Protein AF-0000000076582652 (afdb_homodimer)

InterPro domains:
  IPR006368 GDP-mannose 4,6-dehydratase [MF_00955] (8-356)
  IPR006368 GDP-mannose 4,6-dehydratase [PTHR43715] (5-362)
  IPR006368 GDP-mannose 4,6-dehydratase [TIGR01472] (8-353)
  IPR016040 NAD(P)-binding domain [PF16363] (11-346)
  IPR036291 NAD(P)-binding domain superfamily [SSF51735] (8-352)

Structure (mmCIF, N/CA/C/O backbone):
data_AF-0000000076582652-model_v1
#
loop_
_entity.id
_entity.type
_entity.pdbx_description
1 polymer 'GDP-mannose 4,6-dehydratase'
#
loop_
_atom_site.group_PDB
_atom_site.id
_atom_site.type_symbol
_atom_site.label_atom_id
_atom_site.label_alt_id
_atom_site.label_comp_id
_atom_site.label_asym_id
_atom_site.label_entity_id
_atom_site.label_seq_id
_atom_site.pdbx_PDB_ins_code
_atom_site.Cartn_x
_atom_site.Cartn_y
_atom_site.Cartn_z
_atom_site.occupancy
_atom_site.B_iso_or_equiv
_atom_site.auth_seq_id
_atom_site.auth_comp_id
_atom_site.auth_asym_id
_atom_site.auth_atom_id
_atom_site.pdbx_PDB_model_num
ATOM 1 N N . MET A 1 1 ? -30.469 -8.461 -7.555 1 34.72 1 MET A N 1
ATOM 2 C CA . MET A 1 1 ? -31.578 -9.406 -7.742 1 34.72 1 MET A CA 1
ATOM 3 C C . MET A 1 1 ? -31.203 -10.477 -8.758 1 34.72 1 MET A C 1
ATOM 5 O O . MET A 1 1 ? -30.5 -10.195 -9.734 1 34.72 1 MET A O 1
ATOM 9 N N . PRO A 1 2 ? -31.203 -11.719 -8.258 1 41.59 2 PRO A N 1
ATOM 10 C CA . PRO A 1 2 ? -30.953 -12.742 -9.273 1 41.59 2 PRO A CA 1
ATOM 11 C C . PRO A 1 2 ? -31.719 -12.492 -10.57 1 41.59 2 PRO A C 1
ATOM 13 O O . PRO A 1 2 ? -32.75 -11.812 -10.562 1 41.59 2 PRO A O 1
ATOM 16 N N . ASN A 1 3 ? -31.094 -12.586 -11.695 1 48.94 3 ASN A N 1
ATOM 17 C CA . ASN A 1 3 ? -31.875 -12.523 -12.93 1 48.94 3 ASN A CA 1
ATOM 18 C C . ASN A 1 3 ? -33.188 -13.297 -12.805 1 48.94 3 ASN A C 1
ATOM 20 O O . ASN A 1 3 ? -33.375 -14.023 -11.828 1 48.94 3 ASN A O 1
ATOM 24 N N . ALA A 1 4 ? -34.094 -13.086 -13.773 1 46.53 4 ALA A N 1
ATOM 25 C CA . ALA A 1 4 ? -35.438 -13.664 -13.82 1 46.53 4 ALA A CA 1
ATOM 26 C C . ALA A 1 4 ? -35.406 -15.141 -13.438 1 46.53 4 ALA A C 1
ATOM 28 O O . ALA A 1 4 ? -36.406 -15.688 -12.984 1 46.53 4 ALA A O 1
ATOM 29 N N . GLU A 1 5 ? -34.375 -15.844 -13.859 1 55.66 5 GLU A N 1
ATOM 30 C CA . GLU A 1 5 ? -34.406 -17.281 -13.617 1 55.66 5 GLU A CA 1
ATOM 31 C C . GLU A 1 5 ? -33.812 -17.641 -12.258 1 55.66 5 GLU A C 1
ATOM 33 O O . GLU A 1 5 ? -33.688 -18.812 -11.914 1 55.66 5 GLU A O 1
ATOM 38 N N . GLY A 1 6 ? -33.438 -16.641 -11.336 1 75.75 6 GLY A N 1
ATOM 39 C CA . GLY A 1 6 ? -32.969 -16.844 -9.969 1 75.75 6 GLY A CA 1
ATOM 40 C C . GLY A 1 6 ? -31.5 -17.203 -9.875 1 75.75 6 GLY A C 1
ATOM 41 O O . GLY A 1 6 ? -31.047 -17.734 -8.859 1 75.75 6 GLY A O 1
ATOM 42 N N . ARG A 1 7 ? -30.703 -17.062 -11.008 1 90 7 ARG A N 1
ATOM 43 C CA . ARG A 1 7 ? -29.297 -17.438 -11.023 1 90 7 ARG A CA 1
ATOM 44 C C . ARG A 1 7 ? -28.422 -16.281 -10.555 1 90 7 ARG A C 1
ATOM 46 O O . ARG A 1 7 ? -28.688 -15.117 -10.883 1 90 7 ARG A O 1
ATOM 53 N N . LYS A 1 8 ? -27.344 -16.734 -9.836 1 96.44 8 LYS A N 1
ATOM 54 C CA . LYS A 1 8 ? -26.375 -15.719 -9.422 1 96.44 8 LYS A CA 1
ATOM 55 C C . LYS A 1 8 ? -25.469 -15.32 -10.586 1 96.44 8 LYS A C 1
ATOM 57 O O . LYS A 1 8 ? -25.141 -16.156 -11.43 1 96.44 8 LYS A O 1
ATOM 62 N N . VAL A 1 9 ? -25.156 -14.07 -10.688 1 98.5 9 VAL A N 1
ATOM 63 C CA . VAL A 1 9 ? -24.234 -13.547 -11.688 1 98.5 9 VAL A CA 1
ATOM 64 C C . VAL A 1 9 ? -22.875 -13.281 -11.047 1 98.5 9 VAL A C 1
ATOM 66 O O . VAL A 1 9 ? -22.781 -12.594 -10.023 1 98.5 9 VAL A O 1
ATOM 69 N N . ALA A 1 10 ? -21.828 -13.859 -11.648 1 98.81 10 ALA A N 1
ATOM 70 C CA . ALA A 1 10 ? -20.453 -13.633 -11.18 1 98.81 10 ALA A CA 1
ATOM 71 C C . ALA A 1 10 ? -19.625 -12.93 -12.25 1 98.81 10 ALA A C 1
ATOM 73 O O . ALA A 1 10 ? -19.797 -13.18 -13.445 1 98.81 10 ALA A O 1
ATOM 74 N N . LEU A 1 11 ? -18.812 -12.016 -11.812 1 98.81 11 LEU A N 1
ATOM 75 C CA . LEU A 1 11 ? -17.812 -11.383 -12.656 1 98.81 11 LEU A CA 1
ATOM 76 C C . LEU A 1 11 ? -16.406 -11.758 -12.195 1 98.81 11 LEU A C 1
ATOM 78 O O . LEU A 1 11 ? -16.078 -11.625 -11.008 1 98.81 11 LEU A O 1
ATOM 82 N N . ILE A 1 12 ? -15.578 -12.258 -13.102 1 98.81 12 ILE A N 1
ATOM 83 C CA . ILE A 1 12 ? -14.203 -12.648 -12.781 1 98.81 12 ILE A CA 1
ATOM 84 C C . ILE A 1 12 ? -13.227 -11.781 -13.562 1 98.81 12 ILE A C 1
ATOM 86 O O . ILE A 1 12 ? -13.219 -11.789 -14.797 1 98.81 12 ILE A O 1
ATOM 90 N N . THR A 1 13 ? -12.422 -10.961 -12.836 1 98.56 13 THR A N 1
ATOM 91 C CA . THR A 1 13 ? -11.25 -10.383 -13.484 1 98.56 13 THR A CA 1
ATOM 92 C C . THR A 1 13 ? -10.086 -11.367 -13.492 1 98.56 13 THR A C 1
ATOM 94 O O . THR A 1 13 ? -10 -12.234 -12.617 1 98.56 13 THR A O 1
ATOM 97 N N . GLY A 1 14 ? -9.172 -11.266 -14.477 1 97.06 14 GLY A N 1
ATOM 98 C CA . GLY A 1 14 ? -8.109 -12.25 -14.578 1 97.06 14 GLY A CA 1
ATOM 99 C C . GLY A 1 14 ? -8.602 -13.633 -14.961 1 97.06 14 GLY A C 1
ATOM 100 O O . GLY A 1 14 ? -8.039 -14.641 -14.531 1 97.06 14 GLY A O 1
ATOM 101 N N . VAL A 1 15 ? -9.656 -13.703 -15.75 1 97.69 15 VAL A N 1
ATOM 102 C CA . VAL A 1 15 ? -10.336 -14.953 -16.078 1 97.69 15 VAL A CA 1
ATOM 103 C C . VAL A 1 15 ? -9.438 -15.82 -16.953 1 97.69 15 VAL A C 1
ATOM 105 O O . VAL A 1 15 ? 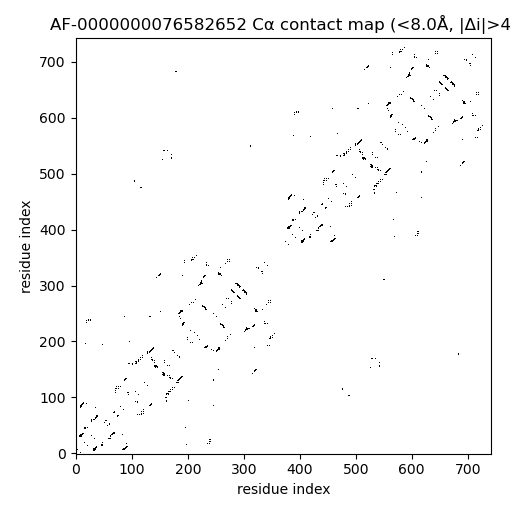-9.555 -17.047 -16.953 1 97.69 15 VAL A O 1
ATOM 108 N N . CYS A 1 16 ? -8.469 -15.227 -17.609 1 95.94 16 CYS A N 1
ATOM 109 C CA . CYS A 1 16 ? -7.617 -15.93 -18.547 1 95.94 16 CYS A CA 1
ATOM 110 C C . CYS A 1 16 ? -6.488 -16.656 -17.828 1 95.94 16 CYS A C 1
ATOM 112 O O . CYS A 1 16 ? -5.762 -17.438 -18.438 1 95.94 16 CYS A O 1
ATOM 114 N N . GLY A 1 17 ? -6.379 -16.453 -16.562 1 96.38 17 GLY A N 1
ATOM 115 C CA . GLY A 1 17 ? -5.312 -17.062 -15.781 1 96.38 17 GLY A CA 1
ATOM 116 C C . GLY A 1 17 ? -5.684 -18.438 -15.234 1 96.38 17 GLY A C 1
ATOM 117 O O . GLY A 1 17 ? -6.773 -18.938 -15.508 1 96.38 17 GLY A O 1
ATOM 118 N N . GLN A 1 18 ? -4.73 -19.047 -14.469 1 97.5 18 GLN A N 1
ATOM 119 C CA . GLN A 1 18 ? -4.922 -20.344 -13.852 1 97.5 18 GLN A CA 1
ATOM 120 C C . GLN A 1 18 ? -6.18 -20.375 -12.984 1 97.5 18 GLN A C 1
ATOM 122 O O . GLN A 1 18 ? -7.105 -21.141 -13.242 1 97.5 18 GLN A O 1
ATOM 127 N N . ASP A 1 19 ? -6.219 -19.484 -11.992 1 98.44 19 ASP A N 1
ATOM 128 C CA . ASP A 1 19 ? -7.312 -19.484 -11.023 1 98.44 19 ASP A CA 1
ATOM 129 C C . ASP A 1 19 ? -8.633 -19.109 -11.688 1 98.44 19 ASP A C 1
ATOM 131 O O . ASP A 1 19 ? -9.68 -19.656 -11.367 1 98.44 19 ASP A O 1
ATOM 135 N N . GLY A 1 20 ? -8.547 -18.094 -12.617 1 98.38 20 GLY A N 1
ATOM 136 C CA . GLY A 1 20 ? -9.75 -17.672 -13.32 1 98.38 20 GLY A CA 1
ATOM 137 C C . GLY A 1 20 ? -10.422 -18.812 -14.078 1 98.38 20 GLY A C 1
ATOM 138 O O . GLY A 1 20 ? -11.648 -18.938 -14.062 1 98.38 20 GLY A O 1
ATOM 139 N N . SER A 1 21 ? -9.648 -19.641 -14.75 1 97.88 21 SER A N 1
ATOM 140 C CA . SER A 1 21 ? -10.195 -20.734 -15.539 1 97.88 21 SER A CA 1
ATOM 141 C C . SER A 1 21 ? -10.836 -21.797 -14.641 1 97.88 21 SER A C 1
ATOM 143 O O . SER A 1 21 ? -11.938 -22.266 -14.914 1 97.88 21 SER A O 1
ATOM 145 N N . TYR A 1 22 ? -10.156 -22.156 -13.516 1 98.44 22 TYR A N 1
ATOM 146 C CA . TYR A 1 22 ? -10.711 -23.141 -12.586 1 98.44 22 TYR A CA 1
ATOM 147 C C . TYR A 1 22 ? -11.969 -22.594 -11.906 1 98.44 22 TYR A C 1
ATOM 149 O O . TYR A 1 22 ? -12.938 -23.328 -11.695 1 98.44 22 TYR A O 1
ATOM 157 N N . LEU A 1 23 ? -11.922 -21.328 -11.539 1 98.88 23 LEU A N 1
ATOM 158 C CA . LEU A 1 23 ? -13.062 -20.719 -10.867 1 98.88 23 LEU A CA 1
ATOM 159 C C . LEU A 1 23 ? -14.273 -20.656 -11.797 1 98.88 23 LEU A C 1
ATOM 161 O O . LEU A 1 23 ? -15.406 -20.844 -11.359 1 98.88 23 LEU A O 1
ATOM 165 N N . THR A 1 24 ? -14.031 -20.312 -13.078 1 98.56 24 THR A N 1
ATOM 166 C CA . THR A 1 24 ? -15.109 -20.297 -14.055 1 98.56 24 THR A CA 1
ATOM 167 C C . THR A 1 24 ? -15.805 -21.656 -14.125 1 98.56 24 THR A C 1
ATOM 169 O O . THR A 1 24 ? -17.031 -21.734 -14.094 1 98.56 24 THR A O 1
ATOM 172 N N . GLU A 1 25 ? -15.039 -22.781 -14.211 1 98.44 25 GLU A N 1
ATOM 173 C CA . GLU A 1 25 ? -15.602 -24.125 -14.234 1 98.44 25 GLU A CA 1
ATOM 174 C C . GLU A 1 25 ? -16.453 -24.391 -12.992 1 98.44 25 GLU A C 1
ATOM 176 O O . GLU A 1 25 ? -17.578 -24.891 -13.102 1 98.44 25 GLU A O 1
ATOM 181 N N . LEU A 1 26 ? -15.906 -24.031 -11.844 1 98.56 26 LEU A N 1
ATOM 182 C CA . LEU A 1 26 ? -16.594 -24.25 -10.578 1 98.56 26 LEU A CA 1
ATOM 183 C C . LEU A 1 26 ? -17.922 -23.516 -10.539 1 98.56 26 LEU A C 1
ATOM 185 O O . LEU A 1 26 ? -18.953 -24.094 -10.172 1 98.56 26 LEU A O 1
ATOM 189 N N . LEU A 1 27 ? -17.906 -22.219 -10.914 1 98.62 27 LEU A N 1
ATOM 190 C CA . LEU A 1 27 ? -19.109 -21.391 -10.828 1 98.62 27 LEU A CA 1
ATOM 191 C C . LEU A 1 27 ? -20.156 -21.844 -11.828 1 98.62 27 LEU A C 1
ATOM 193 O O . LEU A 1 27 ? -21.359 -21.828 -11.531 1 98.62 27 LEU A O 1
ATOM 197 N N . LEU A 1 28 ? -19.734 -22.25 -13.047 1 98 28 LEU A N 1
ATOM 198 C CA . LEU A 1 28 ? -20.688 -22.781 -14.023 1 98 28 LEU A CA 1
ATOM 199 C C . LEU A 1 28 ? -21.344 -24.062 -13.5 1 98 28 LEU A C 1
ATOM 201 O O . LEU A 1 28 ? -22.547 -24.25 -13.68 1 98 28 LEU A O 1
ATOM 205 N N . GLU A 1 29 ? -20.516 -24.906 -12.906 1 97.5 29 GLU A N 1
ATOM 206 C CA . GLU A 1 29 ? -21.047 -26.125 -12.305 1 97.5 29 GLU A CA 1
ATOM 207 C C . GLU A 1 29 ? -22.094 -25.797 -11.234 1 97.5 29 GLU A C 1
ATOM 209 O O . GLU A 1 29 ? -23.047 -26.562 -11.047 1 97.5 29 GLU A O 1
ATOM 214 N N . LYS A 1 30 ? -21.969 -24.703 -10.57 1 97.31 30 LYS A N 1
ATOM 215 C CA . LYS A 1 30 ? -22.875 -24.312 -9.492 1 97.31 30 LYS A CA 1
ATOM 216 C C . LYS A 1 30 ? -24.062 -23.531 -10.031 1 97.31 30 LYS A C 1
ATOM 218 O O . LYS A 1 30 ? -24.922 -23.094 -9.258 1 97.31 30 LYS A O 1
ATOM 223 N N . GLY A 1 31 ? -24.094 -23.266 -11.32 1 96.38 31 GLY A N 1
ATOM 224 C CA . GLY A 1 31 ? -25.281 -22.719 -11.953 1 96.38 31 GLY A CA 1
ATOM 225 C C . GLY A 1 31 ? -25.219 -21.219 -12.148 1 96.38 31 GLY A C 1
ATOM 226 O O . GLY A 1 31 ? -26.234 -20.578 -12.461 1 96.38 31 GLY A O 1
ATOM 227 N N . TYR A 1 32 ? -24.047 -20.625 -12.016 1 98.25 32 TYR A N 1
ATOM 228 C CA . TYR A 1 32 ? -23.891 -19.188 -12.188 1 98.25 32 TYR A CA 1
ATOM 229 C C . TYR A 1 32 ? -23.938 -18.797 -13.664 1 98.25 32 TYR A C 1
ATOM 231 O O . TYR A 1 32 ? -23.656 -19.625 -14.531 1 98.25 32 TYR A O 1
ATOM 239 N N . ILE A 1 33 ? -24.359 -17.578 -13.906 1 98.31 33 ILE A N 1
ATOM 240 C CA . ILE A 1 33 ? -23.922 -16.875 -15.109 1 98.31 33 ILE A CA 1
ATOM 241 C C . ILE A 1 33 ? -22.578 -16.203 -14.852 1 98.31 33 ILE A C 1
ATOM 243 O O . ILE A 1 33 ? -22.438 -15.414 -13.922 1 98.31 33 ILE A O 1
ATOM 247 N N . VAL A 1 34 ? -21.609 -16.547 -15.68 1 98.62 34 VAL A N 1
ATOM 248 C CA . VAL A 1 34 ? -20.25 -16.094 -15.406 1 98.62 34 VAL A CA 1
ATOM 249 C C . VAL A 1 34 ? -19.781 -15.133 -16.5 1 98.62 34 VAL A C 1
ATOM 251 O O . VAL A 1 34 ? -19.797 -15.484 -17.672 1 98.62 34 VAL A O 1
ATOM 254 N N . HIS A 1 35 ? -19.484 -13.914 -16.062 1 98.5 35 HIS A N 1
ATOM 255 C CA . HIS A 1 35 ? -18.859 -12.938 -16.938 1 98.5 35 HIS A CA 1
ATOM 256 C C . HIS A 1 35 ? -17.359 -12.844 -16.656 1 98.5 35 HIS A C 1
ATOM 258 O O . HIS A 1 35 ? -16.938 -12.797 -15.5 1 98.5 35 HIS A O 1
ATOM 264 N N . GLY A 1 36 ? -16.531 -12.945 -17.703 1 97.81 36 GLY A N 1
ATOM 265 C CA . GLY A 1 36 ? -15.086 -12.805 -17.562 1 97.81 36 GLY A CA 1
ATOM 266 C C . GLY A 1 36 ? -14.539 -11.578 -18.266 1 97.81 36 GLY A C 1
ATOM 267 O O . GLY A 1 36 ? -15 -11.219 -19.344 1 97.81 36 GLY A O 1
ATOM 268 N N . LEU A 1 37 ? -13.562 -10.969 -17.578 1 95.81 37 LEU A N 1
ATOM 269 C CA . LEU A 1 37 ? -12.867 -9.82 -18.141 1 95.81 37 LEU A CA 1
ATOM 270 C C . LEU A 1 37 ? -11.539 -10.242 -18.766 1 95.81 37 LEU A C 1
ATOM 272 O O . LEU A 1 37 ? -10.75 -10.938 -18.141 1 95.81 37 LEU A O 1
ATOM 276 N N . LYS A 1 38 ? -11.352 -9.844 -20 1 92.31 38 LYS A N 1
ATOM 277 C CA . LYS A 1 38 ? -10.062 -10.07 -20.656 1 92.31 38 LYS A CA 1
ATOM 278 C C . LYS A 1 38 ? -9.523 -8.781 -21.25 1 92.31 38 LYS A C 1
ATOM 280 O O . LYS A 1 38 ? -10.289 -7.902 -21.656 1 92.31 38 LYS A O 1
ATOM 285 N N . ARG A 1 39 ? -8.188 -8.609 -21.25 1 89.75 39 ARG A N 1
ATOM 286 C CA . ARG A 1 39 ? -7.559 -7.457 -21.891 1 89.75 39 ARG A CA 1
ATOM 287 C C . ARG A 1 39 ? -7.473 -7.645 -23.406 1 89.75 39 ARG A C 1
ATOM 289 O O . ARG A 1 39 ? -7.363 -8.773 -23.891 1 89.75 39 ARG A O 1
ATOM 296 N N . ARG A 1 40 ? -7.551 -6.582 -24.047 1 83.06 40 ARG A N 1
ATOM 297 C CA . ARG A 1 40 ? -7.359 -6.652 -25.5 1 83.06 40 ARG A CA 1
ATOM 298 C C . ARG A 1 40 ? -5.918 -7.02 -25.844 1 83.06 40 ARG A C 1
ATOM 300 O O . ARG A 1 40 ? -4.98 -6.562 -25.172 1 83.06 40 ARG A O 1
ATOM 307 N N . SER A 1 41 ? -5.824 -8.008 -26.703 1 80.5 41 SER A N 1
ATOM 308 C CA . SER A 1 41 ? -4.527 -8.43 -27.203 1 80.5 41 SER A CA 1
ATOM 309 C C . SER A 1 41 ? -4.578 -8.688 -28.703 1 80.5 41 SER A C 1
ATOM 311 O O . SER A 1 41 ? -5.629 -9.031 -29.25 1 80.5 41 SER A O 1
ATOM 313 N N . SER A 1 42 ? -3.459 -8.43 -29.359 1 73 42 SER A N 1
ATOM 314 C CA . SER A 1 42 ? -3.395 -8.703 -30.797 1 73 42 SER A CA 1
ATOM 315 C C . SER A 1 42 ? -3.268 -10.195 -31.062 1 73 42 SER A C 1
ATOM 317 O O . SER A 1 42 ? -3.492 -10.648 -32.188 1 73 42 SER A O 1
ATOM 319 N N . SER A 1 43 ? -2.908 -10.969 -30.047 1 68.81 43 SER A N 1
ATOM 320 C CA . SER A 1 43 ? -2.738 -12.414 -30.156 1 68.81 43 SER A CA 1
ATOM 321 C C . SER A 1 43 ? -3.729 -13.156 -29.266 1 68.81 43 SER A C 1
ATOM 323 O O . SER A 1 43 ? -4.258 -12.594 -28.312 1 68.81 43 SER A O 1
ATOM 325 N N . PHE A 1 44 ? -3.936 -14.398 -29.719 1 71.88 44 PHE A N 1
ATOM 326 C CA . PHE A 1 44 ? -4.789 -15.258 -28.906 1 71.88 44 PHE A CA 1
ATOM 327 C C . PHE A 1 44 ? -4.266 -15.352 -27.484 1 71.88 44 PHE A C 1
ATOM 329 O O . PHE A 1 44 ? -3.084 -15.633 -27.266 1 71.88 44 PHE A O 1
ATOM 336 N N . ASN A 1 45 ? -5.191 -15.023 -26.453 1 78.5 45 ASN A N 1
ATOM 337 C CA . ASN A 1 45 ? -4.629 -14.867 -25.109 1 78.5 45 ASN A CA 1
ATOM 338 C C . ASN A 1 45 ? -5.5 -15.547 -24.062 1 78.5 45 ASN A C 1
ATOM 340 O O . ASN A 1 45 ? -5.484 -15.156 -22.891 1 78.5 45 ASN A O 1
ATOM 344 N N . HIS A 1 46 ? -6.27 -16.531 -24.484 1 83.88 46 HIS A N 1
ATOM 345 C CA . HIS A 1 46 ? -7.043 -17.219 -23.469 1 83.88 46 HIS A CA 1
ATOM 346 C C . HIS A 1 46 ? -7.117 -18.703 -23.734 1 83.88 46 HIS A C 1
ATOM 348 O O . HIS A 1 46 ? -8.203 -19.281 -23.781 1 83.88 46 HIS A O 1
ATOM 354 N N . PRO A 1 47 ? -5.945 -19.359 -23.859 1 83.62 47 PRO A N 1
ATOM 355 C CA . PRO A 1 47 ? -5.941 -20.797 -24.141 1 83.62 47 PRO A CA 1
ATOM 356 C C . PRO A 1 47 ? -6.586 -21.625 -23.016 1 83.62 47 PRO A C 1
ATOM 358 O O . PRO A 1 47 ? -7.152 -22.688 -23.281 1 83.62 47 PRO A O 1
ATOM 361 N N . ARG A 1 48 ? -6.629 -21.141 -21.828 1 91.62 48 ARG A N 1
ATOM 362 C CA . ARG A 1 48 ? -7.129 -21.891 -20.672 1 91.62 48 ARG A CA 1
ATOM 363 C C . ARG A 1 48 ? -8.656 -21.938 -20.672 1 91.62 48 ARG A C 1
ATOM 365 O O . ARG A 1 48 ? -9.258 -22.672 -19.891 1 91.62 48 ARG A O 1
ATOM 372 N N . LEU A 1 49 ? -9.234 -21.094 -21.547 1 93.75 49 LEU A N 1
ATOM 373 C CA . LEU A 1 49 ? -10.688 -20.969 -21.531 1 93.75 49 LEU A CA 1
ATOM 374 C C . LEU A 1 49 ? -11.305 -21.688 -22.719 1 93.75 49 LEU A C 1
ATOM 376 O O . LEU A 1 49 ? -12.531 -21.797 -22.828 1 93.75 49 LEU A O 1
ATOM 380 N N . GLU A 1 50 ? -10.492 -22.219 -23.656 1 91.06 50 GLU A N 1
ATOM 381 C CA . GLU A 1 50 ? -10.977 -22.75 -24.922 1 91.06 50 GLU A CA 1
ATOM 382 C C . GLU A 1 50 ? -11.984 -23.875 -24.703 1 91.06 50 GLU A C 1
ATOM 384 O O . GLU A 1 50 ? -13.023 -23.906 -25.359 1 91.06 50 GLU A O 1
ATOM 389 N N . HIS A 1 51 ? -11.68 -24.781 -23.828 1 92.5 51 HIS A N 1
ATOM 390 C CA . HIS A 1 51 ? -12.57 -25.906 -23.594 1 92.5 51 HIS A CA 1
ATOM 391 C C . HIS A 1 51 ? -13.898 -25.453 -23 1 92.5 51 HIS A C 1
ATOM 393 O O . HIS A 1 51 ? -14.938 -26.078 -23.25 1 92.5 51 HIS A O 1
ATOM 399 N N . ILE A 1 52 ? -13.914 -24.344 -22.234 1 94.25 52 ILE A N 1
ATOM 400 C CA . ILE A 1 52 ? -15.125 -23.844 -21.609 1 94.25 52 ILE A CA 1
ATOM 401 C C . ILE A 1 52 ? -15.992 -23.141 -22.641 1 94.25 52 ILE A C 1
ATOM 403 O O . ILE A 1 52 ? -17.219 -23.156 -22.562 1 94.25 52 ILE A O 1
ATOM 407 N N . LEU A 1 53 ? -15.328 -22.516 -23.641 1 92.62 53 LEU A N 1
ATOM 408 C CA . LEU A 1 53 ? -16.031 -21.734 -24.672 1 92.62 53 LEU A CA 1
ATOM 409 C C . LEU A 1 53 ? -16.625 -22.656 -25.719 1 92.62 53 LEU A C 1
ATOM 411 O O . LEU A 1 53 ? -17.469 -22.234 -26.516 1 92.62 53 LEU A O 1
ATOM 415 N N . ASP A 1 54 ? -16.203 -23.922 -25.688 1 92.25 54 ASP A N 1
ATOM 416 C CA . ASP A 1 54 ? -16.781 -24.906 -26.594 1 92.25 54 ASP A CA 1
ATOM 417 C C . ASP A 1 54 ? -18.266 -25.078 -26.344 1 92.25 54 ASP A C 1
ATOM 419 O O . ASP A 1 54 ? -18.703 -25.188 -25.188 1 92.25 54 ASP A O 1
ATOM 423 N N . LYS A 1 55 ? -19.047 -25.234 -27.422 1 92 55 LYS A N 1
ATOM 424 C CA . LYS A 1 55 ? -20.5 -25.312 -27.328 1 92 55 LYS A CA 1
ATOM 425 C C . LYS A 1 55 ? -20.922 -26.594 -26.594 1 92 55 LYS A C 1
ATOM 427 O O . LYS A 1 55 ? -22 -26.625 -26.016 1 92 55 LYS A O 1
ATOM 432 N N . ASP A 1 56 ? -20.078 -27.516 -26.562 1 93.38 56 ASP A N 1
ATOM 433 C CA . ASP A 1 56 ? -20.422 -28.812 -25.969 1 93.38 56 ASP A CA 1
ATOM 434 C C . ASP A 1 56 ? -20.109 -28.828 -24.484 1 93.38 56 ASP A C 1
ATOM 436 O O . ASP A 1 56 ? -20.516 -29.75 -23.766 1 93.38 56 ASP A O 1
ATOM 440 N N . TYR A 1 57 ? -19.406 -27.812 -24.031 1 94.31 57 TYR A N 1
ATOM 441 C CA . TYR A 1 57 ? -19.109 -27.75 -22.609 1 94.31 57 TYR A CA 1
ATOM 442 C C . TYR A 1 57 ? -20.375 -27.453 -21.812 1 94.31 57 TYR A C 1
ATOM 444 O O . TYR A 1 57 ? -21.188 -26.609 -22.203 1 94.31 57 TYR A O 1
ATOM 452 N N . PRO A 1 58 ? -20.531 -28.156 -20.719 1 93 58 PRO A N 1
ATOM 453 C CA . PRO A 1 58 ? -21.75 -27.938 -19.922 1 93 58 PRO A CA 1
ATOM 454 C C . PRO A 1 58 ? -21.906 -26.484 -19.484 1 93 58 PRO A C 1
ATOM 456 O O . PRO A 1 58 ? -20.984 -25.906 -18.891 1 93 58 PRO A O 1
ATOM 459 N N . ASN A 1 59 ? -23.047 -25.906 -19.812 1 92.31 59 ASN A N 1
ATOM 460 C CA . ASN A 1 59 ? -23.422 -24.562 -19.406 1 92.31 59 ASN A CA 1
ATOM 461 C C . ASN A 1 59 ? -22.562 -23.5 -20.094 1 92.31 59 ASN A C 1
ATOM 463 O O . ASN A 1 59 ? -22.438 -22.375 -19.594 1 92.31 59 ASN A O 1
ATOM 467 N N . SER A 1 60 ? -21.938 -23.812 -21.156 1 93 60 SER A N 1
ATOM 468 C CA . SER A 1 60 ? -21.047 -22.891 -21.859 1 93 60 SER A CA 1
ATOM 469 C C . SER A 1 60 ? -21.766 -21.609 -22.25 1 93 60 SER A C 1
ATOM 471 O O . SER A 1 60 ? -21.156 -20.547 -22.328 1 93 60 SER A O 1
ATOM 473 N N . LYS A 1 61 ? -23.016 -21.656 -22.484 1 94.31 61 LYS A N 1
ATOM 474 C CA . LYS A 1 61 ? -23.812 -20.5 -22.891 1 94.31 61 LYS A CA 1
ATOM 475 C C . LYS A 1 61 ? -23.875 -19.453 -21.781 1 94.31 61 LYS A C 1
ATOM 477 O O . LYS A 1 61 ? -24.172 -18.281 -22.047 1 94.31 61 LYS A O 1
ATOM 482 N N . ASN A 1 62 ? -23.609 -19.922 -20.578 1 96.75 62 ASN A N 1
ATOM 483 C CA . ASN A 1 62 ? -23.656 -19.031 -19.422 1 96.75 62 ASN A CA 1
ATOM 484 C C . ASN A 1 62 ? -22.312 -18.359 -19.188 1 96.75 62 ASN A C 1
ATOM 486 O O . ASN A 1 62 ? -22.141 -17.641 -18.188 1 96.75 62 ASN A O 1
ATOM 490 N N . PHE A 1 63 ? -21.359 -18.531 -20.016 1 97.62 63 PHE A N 1
ATOM 491 C CA . PHE A 1 63 ? -20.031 -17.922 -19.906 1 97.62 63 PHE A CA 1
ATOM 492 C C . PHE A 1 63 ? -19.844 -16.859 -20.984 1 97.62 63 PHE A C 1
ATOM 494 O O . PHE A 1 63 ? -19.859 -17.188 -22.188 1 97.62 63 PHE A O 1
ATOM 501 N N . ILE A 1 64 ? -19.672 -15.602 -20.594 1 97.12 64 ILE A N 1
ATOM 502 C CA . ILE A 1 64 ? -19.562 -14.484 -21.531 1 97.12 64 ILE A CA 1
ATOM 503 C C . ILE A 1 64 ? -18.281 -13.711 -21.266 1 97.12 64 ILE A C 1
ATOM 505 O O . ILE A 1 64 ? -17.969 -13.391 -20.109 1 97.12 64 ILE A O 1
ATOM 509 N N . LEU A 1 65 ? -17.516 -13.406 -22.281 1 96.31 65 LEU A N 1
ATOM 510 C CA 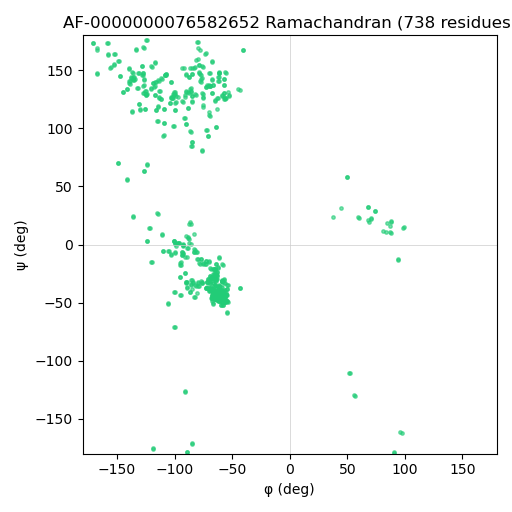. LEU A 1 65 ? -16.266 -12.656 -22.156 1 96.31 65 LEU A CA 1
ATOM 511 C C . LEU A 1 65 ? -16.453 -11.203 -22.594 1 96.31 65 LEU A C 1
ATOM 513 O O . LEU A 1 65 ? -17.188 -10.93 -23.547 1 96.31 65 LEU A O 1
ATOM 517 N N . HIS A 1 66 ? -15.82 -10.328 -21.828 1 96.31 66 HIS A N 1
ATOM 518 C CA . HIS A 1 66 ? -15.859 -8.898 -22.094 1 96.31 66 HIS A CA 1
ATOM 519 C C . HIS A 1 66 ? -14.453 -8.305 -22.156 1 96.31 66 HIS A C 1
ATOM 521 O O . HIS A 1 66 ? -13.555 -8.781 -21.453 1 96.31 66 HIS A O 1
ATOM 527 N N . TYR A 1 67 ? -14.32 -7.293 -22.984 1 94.31 67 TYR A N 1
ATOM 528 C CA . TYR A 1 67 ? -13.086 -6.523 -22.969 1 94.31 67 TYR A CA 1
ATOM 529 C C . TYR A 1 67 ? -13.133 -5.438 -21.906 1 94.31 67 TYR A C 1
ATOM 531 O O . TYR A 1 67 ? -14.078 -4.641 -21.859 1 94.31 67 TYR A O 1
ATOM 539 N N . ALA A 1 68 ? -12.109 -5.402 -21.047 1 95.06 68 ALA A N 1
ATOM 540 C CA . ALA A 1 68 ? -11.883 -4.348 -20.062 1 95.06 68 ALA A CA 1
ATOM 541 C C . ALA A 1 68 ? -10.484 -4.445 -19.453 1 95.06 68 ALA A C 1
ATOM 543 O O . ALA A 1 68 ? -9.75 -5.395 -19.734 1 95.06 68 ALA A O 1
ATOM 544 N N . ASP A 1 69 ? -10.117 -3.449 -18.781 1 95.06 69 ASP A N 1
ATOM 545 C CA . ASP A 1 69 ? -8.797 -3.393 -18.172 1 95.06 69 ASP A CA 1
ATOM 546 C C . ASP A 1 69 ? -8.859 -2.809 -16.766 1 95.06 69 ASP A C 1
ATOM 548 O O . ASP A 1 69 ? -9.602 -1.855 -16.516 1 95.06 69 ASP A O 1
ATOM 552 N N . MET A 1 70 ? -8.086 -3.371 -15.883 1 96.81 70 MET A N 1
ATOM 553 C CA . MET A 1 70 ? -8.102 -2.957 -14.484 1 96.81 70 MET A CA 1
ATOM 554 C C . MET A 1 70 ? -7.648 -1.506 -14.344 1 96.81 70 MET A C 1
ATOM 556 O O . MET A 1 70 ? -8.008 -0.83 -13.375 1 96.81 70 MET A O 1
ATOM 560 N N . VAL A 1 71 ? -6.828 -0.997 -15.281 1 95.94 71 VAL A N 1
ATOM 561 C CA . VAL A 1 71 ? -6.273 0.348 -15.172 1 95.94 71 VAL A CA 1
ATOM 562 C C . VAL A 1 71 ? -7.172 1.341 -15.898 1 95.94 71 VAL A C 1
ATOM 564 O O . VAL A 1 71 ? -6.875 2.535 -15.953 1 95.94 71 VAL A O 1
ATOM 567 N N . ASP A 1 72 ? -8.266 0.854 -16.516 1 94.94 72 ASP A N 1
ATOM 568 C CA . ASP A 1 72 ? -9.242 1.683 -17.203 1 94.94 72 ASP A CA 1
ATOM 569 C C . ASP A 1 72 ? -10.562 1.737 -16.438 1 94.94 72 ASP A C 1
ATOM 571 O O . ASP A 1 72 ? -11.477 0.951 -16.719 1 94.94 72 ASP A O 1
ATOM 575 N N . SER A 1 73 ? -10.727 2.727 -15.625 1 93.88 73 SER A N 1
ATOM 576 C CA . SER A 1 73 ? -11.883 2.844 -14.734 1 93.88 73 SER A CA 1
ATOM 577 C C . SER A 1 73 ? -13.18 2.936 -15.516 1 93.88 73 SER A C 1
ATOM 579 O O . SER A 1 73 ? -14.219 2.43 -15.078 1 93.88 73 SER A O 1
ATOM 581 N N . THR A 1 74 ? -13.141 3.568 -16.641 1 93.88 74 THR A N 1
ATOM 582 C CA . THR A 1 74 ? -14.336 3.729 -17.469 1 93.88 74 THR A CA 1
ATOM 583 C C . THR A 1 74 ? -14.828 2.377 -17.969 1 93.88 74 THR A C 1
ATOM 585 O O . THR A 1 74 ? -16.031 2.096 -17.938 1 93.88 74 THR A O 1
ATOM 588 N N . SER A 1 75 ? -13.914 1.58 -18.438 1 95.44 75 SER A N 1
ATOM 589 C CA . SER A 1 75 ? -14.305 0.267 -18.938 1 95.44 75 SER A CA 1
ATOM 590 C C . SER A 1 75 ? -14.875 -0.603 -17.828 1 95.44 75 SER A C 1
ATOM 592 O O . SER A 1 75 ? -15.805 -1.382 -18.047 1 95.44 75 SER A O 1
ATOM 594 N N . LEU A 1 76 ? -14.367 -0.501 -16.609 1 97.25 76 LEU A N 1
ATOM 595 C CA . LEU A 1 76 ? -14.867 -1.268 -15.469 1 97.25 76 LEU A CA 1
ATOM 596 C C . LEU A 1 76 ? -16.281 -0.832 -15.102 1 97.25 76 LEU A C 1
ATOM 598 O O . LEU A 1 76 ? -17.156 -1.672 -14.883 1 97.25 76 LEU A O 1
ATOM 602 N N . THR A 1 77 ? -16.5 0.462 -15.078 1 95.19 77 THR A N 1
ATOM 603 C CA . THR A 1 77 ? -17.812 0.995 -14.727 1 95.19 77 THR A CA 1
ATOM 604 C C . THR A 1 77 ? -18.859 0.55 -15.742 1 95.19 77 THR A C 1
ATOM 606 O O . THR A 1 77 ? -19.953 0.127 -15.367 1 95.19 77 THR A O 1
ATOM 609 N N . ASN A 1 78 ? -18.547 0.64 -17.031 1 95.5 78 ASN A N 1
ATOM 610 C CA . ASN A 1 78 ? -19.469 0.229 -18.078 1 95.5 78 ASN A CA 1
ATOM 611 C C . ASN A 1 78 ? -19.797 -1.258 -17.984 1 95.5 78 ASN A C 1
ATOM 613 O O . ASN A 1 78 ? -20.953 -1.654 -18.156 1 95.5 78 ASN A O 1
ATOM 617 N N . LEU A 1 79 ? -18.812 -2.029 -17.719 1 96.69 79 LEU A N 1
ATOM 618 C CA . LEU A 1 79 ? -18.984 -3.471 -17.594 1 96.69 79 LEU A CA 1
ATOM 619 C C . LEU A 1 79 ? -19.922 -3.801 -16.438 1 96.69 79 LEU A C 1
ATOM 621 O O . LEU A 1 79 ? -20.797 -4.664 -16.562 1 96.69 79 LEU A O 1
ATOM 625 N N . LEU A 1 80 ? -19.766 -3.139 -15.305 1 97.56 80 LEU A N 1
ATOM 626 C CA . LEU A 1 80 ? -20.547 -3.428 -14.117 1 97.56 80 LEU A CA 1
ATOM 627 C C . LEU A 1 80 ? -22 -2.994 -14.305 1 97.56 80 LEU A C 1
ATOM 629 O O . LEU A 1 80 ? -22.922 -3.627 -13.773 1 97.56 80 LEU A O 1
ATOM 633 N N . LYS A 1 81 ? -22.203 -1.914 -15.07 1 95.12 81 LYS A N 1
ATOM 634 C CA . LYS A 1 81 ? -23.562 -1.456 -15.359 1 95.12 81 LYS A CA 1
ATOM 635 C C . LYS A 1 81 ? -24.328 -2.486 -16.188 1 95.12 81 LYS A C 1
ATOM 637 O O . LYS A 1 81 ? -25.531 -2.646 -16.031 1 95.12 81 LYS A O 1
ATOM 642 N N . VAL A 1 82 ? -23.609 -3.182 -16.984 1 95.06 82 VAL A N 1
ATOM 643 C CA . VAL A 1 82 ? -24.234 -4.133 -17.891 1 95.06 82 VAL A CA 1
ATOM 644 C C . VAL A 1 82 ? -24.422 -5.477 -17.188 1 95.06 82 VAL A C 1
ATOM 646 O O . VAL A 1 82 ? -25.469 -6.109 -17.312 1 95.06 82 VAL A O 1
ATOM 649 N N . THR A 1 83 ? -23.453 -5.91 -16.422 1 97.12 83 THR A N 1
ATOM 650 C CA . THR A 1 83 ? -23.438 -7.277 -15.906 1 97.12 83 THR A CA 1
ATOM 651 C C . THR A 1 83 ? -24.172 -7.359 -14.57 1 97.12 83 THR A C 1
ATOM 653 O O . THR A 1 83 ? -24.688 -8.422 -14.203 1 97.12 83 THR A O 1
ATOM 656 N N . GLN A 1 84 ? -24.141 -6.32 -13.75 1 97.31 84 GLN A N 1
ATOM 657 C CA . GLN A 1 84 ? -24.812 -6.254 -12.461 1 97.31 84 GLN A CA 1
ATOM 658 C C . GLN A 1 84 ? -24.5 -7.484 -11.609 1 97.31 84 GLN A C 1
ATOM 660 O O . GLN A 1 84 ? -25.422 -8.18 -11.164 1 97.31 84 GLN A O 1
ATOM 665 N N . PRO A 1 85 ? -23.281 -7.719 -11.352 1 98.56 85 PRO A N 1
ATOM 666 C CA . PRO A 1 85 ? -22.891 -8.977 -10.703 1 98.56 85 PRO A CA 1
ATOM 667 C C . PRO A 1 85 ? -23.359 -9.055 -9.25 1 98.56 85 PRO A C 1
ATOM 669 O O . PRO A 1 85 ? -23.406 -8.031 -8.562 1 98.56 85 PRO A O 1
ATOM 672 N N . ASP A 1 86 ? -23.672 -10.289 -8.828 1 98.62 86 ASP A N 1
ATOM 673 C CA . ASP A 1 86 ? -23.891 -10.602 -7.414 1 98.62 86 ASP A CA 1
ATOM 674 C C . ASP A 1 86 ? -22.562 -10.836 -6.699 1 98.62 86 ASP A C 1
ATOM 676 O O . ASP A 1 86 ? -22.422 -10.523 -5.512 1 98.62 86 ASP A O 1
ATOM 680 N N . GLU A 1 87 ? -21.641 -11.406 -7.375 1 98.88 87 GLU A N 1
ATOM 681 C CA . GLU A 1 87 ? -20.312 -11.711 -6.863 1 98.88 87 GLU A CA 1
ATOM 682 C C . GLU A 1 87 ? -19.234 -11.273 -7.852 1 98.88 87 GLU A C 1
ATOM 684 O O . GLU A 1 87 ? -19.391 -11.414 -9.062 1 98.88 87 GLU A O 1
ATOM 689 N N . ILE A 1 88 ? -18.219 -10.633 -7.344 1 98.94 88 ILE A N 1
ATOM 690 C CA . ILE A 1 88 ? -17.031 -10.305 -8.133 1 98.94 88 ILE A CA 1
ATOM 691 C C . ILE A 1 88 ? -15.82 -11.016 -7.547 1 98.94 88 ILE A C 1
ATOM 693 O O . ILE A 1 88 ? -15.602 -10.992 -6.332 1 98.94 88 ILE A O 1
ATOM 697 N N . TYR A 1 89 ? -15.109 -11.688 -8.359 1 98.94 89 TYR A N 1
ATOM 698 C CA . TYR A 1 89 ? -13.805 -12.25 -8.016 1 98.94 89 TYR A CA 1
ATOM 699 C C . TYR A 1 89 ? -12.688 -11.508 -8.734 1 98.94 89 TYR A C 1
ATOM 701 O O . TYR A 1 89 ? -12.477 -11.711 -9.938 1 98.94 89 TYR A O 1
ATOM 709 N N . ASN A 1 90 ? -11.977 -10.664 -7.988 1 98.94 90 ASN A N 1
ATOM 710 C CA . ASN A 1 90 ? -10.852 -9.922 -8.562 1 98.94 90 ASN A CA 1
ATOM 711 C C . ASN A 1 90 ? -9.562 -10.734 -8.516 1 98.94 90 ASN A C 1
ATOM 713 O O . ASN A 1 90 ? -8.82 -10.664 -7.531 1 98.94 90 ASN A O 1
ATOM 717 N N . LEU A 1 91 ? -9.25 -11.367 -9.594 1 98.75 91 LEU A N 1
ATOM 718 C CA . LEU A 1 91 ? -8.078 -12.227 -9.672 1 98.75 91 LEU A CA 1
ATOM 719 C C . LEU A 1 91 ? -7.008 -11.609 -10.562 1 98.75 91 LEU A C 1
ATOM 721 O O . LEU A 1 91 ? -5.891 -12.125 -10.648 1 98.75 91 LEU A O 1
ATOM 725 N N . ALA A 1 92 ? -7.305 -10.477 -11.227 1 97.81 92 ALA A N 1
ATOM 726 C CA . ALA A 1 92 ? -6.395 -9.844 -12.188 1 97.81 92 ALA A CA 1
ATOM 727 C C . ALA A 1 92 ? -5.176 -9.258 -11.477 1 97.81 92 ALA A C 1
ATOM 729 O O . ALA A 1 92 ? -5.297 -8.672 -10.398 1 97.81 92 ALA A O 1
ATOM 730 N N . ALA A 1 93 ? -4.031 -9.484 -12.062 1 97.12 93 ALA A N 1
ATOM 731 C CA . ALA A 1 93 ? -2.791 -8.906 -11.555 1 97.12 93 ALA A CA 1
ATOM 732 C C . ALA A 1 93 ? -1.658 -9.062 -12.562 1 97.12 93 ALA A C 1
ATOM 734 O O . ALA A 1 93 ? -1.706 -9.938 -13.43 1 97.12 93 ALA A O 1
ATOM 735 N N . GLN A 1 94 ? -0.729 -8.062 -12.602 1 95.88 94 GLN A N 1
ATOM 736 C CA . GLN A 1 94 ? 0.628 -8.469 -12.938 1 95.88 94 GLN A CA 1
ATOM 737 C C . GLN A 1 94 ? 1.204 -9.398 -11.875 1 95.88 94 GLN A C 1
ATOM 739 O O . GLN A 1 94 ? 1.627 -8.953 -10.812 1 95.88 94 GLN A O 1
ATOM 744 N N . SER A 1 95 ? 1.222 -10.672 -12.102 1 92.94 95 SER A N 1
ATOM 745 C CA . SER A 1 95 ? 1.351 -11.648 -11.023 1 92.94 95 SER A CA 1
ATOM 746 C C . SER A 1 95 ? 2.783 -12.156 -10.906 1 92.94 95 SER A C 1
ATOM 748 O O . SER A 1 95 ? 3.102 -12.93 -10 1 92.94 95 SER A O 1
ATOM 750 N N . HIS A 1 96 ? 3.641 -11.789 -11.82 1 93.88 96 HIS A N 1
ATOM 751 C CA . HIS A 1 96 ? 5.008 -12.289 -11.781 1 93.88 96 HIS A CA 1
ATOM 752 C C . HIS A 1 96 ? 5.902 -11.398 -10.922 1 93.88 96 HIS A C 1
ATOM 754 O O . HIS A 1 96 ? 6.172 -10.25 -11.289 1 93.88 96 HIS A O 1
ATOM 760 N N . VAL A 1 97 ? 6.43 -11.953 -9.875 1 95.12 97 VAL A N 1
ATOM 761 C CA . VAL A 1 97 ? 7.203 -11.203 -8.891 1 95.12 97 VAL A CA 1
ATOM 762 C C . VAL A 1 97 ? 8.461 -10.633 -9.547 1 95.12 97 VAL A C 1
ATOM 764 O O . VAL A 1 97 ? 8.773 -9.453 -9.391 1 95.12 97 VAL A O 1
ATOM 767 N N . LYS A 1 98 ? 9.164 -11.406 -10.273 1 92.81 98 LYS A N 1
ATOM 768 C CA . LYS A 1 98 ? 10.391 -10.953 -10.922 1 92.81 98 LYS A CA 1
ATOM 769 C C . LYS A 1 98 ? 10.125 -9.789 -11.867 1 92.81 98 LYS A C 1
ATOM 771 O O . LYS A 1 98 ? 10.875 -8.805 -11.883 1 92.81 98 LYS A O 1
ATOM 776 N N . VAL A 1 99 ? 9.008 -9.867 -12.625 1 93.56 99 VAL A N 1
ATOM 777 C CA . VAL A 1 99 ? 8.633 -8.836 -13.586 1 93.56 99 VAL A CA 1
ATOM 778 C C . VAL A 1 99 ? 8.297 -7.543 -12.852 1 93.56 99 VAL A C 1
ATOM 780 O O . VAL A 1 99 ? 8.484 -6.445 -13.383 1 93.56 99 VAL A O 1
ATOM 783 N N . SER A 1 100 ? 7.891 -7.656 -11.617 1 96.88 100 SER A N 1
ATOM 784 C CA . SER A 1 100 ? 7.48 -6.473 -10.859 1 96.88 100 SER A CA 1
ATOM 785 C C . SER A 1 100 ? 8.672 -5.574 -10.555 1 96.88 100 SER A C 1
ATOM 787 O O . SER A 1 100 ? 8.516 -4.363 -10.383 1 96.88 100 SER A O 1
ATOM 789 N N . PHE A 1 101 ? 9.883 -6.113 -10.461 1 95.75 101 PHE A N 1
ATOM 790 C CA . PHE A 1 101 ? 11.086 -5.309 -10.266 1 95.75 101 PHE A CA 1
ATOM 791 C C . PHE A 1 101 ? 11.422 -4.523 -11.531 1 95.75 101 PHE A C 1
ATOM 793 O O . PHE A 1 101 ? 11.961 -3.42 -11.453 1 95.75 101 PHE A O 1
ATOM 800 N N . GLU A 1 102 ? 11.039 -5.098 -12.68 1 94.62 102 GLU A N 1
ATOM 801 C CA . GLU A 1 102 ? 11.32 -4.473 -13.969 1 94.62 102 GLU A CA 1
ATOM 802 C C . GLU A 1 102 ? 10.242 -3.461 -14.336 1 94.62 102 GLU A C 1
ATOM 804 O O . GLU A 1 102 ? 10.523 -2.451 -14.984 1 94.62 102 GLU A O 1
ATOM 809 N N . LEU A 1 103 ? 9.023 -3.756 -13.953 1 96.75 103 LEU A N 1
ATOM 810 C CA . LEU A 1 103 ? 7.879 -2.918 -14.281 1 96.75 103 LEU A CA 1
ATOM 811 C C . LEU A 1 103 ? 7.098 -2.549 -13.023 1 96.75 103 LEU A C 1
ATOM 813 O O . LEU A 1 103 ? 5.906 -2.85 -12.914 1 96.75 103 LEU A O 1
ATOM 817 N N . PRO A 1 104 ? 7.766 -1.818 -12.125 1 97.25 104 PRO A N 1
ATOM 818 C CA . PRO A 1 104 ? 7.117 -1.55 -10.836 1 97.25 104 PRO A CA 1
ATOM 819 C C . PRO A 1 104 ? 5.914 -0.622 -10.969 1 97.25 104 PRO A C 1
ATOM 821 O O . PRO A 1 104 ? 4.914 -0.797 -10.266 1 97.25 104 PRO A O 1
ATOM 824 N N . GLU A 1 105 ? 5.93 0.387 -11.852 1 96.81 105 GLU A N 1
ATOM 825 C CA . GLU A 1 105 ? 4.824 1.324 -12.016 1 96.81 105 GLU A CA 1
ATOM 826 C C . GLU A 1 105 ? 3.578 0.622 -12.547 1 96.81 105 GLU A C 1
ATOM 828 O O . GLU A 1 105 ? 2.477 0.83 -12.031 1 96.81 105 GLU A O 1
ATOM 833 N N . TYR A 1 106 ? 3.771 -0.198 -13.562 1 96.88 106 TYR A N 1
ATOM 834 C CA . TYR A 1 106 ? 2.643 -0.951 -14.094 1 96.88 106 TYR A CA 1
ATOM 835 C C . TYR A 1 106 ? 2.094 -1.923 -13.055 1 96.88 106 TYR A C 1
ATOM 837 O O . TYR A 1 106 ? 0.879 -2.104 -12.945 1 96.88 106 TYR A O 1
ATOM 845 N N . THR A 1 107 ? 2.992 -2.617 -12.359 1 98.31 107 THR A N 1
ATOM 846 C CA . THR A 1 107 ? 2.582 -3.543 -11.305 1 98.31 107 THR A CA 1
ATOM 847 C C . THR A 1 107 ? 1.73 -2.83 -10.258 1 98.31 107 THR A C 1
ATOM 849 O O . THR A 1 107 ? 0.683 -3.338 -9.852 1 98.31 107 THR A O 1
ATOM 852 N N . ALA A 1 108 ? 2.162 -1.635 -9.867 1 98.38 108 ALA A N 1
ATOM 853 C CA . ALA A 1 108 ? 1.402 -0.851 -8.891 1 98.38 108 ALA A CA 1
ATOM 854 C C . ALA A 1 108 ? 0.041 -0.452 -9.453 1 98.38 108 ALA A C 1
ATOM 856 O O . ALA A 1 108 ? -0.969 -0.506 -8.75 1 98.38 108 ALA A O 1
ATOM 857 N N . ALA A 1 109 ? -0.009 -0.078 -10.68 1 97.62 109 ALA A N 1
ATOM 858 C CA . ALA A 1 109 ? -1.232 0.387 -11.328 1 97.62 109 ALA A CA 1
ATOM 859 C C . ALA A 1 109 ? -2.24 -0.749 -11.477 1 97.62 109 ALA A C 1
ATOM 861 O O . ALA A 1 109 ? -3.42 -0.587 -11.148 1 97.62 109 ALA A O 1
ATOM 862 N N . ALA A 1 110 ? -1.758 -1.89 -11.93 1 97.44 110 ALA A N 1
ATOM 863 C CA . ALA A 1 110 ? -2.652 -2.998 -12.25 1 97.44 110 ALA A CA 1
ATOM 864 C C . ALA A 1 110 ? -3.004 -3.799 -11 1 97.44 110 ALA A C 1
ATOM 866 O O . ALA A 1 110 ? -4.176 -4.086 -10.75 1 97.44 110 ALA A O 1
ATOM 867 N N . SER A 1 111 ? -1.986 -4.105 -10.164 1 98.38 111 SER A N 1
ATOM 868 C CA . SER A 1 111 ? -2.178 -5.027 -9.055 1 98.38 111 SER A CA 1
ATOM 869 C C . SER A 1 111 ? -2.6 -4.289 -7.785 1 98.38 111 SER A C 1
ATOM 871 O O . SER A 1 111 ? -3.182 -4.887 -6.879 1 98.38 111 SER A O 1
ATOM 873 N N . GLY A 1 112 ? -2.26 -2.998 -7.691 1 98.44 112 GLY A N 1
ATOM 874 C CA . GLY A 1 112 ? -2.635 -2.184 -6.547 1 98.44 112 GLY A CA 1
ATOM 875 C C . GLY A 1 112 ? -3.844 -1.306 -6.812 1 98.44 112 GLY A C 1
ATOM 876 O O . GLY A 1 112 ? -4.969 -1.671 -6.469 1 98.44 112 GLY A O 1
ATOM 877 N N . MET A 1 113 ? -3.66 -0.295 -7.637 1 97.94 113 MET A N 1
ATOM 878 C CA . MET A 1 113 ? -4.695 0.698 -7.91 1 97.94 113 MET A CA 1
ATOM 879 C C . MET A 1 113 ? -5.855 0.077 -8.68 1 97.94 113 MET A C 1
ATOM 881 O O . MET A 1 113 ? -6.988 0.561 -8.602 1 97.94 113 MET A O 1
ATOM 885 N N . GLY A 1 114 ? -5.57 -0.964 -9.453 1 98.25 114 GLY A N 1
ATOM 886 C CA . GLY A 1 114 ? -6.645 -1.668 -10.133 1 98.25 114 GLY A CA 1
ATOM 887 C C . GLY A 1 114 ? -7.738 -2.139 -9.195 1 98.25 114 GLY A C 1
ATOM 888 O O . GLY A 1 114 ? -8.922 -2.107 -9.547 1 98.25 114 GLY A O 1
ATOM 889 N N . ALA A 1 115 ? -7.363 -2.594 -8 1 98.69 115 ALA A N 1
ATOM 890 C CA . ALA A 1 115 ? -8.328 -3.006 -6.984 1 98.69 115 ALA A CA 1
ATOM 891 C C . ALA A 1 115 ? -9.211 -1.835 -6.555 1 98.69 115 ALA A C 1
ATOM 893 O O . ALA A 1 115 ? -10.422 -1.986 -6.395 1 98.69 115 ALA A O 1
ATOM 894 N N . LEU A 1 116 ? -8.578 -0.665 -6.352 1 98.75 116 LEU A N 1
ATOM 895 C CA . LEU A 1 116 ? -9.32 0.542 -6.004 1 98.75 116 LEU A CA 1
ATOM 896 C C . LEU A 1 116 ? -10.297 0.919 -7.121 1 98.75 116 LEU A C 1
ATOM 898 O O . LEU A 1 116 ? -11.445 1.258 -6.855 1 98.75 116 LEU A O 1
ATOM 902 N N . ASN A 1 117 ? -9.789 0.877 -8.359 1 98.5 117 ASN A N 1
ATOM 903 C CA . ASN A 1 117 ? -10.641 1.193 -9.508 1 98.5 117 ASN A CA 1
ATOM 904 C C . ASN A 1 117 ? -11.891 0.32 -9.531 1 98.5 117 ASN A C 1
ATOM 906 O O . ASN A 1 117 ? -12.984 0.807 -9.812 1 98.5 117 ASN A O 1
ATOM 910 N N . LEU A 1 118 ? -11.664 -0.935 -9.258 1 98.62 118 LEU A N 1
ATOM 911 C CA . LEU A 1 118 ? -12.789 -1.869 -9.234 1 98.62 118 LEU A CA 1
ATOM 912 C C . LEU A 1 118 ? -13.781 -1.495 -8.148 1 98.62 118 LEU A C 1
ATOM 914 O O . LEU A 1 118 ? -14.992 -1.474 -8.383 1 98.62 118 LEU A O 1
ATOM 918 N N . LEU A 1 119 ? -13.305 -1.234 -6.926 1 98.75 119 LEU A N 1
ATOM 919 C CA . LEU A 1 119 ? -14.164 -0.876 -5.805 1 98.75 119 LEU A CA 1
ATOM 920 C C . LEU A 1 119 ? -14.961 0.389 -6.109 1 98.75 119 LEU A C 1
ATOM 922 O O . LEU A 1 119 ? -16.156 0.455 -5.836 1 98.75 119 LEU A O 1
ATOM 926 N N . GLU A 1 120 ? -14.281 1.375 -6.672 1 98 120 GLU A N 1
ATOM 927 C CA . GLU A 1 120 ? -14.953 2.625 -7.016 1 98 120 GLU A CA 1
ATOM 928 C C . GLU A 1 120 ? -15.992 2.41 -8.117 1 98 120 GLU A C 1
ATOM 930 O O . GLU A 1 120 ? -17.047 3.053 -8.125 1 98 120 GLU A O 1
ATOM 935 N N . ALA A 1 121 ? -15.641 1.563 -9.078 1 97.94 121 ALA A N 1
ATOM 936 C CA . ALA A 1 121 ? -16.594 1.239 -10.125 1 97.94 121 ALA A CA 1
ATOM 937 C C . ALA A 1 121 ? -17.859 0.608 -9.547 1 97.94 121 ALA A C 1
ATOM 939 O O . ALA A 1 121 ? -18.969 0.907 -9.992 1 97.94 121 ALA A O 1
ATOM 940 N N . VAL A 1 122 ? -17.75 -0.294 -8.57 1 98.31 122 VAL A N 1
ATOM 941 C CA . VAL A 1 122 ? -18.875 -0.945 -7.922 1 98.31 122 VAL A CA 1
ATOM 942 C C . VAL A 1 122 ? -19.75 0.102 -7.234 1 98.31 122 VAL A C 1
ATOM 944 O O . VAL A 1 122 ? -20.969 0.093 -7.383 1 98.31 122 VAL A O 1
ATOM 947 N N . ARG A 1 123 ? -19.109 1.011 -6.477 1 96.44 123 ARG A N 1
ATOM 948 C CA . ARG A 1 123 ? -19.844 2.076 -5.801 1 96.44 123 ARG A CA 1
ATOM 949 C C . ARG A 1 123 ? -20.531 2.992 -6.809 1 96.44 123 ARG A C 1
ATOM 951 O O . ARG A 1 123 ? -21.703 3.352 -6.633 1 96.44 123 ARG A O 1
ATOM 958 N N . GLY A 1 124 ? -19.812 3.295 -7.883 1 94.19 124 GLY A N 1
ATOM 959 C CA . GLY A 1 124 ? -20.359 4.176 -8.906 1 94.19 124 GLY A CA 1
ATOM 960 C C . GLY A 1 124 ? -21.547 3.584 -9.641 1 94.19 124 GLY A C 1
ATOM 961 O O . GLY A 1 124 ? -22.422 4.316 -10.102 1 94.19 124 GLY A O 1
ATOM 962 N N . ALA A 1 125 ? -21.562 2.305 -9.711 1 95.94 125 ALA A N 1
ATOM 963 C CA . ALA A 1 125 ? -22.656 1.612 -10.406 1 95.94 125 ALA A CA 1
ATOM 964 C C . ALA A 1 125 ? -23.828 1.358 -9.461 1 95.94 125 ALA A C 1
ATOM 966 O O . ALA A 1 125 ? -24.844 0.789 -9.867 1 95.94 125 ALA A O 1
ATOM 967 N N . GLY A 1 126 ? -23.719 1.801 -8.18 1 96.12 126 GLY A N 1
ATOM 968 C CA . GLY A 1 126 ? -24.781 1.617 -7.211 1 96.12 126 GLY A CA 1
ATOM 969 C C . GLY A 1 126 ? -24.906 0.186 -6.719 1 96.12 126 GLY A C 1
ATOM 970 O O . GLY A 1 126 ? -25.984 -0.258 -6.344 1 96.12 126 GLY A O 1
ATOM 971 N N . LEU A 1 127 ? -23.781 -0.583 -6.695 1 97.69 127 LEU A N 1
ATOM 972 C CA . LEU A 1 127 ? -23.844 -2.012 -6.398 1 97.69 127 LEU A CA 1
ATOM 973 C C . LEU A 1 127 ? -23.203 -2.314 -5.051 1 97.69 127 LEU A C 1
ATOM 975 O O . LEU A 1 127 ? -23.031 -3.48 -4.691 1 97.69 127 LEU A O 1
ATOM 979 N N . ALA A 1 128 ? -22.859 -1.303 -4.277 1 97.44 128 ALA A N 1
ATOM 980 C CA . ALA A 1 128 ? -22.109 -1.461 -3.035 1 97.44 128 ALA A CA 1
ATOM 981 C C . ALA A 1 128 ? -22.844 -2.365 -2.057 1 97.44 128 ALA A C 1
ATOM 983 O O . ALA A 1 128 ? -22.219 -3.127 -1.312 1 97.44 128 ALA A O 1
ATOM 984 N N . ASP A 1 129 ? -24.156 -2.35 -2.082 1 97.12 129 ASP A N 1
ATOM 985 C CA . ASP A 1 129 ? -24.953 -3.086 -1.107 1 97.12 129 ASP A CA 1
ATOM 986 C C . ASP A 1 129 ? -25.328 -4.469 -1.638 1 97.12 129 ASP A C 1
ATOM 988 O O . ASP A 1 129 ? -25.797 -5.324 -0.882 1 97.12 129 ASP A O 1
ATOM 992 N N . LYS A 1 130 ? -25.047 -4.672 -2.859 1 96.88 130 LYS A N 1
ATOM 993 C CA . LYS A 1 130 ? -25.5 -5.906 -3.494 1 96.88 130 LYS A CA 1
ATOM 994 C C . LYS A 1 130 ? -24.344 -6.879 -3.689 1 96.88 130 LYS A C 1
ATOM 996 O O . LYS A 1 130 ? -24.469 -8.062 -3.373 1 96.88 130 LYS A O 1
ATOM 1001 N N . THR A 1 131 ? -23.344 -6.383 -4.246 1 98.62 131 THR A N 1
ATOM 1002 C CA . THR A 1 131 ? -22.281 -7.219 -4.777 1 98.62 131 THR A CA 1
ATOM 1003 C C . THR A 1 131 ? -21.312 -7.641 -3.67 1 98.62 131 THR A C 1
ATOM 1005 O O . THR A 1 131 ? -20.875 -6.809 -2.879 1 98.62 131 THR A O 1
ATOM 1008 N N . ARG A 1 132 ? -21 -8.922 -3.531 1 98.88 132 ARG A N 1
ATOM 1009 C CA . ARG A 1 132 ? -19.922 -9.445 -2.701 1 98.88 132 ARG A CA 1
ATOM 1010 C C . ARG A 1 132 ? -18.625 -9.555 -3.49 1 98.88 132 ARG A C 1
ATOM 1012 O O . ARG A 1 132 ? -18.609 -10.062 -4.617 1 98.88 132 ARG A O 1
ATOM 1019 N N . ILE A 1 133 ? -17.562 -9.07 -2.936 1 98.94 133 ILE A N 1
ATOM 1020 C CA . ILE A 1 133 ? -16.344 -8.953 -3.744 1 98.94 133 ILE A CA 1
ATOM 1021 C C . ILE A 1 133 ? -15.195 -9.68 -3.062 1 98.94 133 ILE A C 1
ATOM 1023 O O . ILE A 1 133 ? -14.93 -9.469 -1.877 1 98.94 133 ILE A O 1
ATOM 1027 N N . TYR A 1 134 ? -14.539 -10.555 -3.838 1 98.94 134 TYR A N 1
ATOM 1028 C CA . TYR A 1 134 ? -13.336 -11.266 -3.438 1 98.94 134 TYR A CA 1
ATOM 1029 C C . TYR A 1 134 ? -12.094 -10.648 -4.066 1 98.94 134 TYR A C 1
ATOM 1031 O O . TYR A 1 134 ? -12.047 -10.422 -5.277 1 98.94 134 TYR A O 1
ATOM 1039 N N . GLN A 1 135 ? -11.109 -10.312 -3.246 1 98.94 135 GLN A N 1
ATOM 1040 C CA . GLN A 1 135 ? -9.805 -9.836 -3.686 1 98.94 135 GLN A CA 1
ATOM 1041 C C . GLN A 1 135 ? -8.742 -10.93 -3.549 1 98.94 135 GLN A C 1
ATOM 1043 O O . GLN A 1 135 ? -8.539 -11.461 -2.457 1 98.94 135 GLN A O 1
ATOM 1048 N N . ALA A 1 136 ? -8.117 -11.25 -4.711 1 98.81 136 ALA A N 1
ATOM 1049 C CA . ALA A 1 136 ? -6.977 -12.156 -4.66 1 98.81 136 ALA A CA 1
ATOM 1050 C C . ALA A 1 136 ? -5.77 -11.477 -4.02 1 98.81 136 ALA A C 1
ATOM 1052 O O . ALA A 1 136 ? -4.996 -10.797 -4.699 1 98.81 136 ALA A O 1
ATOM 1053 N N . SER A 1 137 ? -5.645 -11.664 -2.723 1 98.69 137 SER A N 1
ATOM 1054 C CA . SER A 1 137 ? -4.398 -11.312 -2.047 1 98.69 137 SER A CA 1
ATOM 1055 C C . SER A 1 137 ? -3.387 -12.445 -2.129 1 98.69 137 SER A C 1
ATOM 1057 O O . SER A 1 137 ? -3.514 -13.344 -2.971 1 98.69 137 SER A O 1
ATOM 1059 N N . THR A 1 138 ? -2.277 -12.344 -1.421 1 98.62 138 THR A N 1
ATOM 1060 C CA . THR A 1 138 ? -1.205 -13.312 -1.633 1 98.62 138 THR A CA 1
ATOM 1061 C C . THR A 1 138 ? -0.322 -13.422 -0.393 1 98.62 138 THR A C 1
ATOM 1063 O O . THR A 1 138 ? -0.184 -12.461 0.364 1 98.62 138 THR A O 1
ATOM 1066 N N . SER A 1 139 ? 0.267 -14.562 -0.229 1 98.31 139 SER A N 1
ATOM 1067 C CA . SER A 1 139 ? 1.237 -14.773 0.841 1 98.31 139 SER A CA 1
ATOM 1068 C C . SER A 1 139 ? 2.479 -13.906 0.636 1 98.31 139 SER A C 1
ATOM 1070 O O . SER A 1 139 ? 3.23 -13.656 1.58 1 98.31 139 SER A O 1
ATOM 1072 N N . GLU A 1 140 ? 2.756 -13.438 -0.591 1 97.94 140 GLU A N 1
ATOM 1073 C CA . GLU A 1 140 ? 3.896 -12.586 -0.902 1 97.94 140 GLU A CA 1
ATOM 1074 C C . GLU A 1 140 ? 3.859 -11.297 -0.088 1 97.94 140 GLU A C 1
ATOM 1076 O O . GLU A 1 140 ? 4.867 -10.594 0.03 1 97.94 140 GLU A O 1
ATOM 1081 N N . MET A 1 141 ? 2.695 -10.945 0.497 1 98.75 141 MET A N 1
ATOM 1082 C CA . MET A 1 141 ? 2.57 -9.758 1.332 1 98.75 141 MET A CA 1
ATOM 1083 C C . MET A 1 141 ? 3.355 -9.914 2.631 1 98.75 141 MET A C 1
ATOM 1085 O O . MET A 1 141 ? 3.842 -8.938 3.193 1 98.75 141 MET A O 1
ATOM 1089 N N . PHE A 1 142 ? 3.516 -11.156 3.105 1 98.5 142 PHE A N 1
ATOM 1090 C CA . PHE A 1 142 ? 4.246 -11.406 4.344 1 98.5 142 PHE A CA 1
ATOM 1091 C C . PHE A 1 142 ? 5.742 -11.211 4.141 1 98.5 142 PHE A C 1
ATOM 1093 O O . PHE A 1 142 ? 6.438 -10.734 5.035 1 98.5 142 PHE A O 1
ATOM 1100 N N . GLY A 1 143 ? 6.238 -11.648 2.891 1 97.06 143 GLY A N 1
ATOM 1101 C CA . GLY A 1 143 ? 7.613 -11.375 2.514 1 97.06 143 GLY A CA 1
ATOM 1102 C C . GLY A 1 143 ? 8.617 -11.812 3.564 1 97.06 143 GLY A C 1
ATOM 1103 O O . GLY A 1 143 ? 8.812 -13.008 3.777 1 97.06 143 GLY A O 1
ATOM 1104 N N . LYS A 1 144 ? 9.328 -10.844 4.281 1 96.38 144 LYS A N 1
ATOM 1105 C CA . LYS A 1 144 ? 10.188 -11.148 5.43 1 96.38 144 LYS A CA 1
ATOM 1106 C C . LYS A 1 144 ? 9.352 -11.523 6.652 1 96.38 144 LYS A C 1
ATOM 1108 O O . LYS A 1 144 ? 8.992 -10.656 7.453 1 96.38 144 LYS A O 1
ATOM 1113 N N . VAL A 1 145 ? 9.203 -12.766 6.898 1 94.75 145 VAL A N 1
ATOM 1114 C CA . VAL A 1 145 ? 8.18 -13.289 7.789 1 94.75 145 VAL A CA 1
ATOM 1115 C C . VAL A 1 145 ? 8.539 -12.977 9.242 1 94.75 145 VAL A C 1
ATOM 1117 O O . VAL A 1 145 ? 9.68 -13.195 9.656 1 94.75 145 VAL A O 1
ATOM 1120 N N . HIS A 1 146 ? 7.523 -12.539 9.93 1 92.62 146 HIS A N 1
ATOM 1121 C CA . HIS A 1 146 ? 7.676 -12.211 11.344 1 92.62 146 HIS A CA 1
ATOM 1122 C C . HIS A 1 146 ? 7.27 -13.383 12.227 1 92.62 146 HIS A C 1
ATOM 1124 O O . HIS A 1 146 ? 7.691 -13.477 13.383 1 92.62 146 HIS A O 1
ATOM 1130 N N . GLU A 1 147 ? 6.34 -14.195 11.672 1 95 147 GLU A N 1
ATOM 1131 C CA . GLU A 1 147 ? 5.801 -15.352 12.383 1 95 147 GLU A CA 1
ATOM 1132 C C . GLU A 1 147 ? 5.727 -16.578 11.477 1 95 147 GLU A C 1
ATOM 1134 O O . GLU A 1 147 ? 5.438 -16.453 10.281 1 95 147 GLU A O 1
ATOM 1139 N N . VAL A 1 148 ? 5.973 -17.734 12.047 1 96.81 148 VAL A N 1
ATOM 1140 C CA . VAL A 1 148 ? 5.848 -19 11.336 1 96.81 148 VAL A CA 1
ATOM 1141 C C . VAL A 1 148 ? 5.031 -19.984 12.164 1 96.81 148 VAL A C 1
ATOM 1143 O O . VAL A 1 148 ? 5.422 -20.328 13.289 1 96.81 148 VAL A O 1
ATOM 1146 N N . PRO A 1 149 ? 3.941 -20.453 11.641 1 98.25 149 PRO A N 1
ATOM 1147 C CA . PRO A 1 149 ? 3.33 -20.094 10.352 1 98.25 149 PRO A CA 1
ATOM 1148 C C . PRO A 1 149 ? 2.68 -18.719 10.367 1 98.25 149 PRO A C 1
ATOM 1150 O O . PRO A 1 149 ? 2.57 -18.094 11.43 1 98.25 149 PRO A O 1
ATOM 1153 N N . GLN A 1 150 ? 2.393 -18.219 9.172 1 98.62 150 GLN A N 1
ATOM 1154 C CA . GLN A 1 150 ? 1.699 -16.938 9.047 1 98.62 150 GLN A CA 1
ATOM 1155 C C . GLN A 1 150 ? 0.185 -17.125 9.102 1 98.62 150 GLN A C 1
ATOM 1157 O O . GLN A 1 150 ? -0.351 -18.047 8.484 1 98.62 150 GLN A O 1
ATOM 1162 N N . SER A 1 151 ? -0.487 -16.359 9.828 1 98.38 151 SER A N 1
ATOM 1163 C CA . SER A 1 151 ? -1.941 -16.297 9.938 1 98.38 151 SER A CA 1
ATOM 1164 C C . SER A 1 151 ? -2.477 -14.938 9.516 1 98.38 151 SER A C 1
ATOM 1166 O O . SER A 1 151 ? -1.728 -14.102 9 1 98.38 151 SER A O 1
ATOM 1168 N N . GLU A 1 152 ? -3.795 -14.695 9.641 1 98.19 152 GLU A N 1
ATOM 1169 C CA . GLU A 1 152 ? -4.441 -13.453 9.242 1 98.19 152 GLU A CA 1
ATOM 1170 C C . GLU A 1 152 ? -3.939 -12.273 10.07 1 98.19 152 GLU A C 1
ATOM 1172 O O . GLU A 1 152 ? -4.098 -11.117 9.672 1 98.19 152 GLU A O 1
ATOM 1177 N N . THR A 1 153 ? -3.287 -12.539 11.211 1 96.25 153 THR A N 1
ATOM 1178 C CA . THR A 1 153 ? -2.865 -11.461 12.102 1 96.25 153 THR A CA 1
ATOM 1179 C C . THR A 1 153 ? -1.37 -11.195 11.953 1 96.25 153 THR A C 1
ATOM 1181 O O . THR A 1 153 ? -0.84 -10.258 12.547 1 96.25 153 THR A O 1
ATOM 1184 N N . THR A 1 154 ? -0.666 -12.086 11.203 1 97.62 154 THR A N 1
ATOM 1185 C CA . THR A 1 154 ? 0.767 -11.891 11.008 1 97.62 154 THR A CA 1
ATOM 1186 C C . THR A 1 154 ? 1.036 -10.586 10.258 1 97.62 154 THR A C 1
ATOM 1188 O O . THR A 1 154 ? 0.457 -10.344 9.195 1 97.62 154 THR A O 1
ATOM 1191 N N . PRO A 1 155 ? 1.897 -9.695 10.82 1 96.88 155 PRO A N 1
ATOM 1192 C CA . PRO A 1 155 ? 2.199 -8.438 10.125 1 96.88 155 PRO A CA 1
ATOM 1193 C C . PRO A 1 155 ? 2.854 -8.664 8.766 1 96.88 155 PRO A C 1
ATOM 1195 O O . PRO A 1 155 ? 3.645 -9.594 8.602 1 96.88 155 PRO A O 1
ATOM 1198 N N . PHE A 1 156 ? 2.582 -7.77 7.84 1 98.19 156 PHE A N 1
ATOM 1199 C CA . PHE A 1 156 ? 3.148 -7.84 6.496 1 98.19 156 PHE A CA 1
ATOM 1200 C C . PHE A 1 156 ? 4.527 -7.191 6.457 1 98.19 156 PHE A C 1
ATOM 1202 O O . PHE A 1 156 ? 4.805 -6.258 7.215 1 98.19 156 PHE A O 1
ATOM 1209 N N . HIS A 1 157 ? 5.41 -7.695 5.641 1 98.25 157 HIS A N 1
ATOM 1210 C CA . HIS A 1 157 ? 6.715 -7.152 5.277 1 98.25 157 HIS A CA 1
ATOM 1211 C C . HIS A 1 157 ? 7.094 -7.535 3.852 1 98.25 157 HIS A C 1
ATOM 1213 O O . HIS A 1 157 ? 8.016 -8.32 3.639 1 98.25 157 HIS A O 1
ATOM 1219 N N . PRO A 1 158 ? 6.359 -6.93 2.879 1 98.56 158 PRO A N 1
ATOM 1220 C CA . PRO A 1 158 ? 6.559 -7.332 1.485 1 98.56 158 PRO A CA 1
ATOM 1221 C C . PRO A 1 158 ? 7.98 -7.074 0.995 1 98.56 158 PRO A C 1
ATOM 1223 O O . PRO A 1 158 ? 8.594 -6.07 1.366 1 98.56 158 PRO A O 1
ATOM 1226 N N . ARG A 1 159 ? 8.484 -7.93 0.086 1 98.25 159 ARG A N 1
ATOM 1227 C CA . ARG A 1 159 ? 9.883 -7.875 -0.333 1 98.25 159 ARG A CA 1
ATOM 1228 C C . ARG A 1 159 ? 10 -7.676 -1.841 1 98.25 159 ARG A C 1
ATOM 1230 O O . ARG A 1 159 ? 11.047 -7.934 -2.432 1 98.25 159 ARG A O 1
ATOM 1237 N N . SER A 1 160 ? 8.938 -7.301 -2.512 1 98.38 160 SER A N 1
ATOM 1238 C CA . SER A 1 160 ? 8.93 -6.992 -3.938 1 98.38 160 SER A CA 1
ATOM 1239 C C . SER A 1 160 ? 7.895 -5.926 -4.27 1 98.38 160 SER A C 1
ATOM 1241 O O . SER A 1 160 ? 6.926 -5.742 -3.525 1 98.38 160 SER A O 1
ATOM 1243 N N . PRO A 1 161 ? 8.086 -5.203 -5.438 1 98.69 161 PRO A N 1
ATOM 1244 C CA . PRO A 1 161 ? 7.035 -4.27 -5.855 1 98.69 161 PRO A CA 1
ATOM 1245 C C . PRO A 1 161 ? 5.676 -4.945 -6.02 1 98.69 161 PRO A C 1
ATOM 1247 O O . PRO A 1 161 ? 4.641 -4.328 -5.754 1 98.69 161 PRO A O 1
ATOM 1250 N N . TYR A 1 162 ? 5.668 -6.227 -6.449 1 98.56 162 TYR A N 1
ATOM 1251 C CA . TYR A 1 162 ? 4.438 -7.008 -6.492 1 98.56 162 TYR A CA 1
ATOM 1252 C C . TYR A 1 162 ? 3.814 -7.125 -5.105 1 98.56 162 TYR A C 1
ATOM 1254 O O . TYR A 1 162 ? 2.629 -6.836 -4.922 1 98.56 162 TYR A O 1
ATOM 1262 N N . GLY A 1 163 ? 4.633 -7.562 -4.113 1 98.75 163 GLY A N 1
ATOM 1263 C CA . GLY A 1 163 ? 4.145 -7.672 -2.748 1 98.75 163 GLY A CA 1
ATOM 1264 C C . GLY A 1 163 ? 3.613 -6.359 -2.195 1 98.75 163 GLY A C 1
ATOM 1265 O O . GLY A 1 163 ? 2.574 -6.336 -1.534 1 98.75 163 GLY A O 1
ATOM 1266 N N . VAL A 1 164 ? 4.305 -5.262 -2.475 1 98.88 164 VAL A N 1
ATOM 1267 C CA . VAL A 1 164 ? 3.904 -3.945 -1.99 1 98.88 164 VAL A CA 1
ATOM 1268 C C . VAL A 1 164 ? 2.568 -3.549 -2.613 1 98.88 164 VAL A C 1
ATOM 1270 O O . VAL A 1 164 ? 1.688 -3.023 -1.929 1 98.88 164 VAL A O 1
ATOM 1273 N N . ALA A 1 165 ? 2.418 -3.777 -3.936 1 98.88 165 ALA A N 1
ATOM 1274 C CA . ALA A 1 165 ? 1.166 -3.477 -4.625 1 98.88 165 ALA A CA 1
ATOM 1275 C C . ALA A 1 165 ? 0.005 -4.266 -4.027 1 98.88 165 ALA A C 1
ATOM 1277 O O . ALA A 1 165 ? -1.094 -3.732 -3.855 1 98.88 165 ALA A O 1
ATOM 1278 N N . LYS A 1 166 ? 0.234 -5.492 -3.701 1 98.94 166 LYS A N 1
ATOM 1279 C CA . LYS A 1 166 ? -0.816 -6.348 -3.154 1 98.94 166 LYS A CA 1
ATOM 1280 C C . LYS A 1 166 ? -1.166 -5.941 -1.726 1 98.94 166 LYS A C 1
ATOM 1282 O O . LYS A 1 166 ? -2.318 -6.062 -1.306 1 98.94 166 LYS A O 1
ATOM 1287 N N . VAL A 1 167 ? -0.185 -5.438 -0.958 1 98.94 167 VAL A N 1
ATOM 1288 C CA . VAL A 1 167 ? -0.482 -4.891 0.362 1 98.94 167 VAL A CA 1
ATOM 1289 C C . VAL A 1 167 ? -1.455 -3.723 0.23 1 98.94 167 VAL A C 1
ATOM 1291 O O . VAL A 1 167 ? -2.398 -3.6 1.016 1 98.94 167 VAL A O 1
ATOM 1294 N N . TYR A 1 168 ? -1.224 -2.877 -0.751 1 98.94 168 TYR A N 1
ATOM 1295 C CA . TYR A 1 168 ? -2.164 -1.791 -0.998 1 98.94 168 TYR A CA 1
ATOM 1296 C C . TYR A 1 168 ? -3.562 -2.332 -1.271 1 98.94 168 TYR A C 1
ATOM 1298 O O . TYR A 1 168 ? -4.543 -1.872 -0.679 1 98.94 168 TYR A O 1
ATOM 1306 N N . ALA A 1 169 ? -3.645 -3.264 -2.225 1 98.94 169 ALA A N 1
ATOM 1307 C CA . ALA A 1 169 ? -4.934 -3.836 -2.598 1 98.94 169 ALA A CA 1
ATOM 1308 C C . ALA A 1 169 ? -5.637 -4.449 -1.389 1 98.94 169 ALA A C 1
ATOM 1310 O O . ALA A 1 169 ? -6.84 -4.258 -1.198 1 98.94 169 ALA A O 1
ATOM 1311 N N . PHE A 1 170 ? -4.887 -5.18 -0.521 1 98.94 170 PHE A N 1
ATOM 1312 C CA . PHE A 1 170 ? -5.426 -5.793 0.687 1 98.94 170 PHE A CA 1
ATOM 1313 C C . PHE A 1 170 ? -6.086 -4.746 1.578 1 98.94 170 PHE A C 1
ATOM 1315 O O . PHE A 1 170 ? -7.25 -4.887 1.958 1 98.94 170 PHE A O 1
ATOM 1322 N N . TRP A 1 171 ? -5.379 -3.67 1.827 1 98.88 171 TRP A N 1
ATOM 1323 C CA . TRP A 1 171 ? -5.832 -2.699 2.818 1 98.88 171 TRP A CA 1
ATOM 1324 C C . TRP A 1 171 ? -6.969 -1.846 2.266 1 98.88 171 TRP A C 1
ATOM 1326 O O . TRP A 1 171 ? -7.863 -1.438 3.01 1 98.88 171 TRP A O 1
ATOM 1336 N N . ILE A 1 172 ? -6.949 -1.553 0.928 1 98.94 172 ILE A N 1
ATOM 1337 C CA . ILE A 1 172 ? -8.039 -0.748 0.394 1 98.94 172 ILE A CA 1
ATOM 1338 C C . ILE A 1 172 ? -9.344 -1.535 0.467 1 98.94 172 ILE A C 1
ATOM 1340 O O . ILE A 1 172 ? -10.414 -0.959 0.683 1 98.94 172 ILE A O 1
ATOM 1344 N N . PHE A 1 173 ? -9.297 -2.877 0.306 1 98.94 173 PHE A N 1
ATOM 1345 C CA . PHE A 1 173 ? -10.477 -3.715 0.486 1 98.94 173 PHE A CA 1
ATOM 1346 C C . PHE A 1 173 ? -10.953 -3.666 1.932 1 98.94 173 PHE A C 1
ATOM 1348 O O . PHE A 1 173 ? -12.156 -3.521 2.188 1 98.94 173 PHE A O 1
ATOM 1355 N N . VAL A 1 174 ? -10.031 -3.812 2.855 1 98.81 174 VAL A N 1
ATOM 1356 C CA . VAL A 1 174 ? -10.375 -3.729 4.27 1 98.81 174 VAL A CA 1
ATOM 1357 C C . VAL A 1 174 ? -11.031 -2.381 4.562 1 98.81 174 VAL A C 1
ATOM 1359 O O . VAL A 1 174 ? -12.055 -2.314 5.254 1 98.81 174 VAL A O 1
ATOM 1362 N N . ASN A 1 175 ? -10.438 -1.321 4.043 1 98.69 175 ASN A N 1
ATOM 1363 C CA . ASN A 1 175 ? -10.953 0.016 4.305 1 98.69 175 ASN A CA 1
ATOM 1364 C C . ASN A 1 175 ? -12.375 0.181 3.764 1 98.69 175 ASN A C 1
ATOM 1366 O O . ASN A 1 175 ? -13.219 0.8 4.41 1 98.69 175 ASN A O 1
ATOM 1370 N N . TYR A 1 176 ? -12.641 -0.296 2.559 1 98.69 176 TYR A N 1
ATOM 1371 C CA . TYR A 1 176 ? -13.961 -0.145 1.972 1 98.69 176 TYR A CA 1
ATOM 1372 C C . TYR A 1 176 ? -14.984 -0.998 2.713 1 98.69 176 TYR A C 1
ATOM 1374 O O . TYR A 1 176 ? -16.156 -0.619 2.822 1 98.69 176 TYR A O 1
ATOM 1382 N N . ARG A 1 177 ? -14.578 -2.131 3.254 1 98.69 177 ARG A N 1
ATOM 1383 C CA . ARG A 1 177 ? -15.422 -2.912 4.152 1 98.69 177 ARG A CA 1
ATOM 1384 C C . ARG A 1 177 ? -15.766 -2.119 5.41 1 98.69 177 ARG A C 1
ATOM 1386 O O . ARG A 1 177 ? -16.938 -2.035 5.797 1 98.69 177 ARG A O 1
ATOM 1393 N N . GLU A 1 178 ? -14.781 -1.454 5.977 1 97.75 178 GLU A N 1
ATOM 1394 C CA . GLU A 1 178 ? -14.945 -0.77 7.254 1 97.75 178 GLU A CA 1
ATOM 1395 C C . GLU A 1 178 ? -15.648 0.572 7.078 1 97.75 178 GLU A C 1
ATOM 1397 O O . GLU A 1 178 ? -16.391 1.006 7.957 1 97.75 178 GLU A O 1
ATOM 1402 N N . SER A 1 179 ? -15.398 1.215 5.93 1 97.56 179 SER A N 1
ATOM 1403 C CA . SER A 1 179 ? -15.859 2.584 5.73 1 97.56 179 SER A CA 1
ATOM 1404 C C . SER A 1 179 ? -17.25 2.611 5.117 1 97.56 179 SER A C 1
ATOM 1406 O O . SER A 1 179 ? -18.047 3.523 5.387 1 97.56 179 SER A O 1
ATOM 1408 N N . TYR A 1 180 ? -17.578 1.613 4.254 1 97.38 180 TYR A N 1
ATOM 1409 C CA . TYR A 1 180 ? -18.812 1.686 3.48 1 97.38 180 TYR A CA 1
ATOM 1410 C C . TYR A 1 180 ? -19.672 0.45 3.713 1 97.38 180 TYR A C 1
ATOM 1412 O O . TYR A 1 180 ? -20.703 0.273 3.061 1 97.38 180 TYR A O 1
ATOM 1420 N N . ASN A 1 181 ? -19.234 -0.46 4.609 1 97.38 181 ASN A N 1
ATOM 1421 C CA . ASN A 1 181 ? -19.938 -1.7 4.914 1 97.38 181 ASN A CA 1
ATOM 1422 C C . ASN A 1 181 ? -20.109 -2.574 3.674 1 97.38 181 ASN A C 1
ATOM 1424 O O . ASN A 1 181 ? -21.078 -3.312 3.553 1 97.38 181 ASN A O 1
ATOM 1428 N N . MET A 1 182 ? -19.266 -2.398 2.684 1 98.69 182 MET A N 1
ATOM 1429 C CA . MET A 1 182 ? -19.234 -3.27 1.512 1 98.69 182 MET A CA 1
ATOM 1430 C C . MET A 1 182 ? -18.766 -4.672 1.885 1 98.69 182 MET A C 1
ATOM 1432 O O . MET A 1 182 ? -17.906 -4.832 2.746 1 98.69 182 MET A O 1
ATOM 1436 N N . PHE A 1 183 ? -19.375 -5.699 1.274 1 98.81 183 PHE A N 1
ATOM 1437 C CA . PHE A 1 183 ? -18.922 -7.066 1.49 1 98.81 183 PHE A CA 1
ATOM 1438 C C . PHE A 1 183 ? -17.641 -7.344 0.717 1 98.81 183 PHE A C 1
ATOM 1440 O O . PHE A 1 183 ? -17.672 -7.871 -0.395 1 98.81 183 PHE A O 1
ATOM 1447 N N . CYS A 1 184 ? -16.516 -6.945 1.233 1 98.88 184 CYS A N 1
ATOM 1448 C CA . CYS A 1 184 ? -15.188 -7.086 0.638 1 98.88 184 CYS A CA 1
ATOM 1449 C C . CYS A 1 184 ? -14.328 -8.062 1.435 1 98.88 184 CYS A C 1
ATOM 1451 O O . CYS A 1 184 ? -14.125 -7.879 2.637 1 98.88 184 CYS A O 1
ATOM 1453 N N . CYS A 1 185 ? -13.797 -9.07 0.761 1 98.88 185 CYS A N 1
ATOM 1454 C CA . CYS A 1 185 ? -12.992 -10.086 1.416 1 98.88 185 CYS A CA 1
ATOM 1455 C C . CYS A 1 185 ? -11.641 -10.242 0.722 1 98.88 185 CYS A C 1
ATOM 1457 O O . CYS A 1 185 ? -11.547 -10.109 -0.499 1 98.88 185 CYS A O 1
ATOM 1459 N N . ASN A 1 186 ? -10.664 -10.461 1.567 1 98.88 186 ASN A N 1
ATOM 1460 C CA . ASN A 1 186 ? -9.375 -10.875 1.033 1 98.88 186 ASN A CA 1
ATOM 1461 C C . ASN A 1 186 ? -9.148 -12.375 1.225 1 98.88 186 ASN A C 1
ATOM 1463 O O . ASN A 1 186 ? -9.352 -12.906 2.318 1 98.88 186 ASN A O 1
ATOM 1467 N N . GLY A 1 187 ? -8.844 -13.055 0.156 1 98.88 187 GLY A N 1
ATOM 1468 C CA . GLY A 1 187 ? -8.188 -14.344 0.279 1 98.88 187 GLY A CA 1
ATOM 1469 C C . GLY A 1 187 ? -6.676 -14.25 0.247 1 98.88 187 GLY A C 1
ATOM 1470 O O . GLY A 1 187 ? -6.09 -13.898 -0.779 1 98.88 187 GLY A O 1
ATOM 1471 N N . ILE A 1 188 ? -6.031 -14.477 1.349 1 98.88 188 ILE A N 1
ATOM 1472 C CA . ILE A 1 188 ? -4.574 -14.508 1.405 1 98.88 188 ILE A CA 1
ATOM 1473 C C . ILE A 1 188 ? -4.07 -15.898 1.035 1 98.88 188 ILE A C 1
ATOM 1475 O O . ILE A 1 188 ? -3.77 -16.703 1.913 1 98.88 188 ILE A O 1
ATOM 1479 N N . LEU A 1 189 ? -3.945 -16.094 -0.243 1 98.69 189 LEU A N 1
ATOM 1480 C CA . LEU A 1 189 ? -3.621 -17.422 -0.731 1 98.69 189 LEU A CA 1
ATOM 1481 C C . LEU A 1 189 ? -2.113 -17.656 -0.731 1 98.69 189 LEU A C 1
ATOM 1483 O O . LEU A 1 189 ? -1.35 -16.781 -1.16 1 98.69 189 LEU A O 1
ATOM 1487 N N . PHE A 1 190 ? -1.724 -18.719 -0.205 1 98.44 190 PHE A N 1
ATOM 1488 C CA . PHE A 1 190 ? -0.354 -19.188 -0.369 1 98.44 190 PHE A CA 1
ATOM 1489 C C . PHE A 1 190 ? -0.173 -19.875 -1.723 1 98.44 190 PHE A C 1
ATOM 1491 O O . PHE A 1 190 ? -1.094 -19.891 -2.543 1 98.44 190 PHE A O 1
ATOM 1498 N N . ASN A 1 191 ? 1.042 -20.25 -2.084 1 98.12 191 ASN A N 1
ATOM 1499 C CA . ASN A 1 191 ? 1.345 -20.75 -3.418 1 98.12 191 ASN A CA 1
ATOM 1500 C C . ASN A 1 191 ? 0.412 -21.891 -3.811 1 98.12 191 ASN A C 1
ATOM 1502 O O . ASN A 1 191 ? 0.196 -22.812 -3.029 1 98.12 191 ASN A O 1
ATOM 1506 N N . HIS A 1 192 ? -0.165 -21.75 -4.949 1 98.31 192 HIS A N 1
ATOM 1507 C CA . HIS A 1 192 ? -0.998 -22.812 -5.5 1 98.31 192 HIS A CA 1
ATOM 1508 C C . HIS A 1 192 ? -0.765 -22.969 -7 1 98.31 192 HIS A C 1
ATOM 1510 O O . HIS A 1 192 ? -0.596 -21.984 -7.715 1 98.31 192 HIS A O 1
ATOM 1516 N N . GLU A 1 193 ? -0.713 -24.25 -7.41 1 98.44 193 GLU A N 1
ATOM 1517 C CA . GLU A 1 193 ? -0.214 -24.641 -8.727 1 98.44 193 GLU A CA 1
ATOM 1518 C C . GLU A 1 193 ? -1.154 -25.641 -9.398 1 98.44 193 GLU A C 1
ATOM 1520 O O . GLU A 1 193 ? -2.111 -26.109 -8.773 1 98.44 193 GLU A O 1
ATOM 1525 N N . SER A 1 194 ? -0.954 -25.875 -10.633 1 98.56 194 SER A N 1
ATOM 1526 C CA . SER A 1 194 ? -1.695 -26.844 -11.43 1 98.56 194 SER A CA 1
ATOM 1527 C C . SER A 1 194 ? -1.069 -27.031 -12.805 1 98.56 194 SER A C 1
ATOM 1529 O O . SER A 1 194 ? -0.151 -26.297 -13.172 1 98.56 194 SER A O 1
ATOM 1531 N N . PRO A 1 195 ? -1.562 -27.969 -13.578 1 98 195 PRO A N 1
ATOM 1532 C CA . PRO A 1 195 ? -1.095 -28.125 -14.961 1 98 195 PRO A CA 1
ATOM 1533 C C . PRO A 1 195 ? -1.376 -26.891 -15.812 1 98 195 PRO A C 1
ATOM 1535 O O . PRO A 1 195 ? -0.839 -26.766 -16.922 1 98 195 PRO A O 1
ATOM 1538 N N . ARG A 1 196 ? -2.201 -25.922 -15.305 1 97.31 196 ARG A N 1
ATOM 1539 C CA . ARG A 1 196 ? -2.555 -24.719 -16.062 1 97.31 196 ARG A CA 1
ATOM 1540 C C . ARG A 1 196 ? -1.685 -23.547 -15.648 1 97.31 196 ARG A C 1
ATOM 1542 O O . ARG A 1 196 ? -1.888 -22.422 -16.125 1 97.31 196 ARG A O 1
ATOM 1549 N N . ARG A 1 197 ? -0.763 -23.797 -14.734 1 97.88 197 ARG A N 1
ATOM 1550 C CA . ARG A 1 197 ? 0.091 -22.719 -14.234 1 97.88 197 ARG A CA 1
ATOM 1551 C C . ARG A 1 197 ? 0.93 -22.109 -15.352 1 97.88 197 ARG A C 1
ATOM 1553 O O . ARG A 1 197 ? 1.328 -22.812 -16.281 1 97.88 197 ARG A O 1
ATOM 1560 N N . GLY A 1 198 ? 1.153 -20.766 -15.289 1 94.62 198 GLY A N 1
ATOM 1561 C CA . GLY A 1 198 ? 2.027 -20.109 -16.25 1 94.62 198 GLY A CA 1
ATOM 1562 C C . GLY A 1 198 ? 3.416 -20.719 -16.297 1 94.62 198 GLY A C 1
ATOM 1563 O O . GLY A 1 198 ? 3.969 -21.109 -15.266 1 94.62 198 GLY A O 1
ATOM 1564 N N . GLU A 1 199 ? 4.004 -20.703 -17.406 1 94.31 199 GLU A N 1
ATOM 1565 C CA . GLU A 1 199 ? 5.223 -21.453 -17.672 1 94.31 199 GLU A CA 1
ATOM 1566 C C . GLU A 1 199 ? 6.426 -20.844 -16.984 1 94.31 199 GLU A C 1
ATOM 1568 O O . GLU A 1 199 ? 7.449 -21.5 -16.781 1 94.31 199 GLU A O 1
ATOM 1573 N N . THR A 1 200 ? 6.273 -19.594 -16.562 1 92.62 200 THR A N 1
ATOM 1574 C CA . THR A 1 200 ? 7.422 -18.891 -16 1 92.62 200 THR A CA 1
ATOM 1575 C C . THR A 1 200 ? 7.473 -19.062 -14.492 1 92.62 200 THR A C 1
ATOM 1577 O O . THR A 1 200 ? 8.461 -18.688 -13.852 1 92.62 200 THR A O 1
ATOM 1580 N N . PHE A 1 201 ? 6.477 -19.625 -13.953 1 96 201 PHE A N 1
ATOM 1581 C CA . PHE A 1 201 ? 6.492 -19.906 -12.523 1 96 201 PHE A CA 1
ATOM 1582 C C . PHE A 1 201 ? 7.352 -21.125 -12.211 1 96 201 PHE A C 1
ATOM 1584 O O . PHE A 1 201 ? 7.34 -22.109 -12.961 1 96 201 PHE A O 1
ATOM 1591 N N . VAL A 1 202 ? 7.992 -21.141 -11.125 1 97 202 VAL A N 1
ATOM 1592 C CA . VAL A 1 202 ? 9.086 -22.062 -10.82 1 97 202 VAL A CA 1
ATOM 1593 C C . VAL A 1 202 ? 8.586 -23.5 -10.883 1 97 202 VAL A C 1
ATOM 1595 O O . VAL A 1 202 ? 9.266 -24.375 -11.422 1 97 202 VAL A O 1
ATOM 1598 N N . THR A 1 203 ? 7.41 -23.781 -10.375 1 98.12 203 THR A N 1
ATOM 1599 C CA . THR A 1 203 ? 6.906 -25.156 -10.359 1 98.12 203 THR A CA 1
ATOM 1600 C C . THR A 1 203 ? 6.641 -25.656 -11.781 1 98.12 203 THR A C 1
ATOM 1602 O O . THR A 1 203 ? 7.02 -26.766 -12.133 1 98.12 203 THR A O 1
ATOM 1605 N N . ARG A 1 204 ? 5.996 -24.797 -12.555 1 98.12 204 ARG A N 1
ATOM 1606 C CA . ARG A 1 204 ? 5.711 -25.172 -13.938 1 98.12 204 ARG A CA 1
ATOM 1607 C C . ARG A 1 204 ? 6.996 -25.297 -14.75 1 98.12 204 ARG A C 1
ATOM 1609 O O . ARG A 1 204 ? 7.113 -26.188 -15.594 1 98.12 204 ARG A O 1
ATOM 1616 N N . LYS A 1 205 ? 7.906 -24.406 -14.523 1 97.69 205 LYS A N 1
ATOM 1617 C CA . LYS A 1 205 ? 9.211 -24.484 -15.164 1 97.69 205 LYS A CA 1
ATOM 1618 C C . LYS A 1 205 ? 9.875 -25.828 -14.883 1 97.69 205 LYS A C 1
ATOM 1620 O O . LYS A 1 205 ? 10.438 -26.453 -15.789 1 97.69 205 LYS A O 1
ATOM 1625 N N . ILE A 1 206 ? 9.789 -26.25 -13.695 1 98.56 206 ILE A N 1
ATOM 1626 C CA . ILE A 1 206 ? 10.414 -27.5 -13.258 1 98.56 206 ILE A CA 1
ATOM 1627 C C . ILE A 1 206 ? 9.742 -28.688 -13.938 1 98.56 206 ILE A C 1
ATOM 1629 O O . ILE A 1 206 ? 10.414 -29.531 -14.531 1 98.56 206 ILE A O 1
ATOM 1633 N N . THR A 1 207 ? 8.422 -28.781 -13.891 1 98.81 207 THR A N 1
ATOM 1634 C CA . THR A 1 207 ? 7.723 -29.953 -14.406 1 98.81 207 THR A CA 1
ATOM 1635 C C . THR A 1 207 ? 7.832 -30.016 -15.93 1 98.81 207 THR A C 1
ATOM 1637 O O . THR A 1 207 ? 7.977 -31.109 -16.5 1 98.81 207 THR A O 1
ATOM 1640 N N . MET A 1 208 ? 7.758 -28.859 -16.578 1 98.56 208 MET A N 1
ATOM 1641 C CA . MET A 1 208 ? 7.953 -28.828 -18.031 1 98.56 208 MET A CA 1
ATOM 1642 C C . MET A 1 208 ? 9.352 -29.297 -18.391 1 98.56 208 MET A C 1
ATOM 1644 O O . MET A 1 208 ? 9.523 -30.078 -19.344 1 98.56 208 MET A O 1
ATOM 1648 N N . ALA A 1 209 ? 10.344 -28.859 -17.672 1 98.44 209 ALA A N 1
ATOM 1649 C CA . ALA A 1 209 ? 11.727 -29.25 -17.938 1 98.44 209 ALA A CA 1
ATOM 1650 C C . ALA A 1 209 ? 11.922 -30.75 -17.734 1 98.44 209 ALA A C 1
ATOM 1652 O O . ALA A 1 209 ? 12.586 -31.406 -18.531 1 98.44 209 ALA A O 1
ATOM 1653 N N . ALA A 1 210 ? 11.398 -31.281 -16.656 1 98.5 210 ALA A N 1
ATOM 1654 C CA . ALA A 1 210 ? 11.508 -32.719 -16.406 1 98.5 210 ALA A CA 1
ATOM 1655 C C . ALA A 1 210 ? 10.977 -33.531 -17.578 1 98.5 210 ALA A C 1
ATOM 1657 O O . ALA A 1 210 ? 11.625 -34.469 -18.031 1 98.5 210 ALA A O 1
ATOM 1658 N N . ALA A 1 211 ? 9.789 -33.156 -18.016 1 98.44 211 ALA A N 1
ATOM 1659 C CA . ALA A 1 211 ? 9.148 -33.875 -19.125 1 98.44 211 ALA A CA 1
ATOM 1660 C C . ALA A 1 211 ? 9.969 -33.75 -20.406 1 98.44 211 ALA A C 1
ATOM 1662 O O . ALA A 1 211 ? 10.227 -34.719 -21.094 1 98.44 211 ALA A O 1
ATOM 1663 N N . ARG A 1 212 ? 10.383 -32.531 -20.719 1 98 212 ARG A N 1
ATOM 1664 C CA . ARG A 1 212 ? 11.094 -32.25 -21.953 1 98 212 ARG A CA 1
ATOM 1665 C C . ARG A 1 212 ? 12.469 -32.906 -21.969 1 98 212 ARG A C 1
ATOM 1667 O O . ARG A 1 212 ? 12.93 -33.375 -23 1 98 212 ARG A O 1
ATOM 1674 N N . ILE A 1 213 ? 13.117 -32.906 -20.828 1 97.69 213 ILE A N 1
ATOM 1675 C CA . ILE A 1 213 ? 14.43 -33.531 -20.734 1 97.69 213 ILE A CA 1
ATOM 1676 C C . ILE A 1 213 ? 14.297 -35.031 -20.906 1 97.69 213 ILE A C 1
ATOM 1678 O O . ILE A 1 213 ? 15.078 -35.656 -21.625 1 97.69 213 ILE A O 1
ATOM 1682 N N . LYS A 1 214 ? 13.312 -35.625 -20.266 1 97.44 214 LYS A N 1
ATOM 1683 C CA . LYS A 1 214 ? 13.047 -37.062 -20.391 1 97.44 214 LYS A CA 1
ATOM 1684 C C . LYS A 1 214 ? 12.883 -37.469 -21.859 1 97.44 214 LYS A C 1
ATOM 1686 O O . LYS A 1 214 ? 13.344 -38.531 -22.281 1 97.44 214 LYS A O 1
ATOM 1691 N N . LEU A 1 215 ? 12.312 -36.594 -22.641 1 96.5 215 LEU A N 1
ATOM 1692 C CA . LEU A 1 215 ? 11.969 -36.906 -24.016 1 96.5 215 LEU A CA 1
ATOM 1693 C C . LEU A 1 215 ? 12.992 -36.344 -24.984 1 96.5 215 LEU A C 1
ATOM 1695 O O . LEU A 1 215 ? 12.797 -36.375 -26.203 1 96.5 215 LEU A O 1
ATOM 1699 N N . GLY A 1 216 ? 14.023 -35.75 -24.484 1 95.19 216 GLY A N 1
ATOM 1700 C CA . GLY A 1 216 ? 15.148 -35.312 -25.297 1 95.19 216 GLY A CA 1
ATOM 1701 C C . GLY A 1 216 ? 14.953 -33.969 -25.938 1 95.19 216 GLY A C 1
ATOM 1702 O O . GLY A 1 216 ? 15.648 -33.625 -26.891 1 95.19 216 GLY A O 1
ATOM 1703 N N . LEU A 1 217 ? 14.016 -33.125 -25.469 1 96.38 217 LEU A N 1
ATOM 1704 C CA . LEU A 1 217 ? 13.688 -31.844 -26.062 1 96.38 217 LEU A CA 1
ATOM 1705 C C . LEU A 1 217 ? 14.461 -30.719 -25.359 1 96.38 217 LEU A C 1
ATOM 1707 O O . LEU A 1 217 ? 14.539 -29.609 -25.891 1 96.38 217 LEU A O 1
ATOM 1711 N N . GLN A 1 218 ? 14.992 -30.969 -24.25 1 96.94 218 GLN A N 1
ATOM 1712 C CA . GLN A 1 218 ? 15.688 -30.016 -23.391 1 96.94 218 GLN A CA 1
ATOM 1713 C C . GLN A 1 218 ? 16.828 -30.688 -22.625 1 96.94 218 GLN A C 1
ATOM 1715 O O . GLN A 1 218 ? 16.734 -31.859 -22.266 1 96.94 218 GLN A O 1
ATOM 1720 N N . ASP A 1 219 ? 17.906 -29.984 -22.406 1 97.25 219 ASP A N 1
ATOM 1721 C CA . ASP A 1 219 ? 19.062 -30.594 -21.766 1 97.25 219 ASP A CA 1
ATOM 1722 C C . ASP A 1 219 ? 19.062 -30.344 -20.266 1 97.25 219 A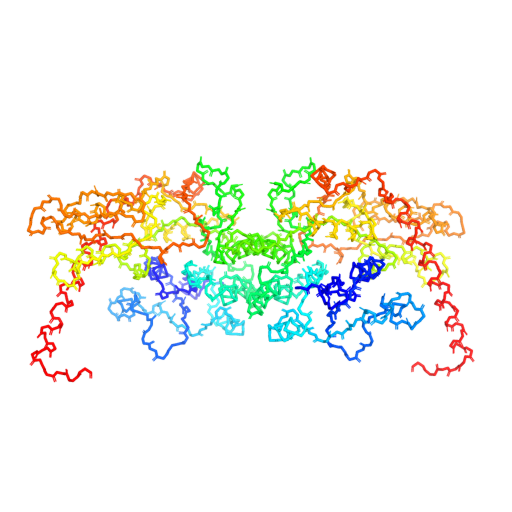SP A C 1
ATOM 1724 O O . ASP A 1 219 ? 19.406 -31.219 -19.469 1 97.25 219 ASP A O 1
ATOM 1728 N N . CYS A 1 220 ? 18.75 -29.094 -19.906 1 97.75 220 CYS A N 1
ATOM 1729 C CA . CYS A 1 220 ? 18.875 -28.672 -18.5 1 97.75 220 CYS A CA 1
ATOM 1730 C C . CYS A 1 220 ? 17.906 -27.547 -18.188 1 97.75 220 CYS A C 1
ATOM 1732 O O . CYS A 1 220 ? 17.422 -26.859 -19.094 1 97.75 220 CYS A O 1
ATOM 1734 N N . VAL A 1 221 ? 17.562 -27.453 -16.922 1 98.19 221 VAL A N 1
ATOM 1735 C CA . VAL A 1 221 ? 16.797 -26.312 -16.453 1 98.19 221 VAL A CA 1
ATOM 1736 C C . VAL A 1 221 ? 17.609 -25.516 -15.438 1 98.19 221 VAL A C 1
ATOM 1738 O O . VAL A 1 221 ? 18.312 -26.094 -14.609 1 98.19 221 VAL A O 1
ATOM 1741 N N . SER A 1 222 ? 17.562 -24.172 -15.602 1 97.88 222 SER A N 1
ATOM 1742 C CA . SER A 1 222 ? 18.219 -23.281 -14.672 1 97.88 222 SER A CA 1
ATOM 1743 C C . SER A 1 222 ? 17.234 -22.672 -13.68 1 97.88 222 SER A C 1
ATOM 1745 O O . SER A 1 222 ? 16.188 -22.156 -14.078 1 97.88 222 SER A O 1
ATOM 1747 N N . LEU A 1 223 ? 17.516 -22.75 -12.422 1 97.69 223 LEU A N 1
ATOM 1748 C CA . LEU A 1 223 ? 16.641 -22.281 -11.352 1 97.69 223 LEU A CA 1
ATOM 1749 C C . LEU A 1 223 ? 17.391 -21.328 -10.422 1 97.69 223 LEU A C 1
ATOM 1751 O O . LEU A 1 223 ? 18.594 -21.156 -10.547 1 97.69 223 LEU A O 1
ATOM 1755 N N . GLY A 1 224 ? 16.625 -20.672 -9.555 1 95.12 224 GLY A N 1
ATOM 1756 C CA . GLY A 1 224 ? 17.219 -19.828 -8.531 1 95.12 224 GLY A CA 1
ATOM 1757 C C . GLY A 1 224 ? 17.484 -20.578 -7.234 1 95.12 224 GLY A C 1
ATOM 1758 O O . GLY A 1 224 ? 18.109 -21.625 -7.238 1 95.12 224 GLY A O 1
ATOM 1759 N N . ASN A 1 225 ? 16.984 -20.047 -6.109 1 94.5 225 ASN A N 1
ATOM 1760 C CA . ASN A 1 225 ? 17.219 -20.578 -4.773 1 94.5 225 ASN A CA 1
ATOM 1761 C C . ASN A 1 225 ? 16.516 -21.922 -4.57 1 94.5 225 ASN A C 1
ATOM 1763 O O . ASN A 1 225 ? 15.305 -21.953 -4.344 1 94.5 225 ASN A O 1
ATOM 1767 N N . LEU A 1 226 ? 17.266 -22.969 -4.473 1 97.12 226 LEU A N 1
ATOM 1768 C CA . LEU A 1 226 ? 16.703 -24.312 -4.352 1 97.12 226 LEU A CA 1
ATOM 1769 C C . LEU A 1 226 ? 16.234 -24.578 -2.928 1 97.12 226 LEU A C 1
ATOM 1771 O O . LEU A 1 226 ? 15.469 -25.516 -2.688 1 97.12 226 LEU A O 1
ATOM 1775 N N . ASP A 1 227 ? 16.719 -23.734 -2.064 1 95.62 227 ASP A N 1
ATOM 1776 C CA . ASP A 1 227 ? 16.391 -23.953 -0.656 1 95.62 227 ASP A CA 1
ATOM 1777 C C . ASP A 1 227 ? 15.156 -23.156 -0.241 1 95.62 227 ASP A C 1
ATOM 1779 O O . ASP A 1 227 ? 14.672 -23.297 0.882 1 95.62 227 ASP A O 1
ATOM 1783 N N . ALA A 1 228 ? 14.641 -22.297 -1.134 1 95.75 228 ALA A N 1
ATOM 1784 C CA . ALA A 1 228 ? 13.406 -21.578 -0.832 1 95.75 228 ALA A CA 1
ATOM 1785 C C . ALA A 1 228 ? 12.273 -22.547 -0.51 1 95.75 228 ALA A C 1
ATOM 1787 O O . ALA A 1 228 ? 12.148 -23.609 -1.141 1 95.75 228 ALA A O 1
ATOM 1788 N N . LYS A 1 229 ? 11.469 -22.25 0.534 1 97.56 229 LYS A N 1
ATOM 1789 C CA . LYS A 1 229 ? 10.359 -23.094 0.968 1 97.56 229 LYS A CA 1
ATOM 1790 C C . LYS A 1 229 ? 9.016 -22.406 0.729 1 97.56 229 LYS A C 1
ATOM 1792 O O . LYS A 1 229 ? 8.859 -21.219 1.015 1 97.56 229 LYS A O 1
ATOM 1797 N N . ARG A 1 230 ? 8.117 -23.094 0.156 1 98.12 230 ARG A N 1
ATOM 1798 C CA . ARG A 1 230 ? 6.777 -22.578 -0.108 1 98.12 230 ARG A CA 1
ATOM 1799 C C . ARG A 1 230 ? 5.711 -23.562 0.354 1 98.12 230 ARG A C 1
ATOM 1801 O O . ARG A 1 230 ? 5.953 -24.781 0.4 1 98.12 230 ARG A O 1
ATOM 1808 N N . ASP A 1 231 ? 4.617 -23.109 0.782 1 98.25 231 ASP A N 1
ATOM 1809 C CA . ASP A 1 231 ? 3.387 -23.844 1.039 1 98.25 231 ASP A CA 1
ATOM 1810 C C . ASP A 1 231 ? 2.557 -24 -0.234 1 98.25 231 ASP A C 1
ATOM 1812 O O . ASP A 1 231 ? 1.699 -23.156 -0.521 1 98.25 231 ASP A O 1
ATOM 1816 N N . TRP A 1 232 ? 2.812 -25.078 -1.021 1 98.31 232 TRP A N 1
ATOM 1817 C CA . TRP A 1 232 ? 2.184 -25.281 -2.32 1 98.31 232 TRP A CA 1
ATOM 1818 C C . TRP A 1 232 ? 0.899 -26.094 -2.18 1 98.31 232 TRP A C 1
ATOM 1820 O O . TRP A 1 232 ? 0.887 -27.141 -1.535 1 98.31 232 TRP A O 1
ATOM 1830 N N . GLY A 1 233 ? -0.145 -25.609 -2.715 1 98.06 233 GLY A N 1
ATOM 1831 C CA . GLY A 1 233 ? -1.392 -26.344 -2.855 1 98.06 233 GLY A CA 1
ATOM 1832 C C . GLY A 1 233 ? -1.895 -26.406 -4.285 1 98.06 233 GLY A C 1
ATOM 1833 O O . GLY A 1 233 ? -1.229 -25.906 -5.203 1 98.06 233 GLY A O 1
ATOM 1834 N N . HIS A 1 234 ? -2.988 -27.125 -4.547 1 98.56 234 HIS A N 1
ATOM 1835 C CA . HIS A 1 234 ? -3.58 -27.266 -5.875 1 98.56 234 HIS A CA 1
ATOM 1836 C C . HIS A 1 234 ? -4.578 -26.141 -6.145 1 98.56 234 HIS A C 1
ATOM 1838 O O . HIS A 1 234 ? -5.488 -25.906 -5.348 1 98.56 234 HIS A O 1
ATOM 1844 N N . ALA A 1 235 ? -4.469 -25.484 -7.297 1 98.5 235 ALA A N 1
ATOM 1845 C CA . ALA A 1 235 ? -5.289 -24.344 -7.664 1 98.5 235 ALA A CA 1
ATOM 1846 C C . ALA A 1 235 ? -6.773 -24.688 -7.617 1 98.5 235 ALA A C 1
ATOM 1848 O O . ALA A 1 235 ? -7.602 -23.859 -7.23 1 98.5 235 ALA A O 1
ATOM 1849 N N . LYS A 1 236 ? -7.152 -25.906 -8.047 1 97.44 236 LYS A N 1
ATOM 1850 C CA . LYS A 1 236 ? -8.547 -26.344 -8.039 1 97.44 236 LYS A CA 1
ATOM 1851 C C . LYS A 1 236 ? -9.125 -26.312 -6.629 1 97.44 236 LYS A C 1
ATOM 1853 O O . LYS A 1 236 ? -10.297 -25.984 -6.438 1 97.44 236 LYS A O 1
ATOM 1858 N N . ASP A 1 237 ? -8.32 -26.719 -5.641 1 98.19 237 ASP A N 1
ATOM 1859 C CA . ASP A 1 237 ? -8.742 -26.672 -4.246 1 98.19 237 ASP A CA 1
ATOM 1860 C C . ASP A 1 237 ? -8.891 -25.219 -3.771 1 98.19 237 ASP A C 1
ATOM 1862 O O . ASP A 1 237 ? -9.805 -24.906 -3.012 1 98.19 237 ASP A O 1
ATOM 1866 N N . TYR A 1 238 ? -8.023 -24.391 -4.203 1 98.62 238 TYR A N 1
ATOM 1867 C CA . TYR A 1 238 ? -7.961 -23.016 -3.711 1 98.62 238 TYR A CA 1
ATOM 1868 C C . TYR A 1 238 ? -9.133 -22.203 -4.23 1 98.62 238 TYR A C 1
ATOM 1870 O O . TYR A 1 238 ? -9.648 -21.328 -3.529 1 98.62 238 TYR A O 1
ATOM 1878 N N . VAL A 1 239 ? -9.578 -22.422 -5.523 1 98.69 239 VAL A N 1
ATOM 1879 C CA . VAL A 1 239 ? -10.688 -21.641 -6.055 1 98.69 239 VAL A CA 1
ATOM 1880 C C . VAL A 1 239 ? -11.969 -22 -5.293 1 98.69 239 VAL A C 1
ATOM 1882 O O . VAL A 1 239 ? -12.859 -21.156 -5.152 1 98.69 239 VAL A O 1
ATOM 1885 N N . GLU A 1 240 ? -12.086 -23.234 -4.766 1 98.5 240 GLU A N 1
ATOM 1886 C CA . GLU A 1 240 ? -13.219 -23.562 -3.906 1 98.5 240 GLU A CA 1
ATOM 1887 C C . GLU A 1 240 ? -13.234 -22.688 -2.658 1 98.5 240 GLU A C 1
ATOM 1889 O O . GLU A 1 240 ? -14.305 -22.25 -2.211 1 98.5 240 GLU A O 1
ATOM 1894 N N . ALA A 1 241 ? -12.062 -22.469 -2.059 1 98.69 241 ALA A N 1
ATOM 1895 C CA . ALA A 1 241 ? -11.969 -21.578 -0.902 1 98.69 241 ALA A CA 1
ATOM 1896 C C . ALA A 1 241 ? -12.414 -20.172 -1.259 1 98.69 241 ALA A C 1
ATOM 1898 O O . ALA A 1 241 ? -13.102 -19.516 -0.476 1 98.69 241 ALA A O 1
ATOM 1899 N N . MET A 1 242 ? -12 -19.656 -2.451 1 98.81 242 MET A N 1
ATOM 1900 C CA . MET A 1 242 ? -12.43 -18.344 -2.904 1 98.81 242 MET A CA 1
ATOM 1901 C C . MET A 1 242 ? -13.953 -18.234 -2.883 1 98.81 242 MET A C 1
ATOM 1903 O O . MET A 1 242 ? -14.5 -17.25 -2.385 1 98.81 242 MET A O 1
ATOM 1907 N N . TRP A 1 243 ? -14.602 -19.234 -3.461 1 98.88 243 TRP A N 1
ATOM 1908 C CA . TRP A 1 243 ? -16.062 -19.25 -3.533 1 98.88 243 TRP A CA 1
ATOM 1909 C C . TRP A 1 243 ? -16.672 -19.297 -2.139 1 98.88 243 TRP A C 1
ATOM 1911 O O . TRP A 1 243 ? -17.594 -18.531 -1.84 1 98.88 243 TRP A O 1
ATOM 1921 N N . ARG A 1 244 ? -16.141 -20.156 -1.244 1 98.81 244 ARG A N 1
ATOM 1922 C CA . ARG A 1 244 ? -16.688 -20.297 0.104 1 98.81 244 ARG A CA 1
ATOM 1923 C C . ARG A 1 244 ? -16.594 -18.984 0.878 1 98.81 244 ARG A C 1
ATOM 1925 O O . ARG A 1 244 ? -17.469 -18.672 1.69 1 98.81 244 ARG A O 1
ATOM 1932 N N . ILE A 1 245 ? -15.562 -18.266 0.67 1 98.88 245 ILE A N 1
ATOM 1933 C CA . ILE A 1 245 ? -15.344 -17 1.363 1 98.88 245 ILE A CA 1
ATOM 1934 C C . ILE A 1 245 ? -16.516 -16.047 1.096 1 98.88 245 ILE A C 1
ATOM 1936 O O . ILE A 1 245 ? -17 -15.375 2.008 1 98.88 245 ILE A O 1
ATOM 1940 N N . LEU A 1 246 ? -17.016 -16 -0.141 1 98.81 246 LEU A N 1
ATOM 1941 C CA . LEU A 1 246 ? -18.078 -15.07 -0.5 1 98.81 246 LEU A CA 1
ATOM 1942 C C . LEU A 1 246 ? -19.438 -15.602 -0.065 1 98.81 246 LEU A C 1
ATOM 1944 O O . LEU A 1 246 ? -20.453 -14.891 -0.172 1 98.81 246 LEU A O 1
ATOM 1948 N N . GLN A 1 247 ? -19.5 -16.891 0.447 1 98.5 247 GLN A N 1
ATOM 1949 C CA . GLN A 1 247 ? -20.766 -17.469 0.838 1 98.5 247 GLN A CA 1
ATOM 1950 C C . GLN A 1 247 ? -21.062 -17.234 2.318 1 98.5 247 GLN A C 1
ATOM 1952 O O . GLN A 1 247 ? -22.094 -17.656 2.83 1 98.5 247 GLN A O 1
ATOM 1957 N N . GLN A 1 248 ? -20.188 -16.578 3.047 1 98.44 248 GLN A N 1
ATOM 1958 C CA . GLN A 1 248 ? -20.344 -16.344 4.48 1 98.44 248 GLN A CA 1
ATOM 1959 C C . GLN A 1 248 ? -21.328 -15.203 4.746 1 98.44 248 GLN A C 1
ATOM 1961 O O . GLN A 1 248 ? -21.625 -14.406 3.852 1 98.44 248 GLN A O 1
ATOM 1966 N N . ASP A 1 249 ? -21.766 -15.047 5.996 1 97.81 249 ASP A N 1
ATOM 1967 C CA . ASP A 1 249 ? -22.688 -13.992 6.383 1 97.81 249 ASP A CA 1
ATOM 1968 C C . ASP A 1 249 ? -21.969 -12.656 6.539 1 97.81 249 ASP A C 1
ATOM 1970 O O . ASP A 1 249 ? -22.531 -11.602 6.234 1 97.81 249 ASP A O 1
ATOM 1974 N N . LYS A 1 250 ? -20.766 -12.766 7.027 1 97.94 250 LYS A N 1
ATOM 1975 C CA . LYS A 1 250 ? -19.969 -11.562 7.262 1 97.94 250 LYS A CA 1
ATOM 1976 C C . LYS A 1 250 ? -18.672 -11.594 6.453 1 97.94 250 LYS A C 1
ATOM 1978 O O . LYS A 1 250 ? -18.016 -12.633 6.363 1 97.94 250 LYS A O 1
ATOM 1983 N N . ALA A 1 251 ? -18.406 -10.438 5.816 1 98.69 251 ALA A N 1
ATOM 1984 C CA . ALA A 1 251 ? -17.156 -10.336 5.066 1 98.69 251 ALA A CA 1
ATOM 1985 C C . ALA A 1 251 ? -15.953 -10.383 6 1 98.69 251 ALA A C 1
ATOM 1987 O O . ALA A 1 251 ? -15.977 -9.805 7.086 1 98.69 251 ALA A O 1
ATOM 1988 N N . ASP A 1 252 ? -14.922 -11.117 5.641 1 98.56 252 ASP A N 1
ATOM 1989 C CA . ASP A 1 252 ? -13.695 -11.242 6.414 1 98.56 252 ASP A CA 1
ATOM 1990 C C . ASP A 1 252 ? -12.531 -11.695 5.527 1 98.56 252 ASP A C 1
ATOM 1992 O O . ASP A 1 252 ? -12.711 -11.922 4.328 1 98.56 252 ASP A O 1
ATOM 1996 N N . ASP A 1 253 ? -11.367 -11.711 6.078 1 98.81 253 ASP A N 1
ATOM 1997 C CA . ASP A 1 253 ? -10.164 -12.125 5.367 1 98.81 253 ASP A CA 1
ATOM 1998 C C . ASP A 1 253 ? -9.688 -13.492 5.844 1 98.81 253 ASP A C 1
ATOM 2000 O O . ASP A 1 253 ? -9.789 -13.812 7.027 1 98.81 253 ASP A O 1
ATOM 2004 N N . PHE A 1 254 ? -9.102 -14.297 4.914 1 98.88 254 PHE A N 1
ATOM 2005 C CA . PHE A 1 254 ? -8.742 -15.664 5.266 1 98.88 254 PHE A CA 1
ATOM 2006 C C . PHE A 1 254 ? -7.414 -16.062 4.637 1 98.88 254 PHE A C 1
ATOM 2008 O O . PHE A 1 254 ? -7.176 -15.781 3.457 1 98.88 254 PHE A O 1
ATOM 2015 N N . VAL A 1 255 ? -6.586 -16.656 5.43 1 98.75 255 VAL A N 1
ATOM 2016 C CA . VAL A 1 255 ? -5.43 -17.375 4.902 1 98.75 255 VAL A CA 1
ATOM 2017 C C . VAL A 1 255 ? -5.883 -18.703 4.293 1 98.75 255 VAL A C 1
ATOM 2019 O O . VAL A 1 255 ? -6.625 -19.453 4.922 1 98.75 255 VAL A O 1
ATOM 2022 N N . VAL A 1 256 ? -5.5 -18.922 3.061 1 98.5 256 VAL A N 1
ATOM 2023 C CA . VAL A 1 256 ? -5.762 -20.172 2.361 1 98.5 256 VAL A CA 1
ATOM 2024 C C . VAL A 1 256 ? -4.445 -20.875 2.053 1 98.5 256 VAL A C 1
ATOM 2026 O O . VAL A 1 256 ? -3.709 -20.469 1.154 1 98.5 256 VAL A O 1
ATOM 2029 N N . ALA A 1 257 ? -4.16 -21.922 2.771 1 98.31 257 ALA A N 1
ATOM 2030 C CA . ALA A 1 257 ? -2.885 -22.625 2.725 1 98.31 257 ALA A CA 1
ATOM 2031 C C . ALA A 1 257 ? -3.059 -24.094 3.105 1 98.31 257 ALA A C 1
ATOM 2033 O O . ALA A 1 257 ? -4.098 -24.484 3.643 1 98.31 257 ALA A O 1
ATOM 2034 N N . THR A 1 258 ? -2.094 -24.906 2.797 1 97.69 258 THR A N 1
ATOM 2035 C CA . THR A 1 258 ? -2.135 -26.312 3.16 1 97.69 258 THR A CA 1
ATOM 2036 C C . THR A 1 258 ? -1.609 -26.516 4.578 1 97.69 258 THR A C 1
ATOM 2038 O O . THR A 1 258 ? -1.984 -27.484 5.246 1 97.69 258 THR A O 1
ATOM 2041 N N . GLY A 1 259 ? -0.657 -25.641 5.016 1 97.25 259 GLY A N 1
ATOM 2042 C CA . GLY A 1 259 ? 0.011 -25.812 6.297 1 97.25 259 GLY A CA 1
ATOM 2043 C C . GLY A 1 259 ? 1.24 -26.703 6.215 1 97.25 259 GLY A C 1
ATOM 2044 O O . GLY A 1 259 ? 1.771 -27.125 7.242 1 97.25 259 GLY A O 1
ATOM 2045 N N . ILE A 1 260 ? 1.634 -27 5.004 1 96.19 260 ILE A N 1
ATOM 2046 C CA . ILE A 1 260 ? 2.824 -27.797 4.758 1 96.19 260 ILE A CA 1
ATOM 2047 C C . ILE A 1 260 ? 3.781 -27.047 3.84 1 96.19 260 ILE A C 1
ATOM 2049 O O . ILE A 1 260 ? 3.361 -26.484 2.826 1 96.19 260 ILE A O 1
ATOM 2053 N N . THR A 1 261 ? 5.004 -26.953 4.238 1 95.75 261 THR A N 1
ATOM 2054 C CA . THR A 1 261 ? 5.977 -26.25 3.408 1 95.75 261 THR A CA 1
ATOM 2055 C C . THR A 1 261 ? 6.949 -27.234 2.764 1 95.75 261 THR A C 1
ATOM 2057 O O . THR A 1 261 ? 7.199 -28.312 3.307 1 95.75 261 THR A O 1
ATOM 2060 N N . THR A 1 262 ? 7.355 -26.938 1.613 1 97.44 262 THR A N 1
ATOM 2061 C CA . THR A 1 262 ? 8.234 -27.781 0.799 1 97.44 262 THR A CA 1
ATOM 2062 C C . THR A 1 262 ? 9.297 -26.938 0.111 1 97.44 262 THR A C 1
ATOM 2064 O O . THR A 1 262 ? 9.031 -25.797 -0.307 1 97.44 262 THR A O 1
ATOM 2067 N N . THR A 1 263 ? 10.5 -27.438 -0.024 1 97.94 263 THR A N 1
ATOM 2068 C CA . THR A 1 263 ? 11.57 -26.719 -0.704 1 97.94 263 THR A CA 1
ATOM 2069 C C . THR A 1 263 ? 11.43 -26.844 -2.219 1 97.94 263 THR A C 1
ATOM 2071 O O . THR A 1 263 ? 10.82 -27.797 -2.713 1 97.94 263 THR A O 1
ATOM 2074 N N . VAL A 1 264 ? 12.055 -25.922 -2.908 1 97.94 264 VAL A N 1
ATOM 2075 C CA . VAL A 1 264 ? 12.141 -26.016 -4.363 1 97.94 264 VAL A CA 1
ATOM 2076 C C . VAL A 1 264 ? 12.906 -27.266 -4.754 1 97.94 264 VAL A C 1
ATOM 2078 O O . VAL A 1 264 ? 12.539 -27.953 -5.711 1 97.94 264 VAL A O 1
ATOM 2081 N N . ARG A 1 265 ? 13.914 -27.641 -4.004 1 97.94 265 ARG A N 1
ATOM 2082 C CA . ARG A 1 265 ? 14.719 -28.828 -4.219 1 97.94 265 ARG A CA 1
ATOM 2083 C C . ARG A 1 265 ? 13.852 -30.078 -4.188 1 97.94 265 ARG A C 1
ATOM 2085 O O . ARG A 1 265 ? 13.953 -30.938 -5.074 1 97.94 265 ARG A O 1
ATOM 2092 N N . ALA A 1 266 ? 13.047 -30.203 -3.18 1 98.12 266 ALA A N 1
ATOM 2093 C CA . ALA A 1 266 ? 12.164 -31.359 -3.053 1 98.12 266 ALA A CA 1
ATOM 2094 C C . ALA A 1 266 ? 11.195 -31.438 -4.227 1 98.12 266 ALA A C 1
ATOM 2096 O O . ALA A 1 266 ? 10.922 -32.531 -4.734 1 98.12 266 ALA A O 1
ATOM 2097 N N . PHE A 1 267 ? 10.68 -30.297 -4.629 1 98.56 267 PHE A N 1
ATOM 2098 C CA . PHE A 1 267 ? 9.773 -30.25 -5.77 1 98.56 267 PHE A CA 1
ATOM 2099 C C . PHE A 1 267 ? 10.469 -30.75 -7.031 1 98.56 267 PHE A C 1
ATOM 2101 O O . PHE A 1 267 ? 9.875 -31.469 -7.832 1 98.56 267 PHE A O 1
ATOM 2108 N N . CYS A 1 268 ? 11.734 -30.391 -7.195 1 98.56 268 CYS A N 1
ATOM 2109 C CA . CYS A 1 268 ? 12.539 -30.906 -8.297 1 98.56 268 CYS A CA 1
ATOM 2110 C C . CYS A 1 268 ? 12.672 -32.406 -8.227 1 98.56 268 CYS A C 1
ATOM 2112 O O . CYS A 1 268 ? 12.461 -33.125 -9.219 1 98.56 268 CYS A O 1
ATOM 2114 N N . GLU A 1 269 ? 13.008 -32.875 -7.059 1 98.5 269 GLU A N 1
ATOM 2115 C CA . GLU A 1 269 ? 13.219 -34.312 -6.875 1 98.5 269 GLU A CA 1
ATOM 2116 C C . GLU A 1 269 ? 11.969 -35.094 -7.246 1 98.5 269 GLU A C 1
ATOM 2118 O O . GLU A 1 269 ? 12.047 -36.094 -7.977 1 98.5 269 GLU A O 1
ATOM 2123 N N . TRP A 1 270 ? 10.812 -34.656 -6.742 1 98.44 270 TRP A N 1
ATOM 2124 C CA . TRP A 1 270 ? 9.562 -35.344 -7.039 1 98.44 270 TRP A CA 1
ATOM 2125 C C . TRP A 1 270 ? 9.258 -35.281 -8.531 1 98.44 270 TRP A C 1
ATOM 2127 O O . TRP A 1 270 ? 8.844 -36.312 -9.117 1 98.44 270 TRP A O 1
ATOM 2137 N N . SER A 1 271 ? 9.484 -34.156 -9.164 1 98.62 271 SER A N 1
ATOM 2138 C CA . SER A 1 271 ? 9.148 -33.969 -10.57 1 98.62 271 SER A CA 1
ATOM 2139 C C . SER A 1 271 ? 10.023 -34.812 -11.469 1 98.62 271 SER A C 1
ATOM 2141 O O . SER A 1 271 ? 9.516 -35.531 -12.344 1 98.62 271 SER A O 1
ATOM 2143 N N . PHE A 1 272 ? 11.312 -34.812 -11.227 1 98.56 272 PHE A N 1
ATOM 2144 C CA . PHE A 1 272 ? 12.242 -35.531 -12.078 1 98.56 272 PHE A CA 1
ATOM 2145 C C . PHE A 1 272 ? 12.102 -37.031 -11.844 1 98.56 272 PHE A C 1
ATOM 2147 O O . PHE A 1 272 ? 12.203 -37.844 -12.781 1 98.56 272 PHE A O 1
ATOM 2154 N N . ASN A 1 273 ? 11.875 -37.375 -10.586 1 98.25 273 ASN A N 1
ATOM 2155 C CA . ASN A 1 273 ? 11.633 -38.781 -10.305 1 98.25 273 ASN A CA 1
ATOM 2156 C C . ASN A 1 273 ? 10.406 -39.312 -11.055 1 98.25 273 ASN A C 1
ATOM 2158 O O . ASN A 1 273 ? 10.43 -40.406 -11.625 1 98.25 273 ASN A O 1
ATOM 2162 N N . ARG A 1 274 ? 9.328 -38.562 -11.023 1 98.31 274 ARG A N 1
ATOM 2163 C CA . ARG A 1 274 ? 8.094 -38.938 -11.719 1 98.31 274 ARG A CA 1
ATOM 2164 C C . ARG A 1 274 ? 8.344 -39.094 -13.219 1 98.31 274 ARG A C 1
ATOM 2166 O O . ARG A 1 274 ? 7.723 -39.938 -13.867 1 98.31 274 ARG A O 1
ATOM 2173 N N . ALA A 1 275 ? 9.25 -38.344 -13.773 1 97.94 275 ALA A N 1
ATOM 2174 C CA . ALA A 1 275 ? 9.578 -38.375 -15.195 1 97.94 275 ALA A CA 1
ATOM 2175 C C . ALA A 1 275 ? 10.555 -39.5 -15.5 1 97.94 275 ALA A C 1
ATOM 2177 O O . ALA A 1 275 ? 10.914 -39.719 -16.656 1 97.94 275 ALA A O 1
ATOM 2178 N N . GLY A 1 276 ? 11.008 -40.219 -14.445 1 97.5 276 GLY A N 1
ATOM 2179 C CA . GLY A 1 276 ? 11.938 -41.312 -14.625 1 97.5 276 GLY A CA 1
ATOM 2180 C C . GLY A 1 276 ? 13.391 -40.906 -14.602 1 97.5 276 GLY A C 1
ATOM 2181 O O . GLY A 1 276 ? 14.258 -41.562 -15.156 1 97.5 276 GLY A O 1
ATOM 2182 N N . LEU A 1 277 ? 13.633 -39.75 -14.047 1 97.88 277 LEU A N 1
ATOM 2183 C CA . LEU A 1 277 ? 14.977 -39.188 -13.945 1 97.88 277 LEU A CA 1
ATOM 2184 C C . LEU A 1 277 ? 15.328 -38.875 -12.492 1 97.88 277 LEU A C 1
ATOM 2186 O O . LEU A 1 277 ? 15.523 -37.719 -12.133 1 97.88 277 LEU A O 1
ATOM 2190 N N . PRO A 1 278 ? 15.5 -39.875 -11.672 1 98 278 PRO A N 1
ATOM 2191 C CA . PRO A 1 278 ? 15.836 -39.594 -10.273 1 98 278 PRO A CA 1
ATOM 2192 C C . PRO A 1 278 ? 17.094 -38.75 -10.141 1 98 278 PRO A C 1
ATOM 2194 O O . PRO A 1 278 ? 18.062 -38.938 -10.883 1 98 278 PRO A O 1
ATOM 2197 N N . LEU A 1 279 ? 17.109 -37.812 -9.148 1 98.25 279 LEU A N 1
ATOM 2198 C CA . LEU A 1 279 ? 18.172 -36.812 -9.055 1 98.25 279 LEU A CA 1
ATOM 2199 C C . LEU A 1 279 ? 19.094 -37.125 -7.879 1 98.25 279 LEU A C 1
ATOM 2201 O O . LEU A 1 279 ? 18.641 -37.625 -6.848 1 98.25 279 LEU A O 1
ATOM 2205 N N . ARG A 1 280 ? 20.297 -36.844 -7.977 1 98.19 280 ARG A N 1
ATOM 2206 C CA . ARG A 1 280 ? 21.266 -36.594 -6.91 1 98.19 280 ARG A CA 1
ATOM 2207 C C . ARG A 1 280 ? 21.859 -35.188 -7.031 1 98.19 280 ARG A C 1
ATOM 2209 O O . ARG A 1 280 ? 21.922 -34.625 -8.125 1 98.19 280 ARG A O 1
ATOM 2216 N N . TRP A 1 281 ? 22.281 -34.656 -5.902 1 98.19 281 TRP A N 1
ATOM 2217 C CA . TRP A 1 281 ? 22.75 -33.25 -5.902 1 98.19 281 TRP A CA 1
ATOM 2218 C C . TRP A 1 281 ? 24.25 -33.219 -5.648 1 98.19 281 TRP A C 1
ATOM 2220 O O . TRP A 1 281 ? 24.781 -34 -4.863 1 98.19 281 TRP A O 1
ATOM 2230 N N . GLU A 1 282 ? 24.922 -32.312 -6.301 1 97.94 282 GLU A N 1
ATOM 2231 C CA . GLU A 1 282 ? 26.344 -32.031 -6.09 1 97.94 282 GLU A CA 1
ATOM 2232 C C . GLU A 1 282 ? 26.609 -30.531 -6.039 1 97.94 282 GLU A C 1
ATOM 2234 O O . GLU A 1 282 ? 25.938 -29.766 -6.727 1 97.94 282 GLU A O 1
ATOM 2239 N N . GLY A 1 283 ? 27.5 -30.188 -5.18 1 96.31 283 GLY A N 1
ATOM 2240 C CA . GLY A 1 283 ? 27.859 -28.781 -5.078 1 96.31 283 GLY A CA 1
ATOM 2241 C C . GLY A 1 283 ? 27.016 -28.031 -4.07 1 96.31 283 GLY A C 1
ATOM 2242 O O . GLY A 1 283 ? 26.219 -28.625 -3.346 1 96.31 283 GLY A O 1
ATOM 2243 N N . GLU A 1 284 ? 27.328 -26.641 -3.967 1 93.94 284 GLU A N 1
ATOM 2244 C CA . GLU A 1 284 ? 26.609 -25.781 -3.023 1 93.94 284 GLU A CA 1
ATOM 2245 C C . GLU A 1 284 ? 26.297 -24.422 -3.641 1 93.94 284 GLU A C 1
ATOM 2247 O O . GLU A 1 284 ? 27.016 -23.969 -4.535 1 93.94 284 GLU A O 1
ATOM 2252 N N . GLY A 1 285 ? 25.203 -23.891 -3.123 1 90.69 285 GLY A N 1
ATOM 2253 C CA . GLY A 1 285 ? 24.844 -22.562 -3.586 1 90.69 285 GLY A CA 1
ATOM 2254 C C . GLY A 1 285 ? 24.688 -22.469 -5.094 1 90.69 285 GLY A C 1
ATOM 2255 O O . GLY A 1 285 ? 23.969 -23.281 -5.691 1 90.69 285 GLY A O 1
ATOM 2256 N N . VAL A 1 286 ? 25.359 -21.469 -5.707 1 93.62 286 VAL A N 1
ATOM 2257 C CA . VAL A 1 286 ? 25.219 -21.219 -7.137 1 93.62 286 VAL A CA 1
ATOM 2258 C C . VAL A 1 286 ? 25.875 -22.344 -7.934 1 93.62 286 VAL A C 1
ATOM 2260 O O . VAL A 1 286 ? 25.609 -22.5 -9.125 1 93.62 286 VAL A O 1
ATOM 2263 N N . ASN A 1 287 ? 26.734 -23.203 -7.27 1 95.31 287 ASN A N 1
ATOM 2264 C CA . ASN A 1 287 ? 27.438 -24.297 -7.934 1 95.31 287 ASN A CA 1
ATOM 2265 C C . ASN A 1 287 ? 26.688 -25.609 -7.773 1 95.31 287 ASN A C 1
ATOM 2267 O O . ASN A 1 287 ? 27.141 -26.656 -8.258 1 95.31 287 ASN A O 1
ATOM 2271 N N . GLU A 1 288 ? 25.578 -25.562 -7.133 1 96.62 288 GLU A N 1
ATOM 2272 C CA . GLU A 1 288 ? 24.797 -26.781 -6.941 1 96.62 288 GLU A CA 1
ATOM 2273 C C . GLU A 1 288 ? 24.156 -27.234 -8.25 1 96.62 288 GLU A C 1
ATOM 2275 O O . GLU A 1 288 ? 23.703 -26.422 -9.047 1 96.62 288 GLU A O 1
ATOM 2280 N N . ARG A 1 289 ? 24.203 -28.516 -8.508 1 97.81 289 ARG A N 1
ATOM 2281 C CA . ARG A 1 289 ? 23.656 -29.094 -9.734 1 97.81 289 ARG A CA 1
ATOM 2282 C C . ARG A 1 289 ? 22.859 -30.359 -9.43 1 97.81 289 ARG A C 1
ATOM 2284 O O . ARG A 1 289 ? 23.203 -31.125 -8.531 1 97.81 289 ARG A O 1
ATOM 2291 N N . GLY A 1 290 ? 21.781 -30.531 -10.125 1 98.38 290 GLY A N 1
ATOM 2292 C CA . GLY A 1 290 ? 21.031 -31.781 -10.117 1 98.38 290 GLY A CA 1
ATOM 2293 C C . GLY A 1 290 ? 21.438 -32.719 -11.234 1 98.38 290 GLY A C 1
ATOM 2294 O O . GLY A 1 290 ? 21.391 -32.375 -12.414 1 98.38 290 GLY A O 1
ATOM 2295 N N . ILE A 1 291 ? 21.828 -33.906 -10.852 1 98.56 291 ILE A N 1
ATOM 2296 C CA . ILE A 1 291 ? 22.344 -34.906 -11.781 1 98.56 291 ILE A CA 1
ATOM 2297 C C . ILE A 1 291 ? 21.453 -36.156 -11.758 1 98.56 291 ILE A C 1
ATOM 2299 O O . ILE A 1 291 ? 21.031 -36.594 -10.688 1 98.56 291 ILE A O 1
ATOM 2303 N N . VAL A 1 292 ? 21.219 -36.688 -12.906 1 98.31 292 VAL A N 1
ATOM 2304 C CA . VAL A 1 292 ? 20.438 -37.906 -12.969 1 98.31 292 VAL A CA 1
ATOM 2305 C C . VAL A 1 292 ? 21.188 -39.062 -12.281 1 98.31 292 VAL A C 1
ATOM 2307 O O . VAL A 1 292 ? 22.312 -39.375 -12.68 1 98.31 292 VAL A O 1
ATOM 2310 N N . ALA A 1 293 ? 20.578 -39.656 -11.336 1 97.94 293 ALA A N 1
ATOM 2311 C CA . ALA A 1 293 ? 21.25 -40.562 -10.438 1 97.94 293 ALA A CA 1
ATOM 2312 C C . ALA A 1 293 ? 21.328 -41.969 -11.047 1 97.94 293 ALA A C 1
ATOM 2314 O O . ALA A 1 293 ? 22.266 -42.719 -10.75 1 97.94 293 ALA A O 1
ATOM 2315 N N . SER A 1 294 ? 20.344 -42.344 -11.828 1 96.62 294 SER A N 1
ATOM 2316 C CA . SER A 1 294 ? 20.297 -43.688 -12.398 1 96.62 294 SER A CA 1
ATOM 2317 C C . SER A 1 294 ? 19.422 -43.719 -13.648 1 96.62 294 SER A C 1
ATOM 2319 O O . SER A 1 294 ? 18.641 -42.781 -13.898 1 96.62 294 SER A O 1
ATOM 2321 N N . GLY A 1 295 ? 19.578 -44.812 -14.453 1 90.62 295 GLY A N 1
ATOM 2322 C CA . GLY A 1 295 ? 18.75 -44.969 -15.633 1 90.62 295 GLY A CA 1
ATOM 2323 C C . GLY A 1 295 ? 19.422 -44.5 -16.906 1 90.62 295 GLY A C 1
ATOM 2324 O O . GLY A 1 295 ? 20.641 -44.438 -16.984 1 90.62 295 GLY A O 1
ATOM 2325 N N . GLU A 1 296 ? 18.641 -44.25 -17.969 1 87.44 296 GLU A N 1
ATOM 2326 C CA . GLU A 1 296 ? 19.125 -43.969 -19.312 1 87.44 296 GLU A CA 1
ATOM 2327 C C . GLU A 1 296 ? 19.906 -42.688 -19.359 1 87.44 296 GLU A C 1
ATOM 2329 O O . GLU A 1 296 ? 20.844 -42.531 -20.156 1 87.44 296 GLU A O 1
ATOM 2334 N N . HIS A 1 297 ? 19.672 -41.75 -18.453 1 91.81 297 HIS A N 1
ATOM 2335 C CA . HIS A 1 297 ? 20.328 -40.469 -18.484 1 91.81 297 HIS A CA 1
ATOM 2336 C C . HIS A 1 297 ? 21.234 -40.281 -17.266 1 91.81 297 HIS A C 1
ATOM 2338 O O . HIS A 1 297 ? 21.516 -39.156 -16.859 1 91.81 297 HIS A O 1
ATOM 2344 N N . GLU A 1 298 ? 21.703 -41.344 -16.734 1 95.69 298 GLU A N 1
ATOM 2345 C CA . GLU A 1 298 ? 22.547 -41.312 -15.539 1 95.69 298 GLU A CA 1
ATOM 2346 C C . GLU A 1 298 ? 23.781 -40.438 -15.758 1 95.69 298 GLU A C 1
ATOM 2348 O O . GLU A 1 298 ? 24.453 -40.531 -16.781 1 95.69 298 GLU A O 1
ATOM 2353 N N . GLY A 1 299 ? 24.016 -39.531 -14.805 1 96.94 299 GLY A N 1
ATOM 2354 C CA . GLY A 1 299 ? 25.203 -38.719 -14.852 1 96.94 299 GLY A CA 1
ATOM 2355 C C . GLY A 1 299 ? 24.984 -37.375 -15.523 1 96.94 299 GLY A C 1
ATOM 2356 O O . GLY A 1 299 ? 25.812 -36.469 -15.406 1 96.94 299 GLY A O 1
ATOM 2357 N N . LYS A 1 300 ? 23.922 -37.219 -16.172 1 97.38 300 LYS A N 1
ATOM 2358 C CA . LYS A 1 300 ? 23.594 -36 -16.875 1 97.38 300 LYS A CA 1
ATOM 2359 C C . LYS A 1 300 ? 23.172 -34.906 -15.906 1 97.38 300 LYS A C 1
ATOM 2361 O O . LYS A 1 300 ? 22.359 -35.156 -15.008 1 97.38 300 LYS A O 1
ATOM 2366 N N . VAL A 1 301 ? 23.797 -33.719 -16.062 1 98.31 301 VAL A N 1
ATOM 2367 C CA . VAL A 1 301 ? 23.344 -32.562 -15.305 1 98.31 301 VAL A CA 1
ATOM 2368 C C . VAL A 1 301 ? 22.047 -32.031 -15.906 1 98.31 301 VAL A C 1
ATOM 2370 O O . VAL A 1 301 ? 22.016 -31.625 -17.078 1 98.31 301 VAL A O 1
ATOM 2373 N N . VAL A 1 302 ? 20.984 -32.031 -15.055 1 98.56 302 VAL A N 1
ATOM 2374 C CA . VAL A 1 302 ? 19.688 -31.656 -15.625 1 98.56 302 VAL A CA 1
ATOM 2375 C C . VAL A 1 302 ? 19.141 -30.438 -14.898 1 98.56 302 VAL A C 1
ATOM 2377 O O . VAL A 1 302 ? 18.188 -29.812 -15.359 1 98.56 302 VAL A O 1
ATOM 2380 N N . VAL A 1 303 ? 19.641 -30.047 -13.734 1 98.62 303 VAL A N 1
ATOM 2381 C CA . VAL A 1 303 ? 19.266 -28.859 -12.992 1 98.62 303 VAL A CA 1
ATOM 2382 C C . VAL A 1 303 ? 20.516 -28.047 -12.656 1 98.62 303 VAL A C 1
ATOM 2384 O O . VAL A 1 303 ? 21.5 -28.594 -12.172 1 98.62 303 VAL A O 1
ATOM 2387 N N . LYS A 1 304 ? 20.469 -26.781 -12.945 1 98.38 304 LYS A N 1
ATOM 2388 C CA . LYS A 1 304 ? 21.531 -25.859 -12.578 1 98.38 304 LYS A CA 1
ATOM 2389 C C . LYS A 1 304 ? 20.984 -24.641 -11.844 1 98.38 304 LYS A C 1
ATOM 2391 O O . LYS A 1 304 ? 19.797 -24.328 -11.969 1 98.38 304 LYS A O 1
ATOM 2396 N N . VAL A 1 305 ? 21.812 -24.062 -11.031 1 97.44 305 VAL A N 1
ATOM 2397 C CA . VAL A 1 305 ? 21.453 -22.828 -10.336 1 97.44 305 VAL A CA 1
ATOM 2398 C C . VAL A 1 305 ? 22.078 -21.641 -11.055 1 97.44 305 VAL A C 1
ATOM 2400 O O . VAL A 1 305 ? 23.234 -21.703 -11.484 1 97.44 305 VAL A O 1
ATOM 2403 N N . SER A 1 306 ? 21.25 -20.672 -11.297 1 95.88 306 SER A N 1
ATOM 2404 C CA . SER A 1 306 ? 21.734 -19.453 -11.938 1 95.88 306 SER A CA 1
ATOM 2405 C C . SER A 1 306 ? 21.359 -18.203 -11.141 1 95.88 306 SER A C 1
ATOM 2407 O O . SER A 1 306 ? 20.203 -18.062 -10.734 1 95.88 306 SER A O 1
ATOM 2409 N N . GLU A 1 307 ? 22.234 -17.281 -10.984 1 92.69 307 GLU A N 1
ATOM 2410 C CA . GLU A 1 307 ? 22.047 -16.047 -10.242 1 92.69 307 GLU A CA 1
ATOM 2411 C C . GLU A 1 307 ? 20.984 -15.164 -10.898 1 92.69 307 GLU A C 1
ATOM 2413 O O . GLU A 1 307 ? 20.344 -14.344 -10.234 1 92.69 307 GLU A O 1
ATOM 2418 N N . ARG A 1 308 ? 20.828 -15.383 -12.133 1 91.75 308 ARG A N 1
ATOM 2419 C CA . ARG A 1 308 ? 19.891 -14.562 -12.883 1 91.75 308 ARG A CA 1
ATOM 2420 C C . ARG A 1 308 ? 18.469 -14.734 -12.359 1 91.75 308 ARG A C 1
ATOM 2422 O O . ARG A 1 308 ? 17.609 -13.891 -12.594 1 91.75 308 ARG A O 1
ATOM 2429 N N . PHE A 1 309 ? 18.234 -15.805 -11.672 1 92.12 309 PHE A N 1
ATOM 2430 C CA . PHE A 1 309 ? 16.891 -16.109 -11.211 1 92.12 309 PHE A CA 1
ATOM 2431 C C . PHE A 1 309 ? 16.719 -15.711 -9.742 1 92.12 309 PHE A C 1
ATOM 2433 O O . PHE A 1 309 ? 15.656 -15.93 -9.156 1 92.12 309 PHE A O 1
ATOM 2440 N N . PHE A 1 310 ? 17.75 -15.164 -9.195 1 92.19 310 PHE A N 1
ATOM 2441 C CA . PHE A 1 310 ? 17.625 -14.648 -7.836 1 92.19 310 PHE A CA 1
ATOM 2442 C C . PHE A 1 310 ? 16.859 -13.328 -7.832 1 92.19 310 PHE A C 1
ATOM 2444 O O . PHE A 1 310 ? 16.984 -12.531 -8.773 1 92.19 310 PHE A O 1
ATOM 2451 N N . ARG A 1 311 ? 16.062 -13.125 -6.832 1 91.25 311 ARG A N 1
ATOM 2452 C CA . ARG A 1 311 ? 15.383 -11.852 -6.625 1 91.25 311 ARG A CA 1
ATOM 2453 C C . ARG A 1 311 ? 16.266 -10.883 -5.836 1 91.25 311 ARG A C 1
ATOM 2455 O O . ARG A 1 311 ? 17.094 -11.312 -5.031 1 91.25 311 ARG A O 1
ATOM 2462 N N . PRO A 1 312 ? 16.031 -9.531 -6.082 1 91.62 312 PRO A N 1
ATOM 2463 C CA . PRO A 1 312 ? 16.797 -8.562 -5.301 1 91.62 312 PRO A CA 1
ATOM 2464 C C . PRO A 1 312 ? 16.594 -8.711 -3.797 1 91.62 312 PRO A C 1
ATOM 2466 O O . PRO A 1 312 ? 17.547 -8.57 -3.02 1 91.62 312 PRO A O 1
ATOM 2469 N N . ALA A 1 313 ? 15.406 -8.961 -3.459 1 93.06 313 ALA A N 1
ATOM 2470 C CA . ALA A 1 313 ? 15.039 -9.312 -2.09 1 93.06 313 ALA A CA 1
ATOM 2471 C C . ALA A 1 313 ? 14.273 -10.625 -2.049 1 93.06 313 ALA A C 1
ATOM 2473 O O . ALA A 1 313 ? 13.125 -10.695 -2.498 1 93.06 313 ALA A O 1
ATOM 2474 N N . GLU A 1 314 ? 14.859 -11.609 -1.399 1 91.12 314 GLU A N 1
ATOM 2475 C CA . GLU A 1 314 ? 14.312 -12.961 -1.479 1 91.12 314 GLU A CA 1
ATOM 2476 C C . GLU A 1 314 ? 13.297 -13.211 -0.368 1 91.12 314 GLU A C 1
ATOM 2478 O O . GLU A 1 314 ? 13.398 -12.633 0.714 1 91.12 314 GLU A O 1
ATOM 2483 N N . VAL A 1 315 ? 12.336 -13.969 -0.661 1 93.06 315 VAL A N 1
ATOM 2484 C CA . VAL A 1 315 ? 11.438 -14.562 0.315 1 93.06 315 VAL A CA 1
ATOM 2485 C C . VAL A 1 315 ? 11.852 -16.016 0.586 1 93.06 315 VAL A C 1
ATOM 2487 O O . VAL A 1 315 ? 11.695 -16.875 -0.274 1 93.06 315 VAL A O 1
ATOM 2490 N N . GLU A 1 316 ? 12.258 -16.312 1.774 1 93.25 316 GLU A N 1
ATOM 2491 C CA . GLU A 1 316 ? 12.891 -17.594 2.055 1 93.25 316 GLU A CA 1
ATOM 2492 C C . GLU A 1 316 ? 11.859 -18.656 2.439 1 93.25 316 GLU A C 1
ATOM 2494 O O . GLU A 1 316 ? 11.977 -19.812 2.059 1 93.25 316 GLU A O 1
ATOM 2499 N N . LEU A 1 317 ? 10.891 -18.203 3.158 1 96.69 317 LEU A N 1
ATOM 2500 C CA . LEU A 1 317 ? 9.93 -19.172 3.684 1 96.69 317 LEU A CA 1
ATOM 2501 C C . LEU A 1 317 ? 8.523 -18.578 3.713 1 96.69 317 LEU A C 1
ATOM 2503 O O . LEU A 1 317 ? 8.32 -17.453 4.203 1 96.69 317 LEU A O 1
ATOM 2507 N N . LEU A 1 318 ? 7.59 -19.281 3.221 1 97.38 318 LEU A N 1
ATOM 2508 C CA . LEU A 1 318 ? 6.164 -19.016 3.369 1 97.38 318 LEU A CA 1
ATOM 2509 C C . LEU A 1 318 ? 5.426 -20.281 3.826 1 97.38 318 LEU A C 1
ATOM 2511 O O . LEU A 1 318 ? 5.48 -21.312 3.16 1 97.38 318 LEU A O 1
ATOM 2515 N N . LEU A 1 319 ? 4.852 -20.266 4.957 1 98.62 319 LEU A N 1
ATOM 2516 C CA . LEU A 1 319 ? 4.059 -21.328 5.559 1 98.62 319 LEU A CA 1
ATOM 2517 C C . LEU A 1 319 ? 2.799 -20.766 6.211 1 98.62 319 LEU A C 1
ATOM 2519 O O . LEU A 1 319 ? 2.883 -20 7.176 1 98.62 319 LEU A O 1
ATOM 2523 N N . GLY A 1 320 ? 1.652 -21.125 5.664 1 98.31 320 GLY A N 1
ATOM 2524 C CA . GLY A 1 320 ? 0.409 -20.547 6.137 1 98.31 320 GLY A CA 1
ATOM 2525 C C . GLY A 1 320 ? -0.257 -21.359 7.227 1 98.31 320 GLY A C 1
ATOM 2526 O O . GLY A 1 320 ? -0.05 -22.578 7.316 1 98.31 320 GLY A O 1
ATOM 2527 N N . ASP A 1 321 ? -1.009 -20.719 8.094 1 98.38 321 ASP A N 1
ATOM 2528 C CA . ASP A 1 321 ? -1.901 -21.328 9.078 1 98.38 321 ASP A CA 1
ATOM 2529 C C . ASP A 1 321 ? -3.354 -21.281 8.609 1 98.38 321 ASP A C 1
ATOM 2531 O O . ASP A 1 321 ? -4.016 -20.25 8.742 1 98.38 321 ASP A O 1
ATOM 2535 N N . PRO A 1 322 ? -3.891 -22.359 8.117 1 97.69 322 PRO A N 1
ATOM 2536 C CA . PRO A 1 322 ? -5.242 -22.344 7.559 1 97.69 322 PRO A CA 1
ATOM 2537 C C . PRO A 1 322 ? -6.324 -22.578 8.617 1 97.69 322 PRO A C 1
ATOM 2539 O O . PRO A 1 322 ? -7.453 -22.938 8.281 1 97.69 322 PRO A O 1
ATOM 2542 N N . ALA A 1 323 ? -6.043 -22.391 9.883 1 98.06 323 ALA A N 1
ATOM 2543 C CA . ALA A 1 323 ? -6.961 -22.703 10.977 1 98.06 323 ALA A CA 1
ATOM 2544 C C . ALA A 1 323 ? -8.273 -21.953 10.828 1 98.06 323 ALA A C 1
ATOM 2546 O O . ALA A 1 323 ? -9.352 -22.516 11.039 1 98.06 323 ALA A O 1
ATOM 2547 N N . LYS A 1 324 ? -8.242 -20.672 10.531 1 98.44 324 LYS A N 1
ATOM 2548 C CA . LYS A 1 324 ? -9.453 -19.875 10.398 1 98.44 324 LYS A CA 1
ATOM 2549 C C . LYS A 1 324 ? -10.32 -20.375 9.25 1 98.44 324 LYS A C 1
ATOM 2551 O O . LYS A 1 324 ? -11.547 -20.453 9.367 1 98.44 324 LYS A O 1
ATOM 2556 N N . ALA A 1 325 ? -9.711 -20.656 8.094 1 98.31 325 ALA A N 1
ATOM 2557 C CA . ALA A 1 325 ? -10.438 -21.188 6.941 1 98.31 325 ALA A CA 1
ATOM 2558 C C . ALA A 1 325 ? -11.141 -22.5 7.293 1 98.31 325 ALA A C 1
ATOM 2560 O O . ALA A 1 325 ? -12.289 -22.719 6.891 1 98.31 325 ALA A O 1
ATOM 2561 N N . LYS A 1 326 ? -10.43 -23.344 8.023 1 98 326 LYS A N 1
ATOM 2562 C CA . LYS A 1 326 ? -11.023 -24.609 8.461 1 98 326 LYS A CA 1
ATOM 2563 C C . LYS A 1 326 ? -12.234 -24.359 9.359 1 98 326 LYS A C 1
ATOM 2565 O O . LYS A 1 326 ? -13.305 -24.938 9.141 1 98 326 LYS A O 1
ATOM 2570 N N . ALA A 1 327 ? -12.109 -23.531 10.312 1 98.19 327 ALA A N 1
ATOM 2571 C CA . ALA A 1 327 ? -13.117 -23.312 11.344 1 98.19 327 ALA A CA 1
ATOM 2572 C C . ALA A 1 327 ? -14.344 -22.609 10.766 1 98.19 327 ALA A C 1
ATOM 2574 O O . ALA A 1 327 ? -15.477 -22.922 11.133 1 98.19 327 ALA A O 1
ATOM 2575 N N . VAL A 1 328 ? -14.156 -21.609 9.852 1 98.31 328 VAL A N 1
ATOM 2576 C CA . VAL A 1 328 ? -15.234 -20.719 9.438 1 98.31 328 VAL A CA 1
ATOM 2577 C C . VAL A 1 328 ? -15.797 -21.172 8.094 1 98.31 328 VAL A C 1
ATOM 2579 O O . VAL A 1 328 ? -17.016 -21.156 7.887 1 98.31 328 VAL A O 1
ATOM 2582 N N . LEU A 1 329 ? -14.93 -21.594 7.148 1 98.25 329 LEU A N 1
ATOM 2583 C CA . LEU A 1 329 ? -15.359 -21.891 5.785 1 98.25 329 LEU A CA 1
ATOM 2584 C C . LEU A 1 329 ? -15.648 -23.375 5.621 1 98.25 329 LEU A C 1
ATOM 2586 O O . LEU A 1 329 ? -16.266 -23.781 4.637 1 98.25 329 LEU A O 1
ATOM 2590 N N . GLY A 1 330 ? -15.164 -24.219 6.535 1 97.5 330 GLY A N 1
ATOM 2591 C CA . GLY A 1 330 ? -15.219 -25.656 6.328 1 97.5 330 GLY A CA 1
ATOM 2592 C C . GLY A 1 330 ? -14.266 -26.141 5.254 1 97.5 330 GLY A C 1
ATOM 2593 O O . GLY A 1 330 ? -14.555 -27.109 4.547 1 97.5 330 GLY A O 1
ATOM 2594 N N . TRP A 1 331 ? -13.258 -25.391 4.973 1 96.75 331 TRP A N 1
ATOM 2595 C CA . TRP A 1 331 ? -12.211 -25.734 4.016 1 96.75 331 TRP A CA 1
ATOM 2596 C C . TRP A 1 331 ? -11.07 -26.484 4.703 1 96.75 331 TRP A C 1
ATOM 2598 O O . TRP A 1 331 ? -10.211 -25.859 5.348 1 96.75 331 TRP A O 1
ATOM 2608 N N . HIS A 1 332 ? -10.992 -27.75 4.531 1 93.75 332 HIS A N 1
ATOM 2609 C CA . HIS A 1 332 ? -10.164 -28.625 5.348 1 93.75 332 HIS A CA 1
ATOM 2610 C C . HIS A 1 332 ? -8.844 -28.953 4.645 1 93.75 332 HIS A C 1
ATOM 2612 O O . HIS A 1 332 ? -8.836 -29.562 3.58 1 93.75 332 HIS A O 1
ATOM 2618 N N . PRO A 1 333 ? -7.789 -28.625 5.309 1 89.5 333 PRO A N 1
ATOM 2619 C CA . PRO A 1 333 ? -6.484 -28.859 4.688 1 89.5 333 PRO A CA 1
ATOM 2620 C C . PRO A 1 333 ? -6.195 -30.328 4.445 1 89.5 333 PRO A C 1
ATOM 2622 O O . PRO A 1 333 ? -5.5 -30.688 3.488 1 89.5 333 PRO A O 1
ATOM 2625 N N . GLU A 1 334 ? -6.746 -31.188 5.273 1 88.5 334 GLU A N 1
ATOM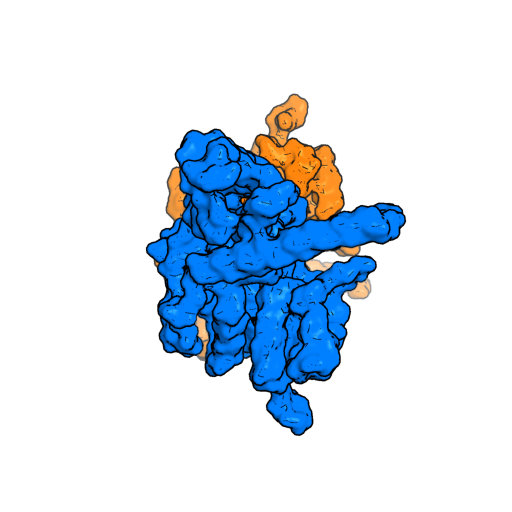 2626 C CA . GLU A 1 334 ? -6.469 -32.625 5.184 1 88.5 334 GLU A CA 1
ATOM 2627 C C . GLU A 1 334 ? -7.148 -33.25 3.967 1 88.5 334 GLU A C 1
ATOM 2629 O O . GLU A 1 334 ? -6.832 -34.375 3.576 1 88.5 334 GLU A O 1
ATOM 2634 N N . GLN A 1 335 ? -8.07 -32.531 3.383 1 91.75 335 GLN A N 1
ATOM 2635 C CA . GLN A 1 335 ? -8.797 -33.062 2.225 1 91.75 335 GLN A CA 1
ATOM 2636 C C . GLN A 1 335 ? -8.219 -32.5 0.926 1 91.75 335 GLN A C 1
ATOM 2638 O O . GLN A 1 335 ? -8.656 -32.875 -0.165 1 91.75 335 GLN A O 1
ATOM 2643 N N . LEU A 1 336 ? -7.25 -31.719 1.05 1 94.19 336 LEU A N 1
ATOM 2644 C CA . LEU A 1 336 ? -6.66 -31.078 -0.119 1 94.19 336 LEU A CA 1
ATOM 2645 C C . LEU A 1 336 ? -5.734 -32.031 -0.857 1 94.19 336 LEU A C 1
ATOM 2647 O O . LEU A 1 336 ? -5.273 -33.031 -0.283 1 94.19 336 LEU A O 1
ATOM 2651 N N . THR A 1 337 ? -5.559 -31.781 -2.148 1 96.31 337 THR A N 1
ATOM 2652 C CA . THR A 1 337 ? -4.547 -32.5 -2.914 1 96.31 337 THR A CA 1
ATOM 2653 C C . THR A 1 337 ? -3.162 -32.281 -2.301 1 96.31 337 THR A C 1
ATOM 2655 O O . THR A 1 337 ? -2.758 -31.172 -2.02 1 96.31 337 THR A O 1
ATOM 2658 N N . SER A 1 338 ? -2.469 -33.375 -2.055 1 96.44 338 SER A N 1
ATOM 2659 C CA . SER A 1 338 ? -1.117 -33.25 -1.52 1 96.44 338 SER A CA 1
ATOM 2660 C C . SER A 1 338 ? -0.172 -32.625 -2.547 1 96.44 338 SER A C 1
ATOM 2662 O O . SER A 1 338 ? -0.414 -32.719 -3.752 1 96.44 338 SER A O 1
ATOM 2664 N N . VAL A 1 339 ? 0.89 -32.062 -2.059 1 96.81 339 VAL A N 1
ATOM 2665 C CA . VAL A 1 339 ? 1.844 -31.422 -2.951 1 96.81 339 VAL A CA 1
ATOM 2666 C C . VAL A 1 339 ? 2.494 -32.469 -3.861 1 96.81 339 VAL A C 1
ATOM 2668 O O . VAL A 1 339 ? 2.791 -32.188 -5.023 1 96.81 339 VAL A O 1
ATOM 2671 N N . GLU A 1 340 ? 2.723 -33.656 -3.398 1 97 340 GLU A N 1
ATOM 2672 C CA . GLU A 1 340 ? 3.303 -34.688 -4.215 1 97 340 GLU A CA 1
ATOM 2673 C C . GLU A 1 340 ? 2.373 -35.094 -5.363 1 97 340 GLU A C 1
ATOM 2675 O O . GLU A 1 340 ? 2.816 -35.25 -6.504 1 97 340 GLU A O 1
ATOM 2680 N N . LYS A 1 341 ? 1.102 -35.281 -4.98 1 97.69 341 LYS A N 1
ATOM 2681 C CA . LYS A 1 341 ? 0.114 -35.594 -6.004 1 97.69 341 LYS A CA 1
ATOM 2682 C C . LYS A 1 341 ? -0.014 -34.469 -7.023 1 97.69 341 LYS A C 1
ATOM 2684 O O . LYS A 1 341 ? -0.192 -34.719 -8.219 1 97.69 341 LYS A O 1
ATOM 2689 N N . LEU A 1 342 ? 0.015 -33.25 -6.496 1 98.25 342 LEU A N 1
ATOM 2690 C CA . LEU A 1 342 ? 0.029 -32.062 -7.359 1 98.25 342 LEU A CA 1
ATOM 2691 C C . LEU A 1 342 ? 1.189 -32.125 -8.352 1 98.25 342 LEU A C 1
ATOM 2693 O O . LEU A 1 342 ? 0.999 -31.938 -9.547 1 98.25 342 LEU A O 1
ATOM 2697 N N . CYS A 1 343 ? 2.373 -32.438 -7.859 1 98.06 343 CYS A N 1
ATOM 2698 C CA . CYS A 1 343 ? 3.572 -32.531 -8.688 1 98.06 343 CYS A CA 1
ATOM 2699 C C . CYS A 1 343 ? 3.416 -33.625 -9.75 1 98.06 343 CYS A C 1
ATOM 2701 O O . CYS A 1 343 ? 3.734 -33.406 -10.922 1 98.06 343 CYS A O 1
ATOM 2703 N N . GLU A 1 344 ? 2.881 -34.75 -9.367 1 98.25 344 GLU A N 1
ATOM 2704 C CA . GLU A 1 344 ? 2.672 -35.844 -10.297 1 98.25 344 GLU A CA 1
ATOM 2705 C C . GLU A 1 344 ? 1.724 -35.469 -11.422 1 98.25 344 GLU A C 1
ATOM 2707 O O . GLU A 1 344 ? 1.996 -35.719 -12.594 1 98.25 344 GLU A O 1
ATOM 2712 N N . GLU A 1 345 ? 0.656 -34.844 -11.008 1 98.56 345 GLU A N 1
ATOM 2713 C CA . GLU A 1 345 ? -0.329 -34.406 -11.992 1 98.56 345 GLU A CA 1
ATOM 2714 C C . GLU A 1 345 ? 0.288 -33.438 -12.992 1 98.56 345 GLU A C 1
ATOM 2716 O O . GLU A 1 345 ? 0.032 -33.531 -14.188 1 98.56 345 GLU A O 1
ATOM 2721 N N . MET A 1 346 ? 1.045 -32.5 -12.492 1 98.81 346 MET A N 1
ATOM 2722 C CA . MET A 1 346 ? 1.664 -31.5 -13.352 1 98.81 346 MET A CA 1
ATOM 2723 C C . MET A 1 346 ? 2.666 -32.125 -14.305 1 98.81 346 MET A C 1
ATOM 2725 O O . MET A 1 346 ? 2.678 -31.828 -15.5 1 98.81 346 MET A O 1
ATOM 2729 N N . VAL A 1 347 ? 3.5 -33.094 -13.836 1 98.75 347 VAL A N 1
ATOM 2730 C CA . VAL A 1 347 ? 4.492 -33.75 -14.664 1 98.75 347 VAL A CA 1
ATOM 2731 C C . VAL A 1 347 ? 3.791 -34.562 -15.742 1 98.75 347 VAL A C 1
ATOM 2733 O O . VAL A 1 347 ? 4.191 -34.562 -16.906 1 98.75 347 VAL A O 1
ATOM 2736 N N . ASP A 1 348 ? 2.75 -35.312 -15.336 1 98.75 348 ASP A N 1
ATOM 2737 C CA . ASP A 1 348 ? 2.008 -36.125 -16.297 1 98.75 348 ASP A CA 1
ATOM 2738 C C . ASP A 1 348 ? 1.437 -35.281 -17.422 1 98.75 348 ASP A C 1
ATOM 2740 O O . ASP A 1 348 ? 1.506 -35.656 -18.594 1 98.75 348 ASP A O 1
ATOM 2744 N N . ALA A 1 349 ? 0.852 -34.188 -17.031 1 98.44 349 ALA A N 1
ATOM 2745 C CA . ALA A 1 349 ? 0.3 -33.281 -18.031 1 98.44 349 ALA A CA 1
ATOM 2746 C C . ALA A 1 349 ? 1.395 -32.75 -18.953 1 98.44 349 ALA A C 1
ATOM 2748 O O . ALA A 1 349 ? 1.197 -32.625 -20.172 1 98.44 349 ALA A O 1
ATOM 2749 N N . ASP A 1 350 ? 2.51 -32.375 -18.406 1 98.31 350 ASP A N 1
ATOM 2750 C CA . ASP A 1 350 ? 3.598 -31.812 -19.188 1 98.31 350 ASP A CA 1
ATOM 2751 C C . ASP A 1 350 ? 4.246 -32.875 -20.078 1 98.31 350 ASP A C 1
ATOM 2753 O O . ASP A 1 350 ? 4.742 -32.562 -21.156 1 98.31 350 ASP A O 1
ATOM 2757 N N . MET A 1 351 ? 4.234 -34.094 -19.625 1 98.31 351 MET A N 1
ATOM 2758 C CA . MET A 1 351 ? 4.699 -35.219 -20.469 1 98.31 351 MET A CA 1
ATOM 2759 C C . MET A 1 351 ? 3.857 -35.312 -21.734 1 98.31 351 MET A C 1
ATOM 2761 O O . MET A 1 351 ? 4.395 -35.5 -22.828 1 98.31 351 MET A O 1
ATOM 2765 N N . GLU A 1 352 ? 2.574 -35.25 -21.516 1 97.75 352 GLU A N 1
ATOM 2766 C CA . GLU A 1 352 ? 1.675 -35.281 -22.672 1 97.75 352 GLU A CA 1
ATOM 2767 C C . GLU A 1 352 ? 1.914 -34.125 -23.609 1 97.75 352 GLU A C 1
ATOM 2769 O O . GLU A 1 352 ? 1.897 -34.281 -24.828 1 97.75 352 GLU A O 1
ATOM 2774 N N . LEU A 1 353 ? 2.053 -32.969 -23.062 1 96 353 LEU A N 1
ATOM 2775 C CA . LEU A 1 353 ? 2.32 -31.766 -23.859 1 96 353 LEU A CA 1
ATOM 2776 C C . LEU A 1 353 ? 3.619 -31.922 -24.641 1 96 353 LEU A C 1
ATOM 2778 O O . LEU A 1 353 ? 3.699 -31.531 -25.812 1 96 353 LEU A O 1
ATOM 2782 N N . ALA A 1 354 ? 4.645 -32.438 -24 1 96.38 354 ALA A N 1
ATOM 2783 C CA . ALA A 1 354 ? 5.938 -32.656 -24.641 1 96.38 354 ALA A CA 1
ATOM 2784 C C . ALA A 1 354 ? 5.832 -33.656 -25.781 1 96.38 354 ALA A C 1
ATOM 2786 O O . ALA A 1 354 ? 6.465 -33.5 -26.828 1 96.38 354 ALA A O 1
ATOM 2787 N N . LYS A 1 355 ? 5.066 -34.688 -25.578 1 96.56 355 LYS A N 1
ATOM 2788 C CA . LYS A 1 355 ? 4.84 -35.656 -26.641 1 96.56 355 LYS A CA 1
ATOM 2789 C C . LYS A 1 355 ? 4.168 -35 -27.844 1 96.56 355 LYS A C 1
ATOM 2791 O O . LYS A 1 355 ? 4.527 -35.312 -28.984 1 96.56 355 LYS A O 1
ATOM 2796 N N . LEU A 1 356 ? 3.219 -34.219 -27.516 1 93.81 356 LEU A N 1
ATOM 2797 C CA . LEU A 1 356 ? 2.533 -33.531 -28.594 1 93.81 356 LEU A CA 1
ATOM 2798 C C . LEU A 1 356 ? 3.498 -32.594 -29.328 1 93.81 356 LEU A C 1
ATOM 2800 O O . LEU A 1 356 ? 3.377 -32.406 -30.547 1 93.81 356 LEU A O 1
ATOM 2804 N N . GLU A 1 357 ? 4.32 -31.953 -28.578 1 92.06 357 GLU A N 1
ATOM 2805 C CA . GLU A 1 357 ? 5.332 -31.094 -29.188 1 92.06 357 GLU A CA 1
ATOM 2806 C C . GLU A 1 357 ? 6.184 -31.875 -30.188 1 92.06 357 GLU A C 1
ATOM 2808 O O . GLU A 1 357 ? 6.484 -31.391 -31.266 1 92.06 357 GLU A O 1
ATOM 2813 N N . ILE A 1 358 ? 6.559 -33.062 -29.828 1 92.56 358 ILE A N 1
ATOM 2814 C CA . ILE A 1 358 ? 7.367 -33.906 -30.688 1 92.56 358 ILE A CA 1
ATOM 2815 C C . ILE A 1 358 ? 6.566 -34.281 -31.938 1 92.56 358 ILE A C 1
ATOM 2817 O O . ILE A 1 358 ? 7.082 -34.219 -33.062 1 92.56 358 ILE A O 1
ATOM 2821 N N . MET A 1 359 ? 5.336 -34.562 -31.641 1 91.69 359 MET A N 1
ATOM 2822 C CA . MET A 1 359 ? 4.473 -34.969 -32.75 1 91.69 359 MET A CA 1
ATOM 2823 C C . MET A 1 359 ? 4.281 -33.812 -33.719 1 91.69 359 MET A C 1
ATOM 2825 O O . MET A 1 359 ? 4.27 -34.031 -34.938 1 91.69 359 MET A O 1
ATOM 2829 N N . ASN A 1 360 ? 4.078 -32.688 -33.219 1 88.38 360 ASN A N 1
ATOM 2830 C CA . ASN A 1 360 ? 3.895 -31.516 -34.062 1 88.38 360 ASN A CA 1
ATOM 2831 C C . ASN A 1 360 ? 5.145 -31.234 -34.906 1 88.38 360 ASN A C 1
ATOM 2833 O O . ASN A 1 360 ? 5.043 -30.844 -36.062 1 88.38 360 ASN A O 1
ATOM 2837 N N . VAL A 1 361 ? 6.289 -31.328 -34.281 1 85.19 361 VAL A N 1
ATOM 2838 C CA . VAL A 1 361 ? 7.547 -31.094 -34.969 1 85.19 361 VAL A CA 1
ATOM 2839 C C . VAL A 1 361 ? 7.719 -32.125 -36.094 1 85.19 361 VAL A C 1
ATOM 2841 O O . VAL A 1 361 ? 8.133 -31.781 -37.188 1 85.19 361 VAL A O 1
ATOM 2844 N N . GLU A 1 362 ? 7.336 -33.281 -35.75 1 87.12 362 GLU A N 1
ATOM 2845 C CA . GLU A 1 362 ? 7.441 -34.344 -36.719 1 87.12 362 GLU A CA 1
ATOM 2846 C C . GLU A 1 362 ? 6.453 -34.156 -37.875 1 87.12 362 GLU A C 1
ATOM 2848 O O . GLU A 1 362 ? 6.789 -34.406 -39.031 1 87.12 362 GLU A O 1
ATOM 2853 N N . MET A 1 363 ? 5.312 -33.719 -37.406 1 84.31 363 MET A N 1
ATOM 2854 C CA . MET A 1 363 ? 4.297 -33.469 -38.438 1 84.31 363 MET A CA 1
ATOM 2855 C C . MET A 1 363 ? 4.691 -32.281 -39.344 1 84.31 363 MET A C 1
ATOM 2857 O O . MET A 1 363 ? 4.453 -32.312 -40.531 1 84.31 363 MET A O 1
ATOM 2861 N N . LYS A 1 364 ? 5.195 -31.094 -38.781 1 75.19 364 LYS A N 1
ATOM 2862 C CA . LYS A 1 364 ? 5.613 -29.938 -39.562 1 75.19 364 LYS A CA 1
ATOM 2863 C C . LYS A 1 364 ? 6.738 -30.297 -40.531 1 75.19 364 LYS A C 1
ATOM 2865 O O . LYS A 1 364 ? 6.781 -29.797 -41.656 1 75.19 364 LYS A O 1
ATOM 2870 N N . LYS A 1 365 ? 7.59 -31.172 -40.062 1 79.94 365 LYS A N 1
ATOM 2871 C CA . LYS A 1 365 ? 8.672 -31.641 -40.906 1 79.94 365 LYS A CA 1
ATOM 2872 C C . LYS A 1 365 ? 8.133 -32.438 -42.094 1 79.94 365 LYS A C 1
ATOM 2874 O O . LYS A 1 365 ? 8.617 -32.312 -43.219 1 79.94 365 LYS A O 1
ATOM 2879 N N . LYS A 1 366 ? 7.059 -32.938 -41.844 1 84.38 366 LYS A N 1
ATOM 2880 C CA . LYS A 1 366 ? 6.461 -33.75 -42.906 1 84.38 366 LYS A CA 1
ATOM 2881 C C . LYS A 1 366 ? 5.68 -32.875 -43.875 1 84.38 366 LYS A C 1
ATOM 2883 O O . LYS A 1 366 ? 5.719 -33.094 -45.094 1 84.38 366 LYS A O 1
ATOM 2888 N N . LEU A 1 367 ? 5.066 -31.938 -43.188 1 77 367 LEU A N 1
ATOM 2889 C CA . LEU A 1 367 ? 4.211 -31.109 -44.031 1 77 367 LEU A CA 1
ATOM 2890 C C . LEU A 1 367 ? 5 -29.938 -44.625 1 77 367 LEU A C 1
ATOM 2892 O O . LEU A 1 367 ? 4.48 -29.188 -45.469 1 77 367 LEU A O 1
ATOM 2896 N N . LYS A 1 368 ? 6.277 -29.625 -44.812 1 67.25 368 LYS A N 1
ATOM 2897 C CA . LYS A 1 368 ? 7.109 -28.547 -45.344 1 67.25 368 LYS A CA 1
ATOM 2898 C C . LYS A 1 368 ? 6.523 -27.188 -45 1 67.25 368 LYS A C 1
ATOM 2900 O O . LYS A 1 368 ? 6.48 -26.297 -45.875 1 67.25 368 LYS A O 1
ATOM 2905 N N . VAL A 1 369 ? 5.805 -27.172 -44.031 1 58.03 369 VAL A N 1
ATOM 2906 C CA . VAL A 1 369 ? 5.215 -25.875 -43.719 1 58.03 369 VAL A CA 1
ATOM 2907 C C . VAL A 1 369 ? 6.312 -24.875 -43.375 1 58.03 369 VAL A C 1
ATOM 2909 O O . VAL A 1 369 ? 7.156 -25.156 -42.5 1 58.03 369 VAL A O 1
ATOM 2912 N N . PRO A 1 370 ? 6.43 -23.719 -44.312 1 50.91 370 PRO A N 1
ATOM 2913 C CA . PRO A 1 370 ? 7.469 -22.734 -44 1 50.91 370 PRO A CA 1
ATOM 2914 C C . PRO A 1 370 ? 7.32 -22.141 -42.625 1 50.91 370 PRO A C 1
ATOM 2916 O O . PRO A 1 370 ? 6.203 -22.047 -42.094 1 50.91 370 PRO A O 1
ATOM 2919 N N . TYR A 1 371 ? 8.18 -22.078 -41.719 1 45.84 371 TYR A N 1
ATOM 2920 C CA . TYR A 1 371 ? 8.133 -21.359 -40.469 1 45.84 371 TYR A CA 1
ATOM 2921 C C . TYR A 1 371 ? 7.648 -19.922 -40.656 1 45.84 371 TYR A C 1
ATOM 2923 O O . TYR A 1 371 ? 7.902 -19.328 -41.719 1 45.84 371 TYR A O 1
ATOM 2931 N N . MET B 1 1 ? 28.438 14.438 -5.953 1 35.09 1 MET B N 1
ATOM 2932 C CA . MET B 1 1 ? 29.547 15.305 -5.586 1 35.09 1 MET B CA 1
ATOM 2933 C C . MET B 1 1 ? 29.047 16.703 -5.227 1 35.09 1 MET B C 1
ATOM 2935 O O . MET B 1 1 ? 28.094 17.188 -5.812 1 35.09 1 MET B O 1
ATOM 2939 N N . PRO B 1 2 ? 29.359 17.062 -3.977 1 41.78 2 PRO B N 1
ATOM 2940 C CA . PRO B 1 2 ? 28.969 18.453 -3.693 1 41.78 2 PRO B CA 1
ATOM 2941 C C . PRO B 1 2 ? 29.359 19.406 -4.824 1 41.78 2 PRO B C 1
ATOM 2943 O O . PRO B 1 2 ? 30.25 19.109 -5.613 1 41.78 2 PRO B O 1
ATOM 2946 N N . ASN B 1 3 ? 28.453 20.266 -5.227 1 48.91 3 ASN B N 1
ATOM 2947 C CA . ASN B 1 3 ? 28.891 21.281 -6.176 1 48.91 3 ASN B CA 1
ATOM 2948 C C . ASN B 1 3 ? 30.266 21.828 -5.832 1 48.91 3 ASN B C 1
ATOM 2950 O O . ASN B 1 3 ? 30.812 21.531 -4.762 1 48.91 3 ASN B O 1
ATOM 2954 N N . ALA B 1 4 ? 30.875 22.562 -6.773 1 46.66 4 ALA B N 1
ATOM 2955 C CA . ALA B 1 4 ? 32.219 23.125 -6.699 1 46.66 4 ALA B CA 1
ATOM 2956 C C . ALA B 1 4 ? 32.469 23.734 -5.324 1 46.66 4 ALA B C 1
ATOM 2958 O O . ALA B 1 4 ? 33.625 23.859 -4.902 1 46.66 4 ALA B O 1
ATOM 2959 N N . GLU B 1 5 ? 31.469 24.359 -4.75 1 55.94 5 GLU B N 1
ATOM 2960 C CA . GLU B 1 5 ? 31.781 25.078 -3.514 1 55.94 5 GLU B CA 1
ATOM 2961 C C . GLU B 1 5 ? 31.594 24.172 -2.297 1 55.94 5 GLU B C 1
ATOM 2963 O O . GLU B 1 5 ? 31.719 24.625 -1.157 1 55.94 5 GLU B O 1
ATOM 2968 N N . GLY B 1 6 ? 31.312 22.781 -2.436 1 76.44 6 GLY B N 1
ATOM 2969 C CA . GLY B 1 6 ? 31.266 21.812 -1.364 1 76.44 6 GLY B CA 1
ATOM 2970 C C . GLY B 1 6 ? 29.922 21.781 -0.651 1 76.44 6 GLY B C 1
ATOM 2971 O O . GLY B 1 6 ? 29.828 21.281 0.47 1 76.44 6 GLY B O 1
ATOM 2972 N N . ARG B 1 7 ? 28.859 22.469 -1.201 1 90.19 7 ARG B N 1
ATOM 2973 C CA . ARG B 1 7 ? 27.547 22.531 -0.561 1 90.19 7 ARG B CA 1
ATOM 2974 C C . ARG B 1 7 ? 26.672 21.344 -0.965 1 90.19 7 ARG B C 1
ATOM 2976 O O . ARG B 1 7 ? 26.719 20.906 -2.117 1 90.19 7 ARG B O 1
ATOM 2983 N N . LYS B 1 8 ? 25.891 20.938 0.078 1 96.5 8 LYS B N 1
ATOM 2984 C CA . LYS B 1 8 ? 24.938 19.875 -0.218 1 96.5 8 LYS B CA 1
ATOM 2985 C C . LYS B 1 8 ? 23.719 20.406 -0.977 1 96.5 8 LYS B C 1
ATOM 2987 O O . LYS B 1 8 ? 23.297 21.547 -0.748 1 96.5 8 LYS B O 1
ATOM 2992 N N . VAL B 1 9 ? 23.25 19.672 -1.929 1 98.5 9 VAL B N 1
ATOM 2993 C CA . VAL B 1 9 ? 22.047 20 -2.686 1 98.5 9 VAL B CA 1
ATOM 2994 C C . VAL B 1 9 ? 20.875 19.172 -2.178 1 98.5 9 VAL B C 1
ATOM 2996 O O . VAL B 1 9 ? 20.953 17.938 -2.09 1 98.5 9 VAL B O 1
ATOM 2999 N N . ALA B 1 10 ? 19.781 19.875 -1.819 1 98.81 10 ALA B N 1
ATOM 3000 C CA . ALA B 1 10 ? 18.562 19.203 -1.377 1 98.81 10 ALA B CA 1
ATOM 3001 C C . ALA B 1 10 ? 17.406 19.484 -2.326 1 98.81 10 ALA B C 1
ATOM 3003 O O . ALA B 1 10 ? 17.297 20.578 -2.875 1 98.81 10 ALA B O 1
ATOM 3004 N N . LEU B 1 11 ? 16.625 18.484 -2.576 1 98.81 11 LEU B N 1
ATOM 3005 C CA . LEU B 1 11 ? 15.367 18.609 -3.301 1 98.81 11 LEU B CA 1
ATOM 3006 C C . LEU B 1 11 ? 14.18 18.312 -2.393 1 98.81 11 LEU B C 1
ATOM 3008 O O . LEU B 1 11 ? 14.156 17.281 -1.726 1 98.81 11 LEU B O 1
ATOM 3012 N N . ILE B 1 12 ? 13.227 19.219 -2.318 1 98.81 12 ILE B N 1
ATOM 3013 C CA . ILE B 1 12 ? 12.047 19.047 -1.487 1 98.81 12 ILE B CA 1
ATOM 3014 C C . ILE B 1 12 ? 10.797 19 -2.371 1 98.81 12 ILE B C 1
ATOM 3016 O O . ILE B 1 12 ? 10.492 1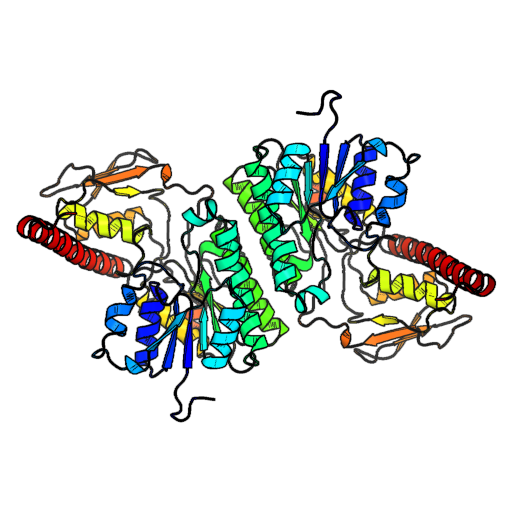9.953 -3.086 1 98.81 12 ILE B O 1
ATOM 3020 N N . THR B 1 13 ? 10.109 17.828 -2.369 1 98.56 13 THR B N 1
ATOM 3021 C CA . THR B 1 13 ? 8.75 17.812 -2.9 1 98.56 13 THR B CA 1
ATOM 3022 C C . THR B 1 13 ? 7.754 18.281 -1.844 1 98.56 13 THR B C 1
ATOM 3024 O O . THR B 1 13 ? 7.992 18.125 -0.645 1 98.56 13 THR B O 1
ATOM 3027 N N . GLY B 1 14 ? 6.617 18.875 -2.258 1 97.12 14 GLY B N 1
ATOM 3028 C CA . GLY B 1 14 ? 5.691 19.438 -1.288 1 97.12 14 GLY B CA 1
ATOM 3029 C C . GLY B 1 14 ? 6.238 20.656 -0.571 1 97.12 14 GLY B C 1
ATOM 3030 O O . GLY B 1 14 ? 5.926 20.875 0.598 1 97.12 14 GLY B O 1
ATOM 3031 N N . VAL B 1 15 ? 7.062 21.438 -1.248 1 97.62 15 VAL B N 1
ATOM 3032 C CA . VAL B 1 15 ? 7.785 22.547 -0.646 1 97.62 15 VAL B CA 1
ATOM 3033 C C . VAL B 1 15 ? 6.805 23.656 -0.266 1 97.62 15 VAL B C 1
ATOM 3035 O O . VAL B 1 15 ? 7.062 24.438 0.654 1 97.62 15 VAL B O 1
ATOM 3038 N N . CYS B 1 16 ? 5.633 23.672 -0.858 1 95.94 16 CYS B N 1
ATOM 3039 C CA . CYS B 1 16 ? 4.66 24.734 -0.652 1 95.94 16 CYS B CA 1
ATOM 3040 C C . CYS B 1 16 ? 3.848 24.484 0.615 1 95.94 16 CYS B C 1
ATOM 3042 O O . CYS B 1 16 ? 3.092 25.359 1.048 1 95.94 16 CYS B O 1
ATOM 3044 N N . GLY B 1 17 ? 4.035 23.359 1.232 1 96.44 17 GLY B N 1
ATOM 3045 C CA . GLY B 1 17 ? 3.281 23.016 2.428 1 96.44 17 GLY B CA 1
ATOM 3046 C C . GLY B 1 17 ? 3.945 23.484 3.707 1 96.44 17 GLY B C 1
ATOM 3047 O O . GLY B 1 17 ? 4.984 24.156 3.666 1 96.44 17 GLY B O 1
ATOM 3048 N N . GLN B 1 18 ? 3.316 23.172 4.863 1 97.5 18 GLN B N 1
ATOM 3049 C CA . GLN B 1 18 ? 3.814 23.531 6.188 1 97.5 18 GLN B CA 1
ATOM 3050 C C . GLN B 1 18 ? 5.242 23.031 6.391 1 97.5 18 GLN B C 1
ATOM 3052 O O . GLN B 1 18 ? 6.156 23.828 6.617 1 97.5 18 GLN B O 1
ATOM 3057 N N . ASP B 1 19 ? 5.414 21.703 6.262 1 98.44 19 ASP B N 1
ATOM 3058 C CA . ASP B 1 19 ? 6.707 21.109 6.559 1 98.44 19 ASP B CA 1
ATOM 3059 C C . ASP B 1 19 ? 7.762 21.531 5.539 1 98.44 19 ASP B C 1
ATOM 3061 O O . ASP B 1 19 ? 8.922 21.75 5.891 1 98.44 19 ASP B O 1
ATOM 3065 N N . GLY B 1 20 ? 7.324 21.609 4.234 1 98.38 20 GLY B N 1
ATOM 3066 C CA . GLY B 1 20 ? 8.242 22.031 3.195 1 98.38 20 GLY B CA 1
ATOM 3067 C C . GLY B 1 20 ? 8.836 23.406 3.453 1 98.38 20 GLY B C 1
ATOM 3068 O O . GLY B 1 20 ? 10.031 23.625 3.254 1 98.38 20 GLY B O 1
ATOM 3069 N N . SER B 1 21 ? 8.023 24.359 3.902 1 97.81 21 SER B N 1
ATOM 3070 C CA . SER B 1 21 ? 8.484 25.719 4.156 1 97.81 21 SER B CA 1
ATOM 3071 C C . SER B 1 21 ? 9.453 25.766 5.332 1 97.81 21 SER B C 1
ATOM 3073 O O . SER B 1 21 ? 10.508 26.406 5.254 1 97.81 21 SER B O 1
ATOM 3075 N N . TYR B 1 22 ? 9.141 25.047 6.453 1 98.44 22 TYR B N 1
ATOM 3076 C CA . TYR B 1 22 ? 10.031 25 7.609 1 98.44 22 TYR B CA 1
ATOM 3077 C C . TYR B 1 22 ? 11.336 24.297 7.273 1 98.44 22 TYR B C 1
ATOM 3079 O O . TYR B 1 22 ? 12.406 24.719 7.723 1 98.44 22 TYR B O 1
ATOM 3087 N N . LEU B 1 23 ? 11.234 23.219 6.512 1 98.88 23 LEU B N 1
ATOM 3088 C CA . LEU B 1 23 ? 12.43 22.469 6.148 1 98.88 23 LEU B CA 1
ATOM 3089 C C . LEU B 1 23 ? 13.336 23.281 5.25 1 98.88 23 LEU B C 1
ATOM 3091 O O . LEU B 1 23 ? 14.562 23.219 5.363 1 98.88 23 LEU B O 1
ATOM 3095 N N . THR B 1 24 ? 12.742 24.031 4.305 1 98.56 24 THR B N 1
ATOM 3096 C CA . THR B 1 24 ? 13.523 24.922 3.445 1 98.56 24 THR B CA 1
ATOM 3097 C C . THR B 1 24 ? 14.344 25.906 4.281 1 98.56 24 THR B C 1
ATOM 3099 O O . THR B 1 24 ? 15.539 26.078 4.043 1 98.56 24 THR B O 1
ATOM 3102 N N . GLU B 1 25 ? 13.727 26.562 5.301 1 98.44 25 GLU B N 1
ATOM 3103 C CA . GLU B 1 25 ? 14.422 27.5 6.188 1 98.44 25 GLU B CA 1
ATOM 3104 C C . GLU B 1 25 ? 15.594 26.812 6.895 1 98.44 25 GLU B C 1
ATOM 3106 O O . GLU B 1 25 ? 16.703 27.344 6.93 1 98.44 25 GLU B O 1
ATOM 3111 N N . LEU B 1 26 ? 15.305 25.625 7.422 1 98.56 26 LEU B N 1
ATOM 3112 C CA . LEU B 1 26 ? 16.312 24.875 8.164 1 98.56 26 LEU B CA 1
ATOM 3113 C C . LEU B 1 26 ? 17.516 24.547 7.273 1 98.56 26 LEU B C 1
ATOM 3115 O O . LEU B 1 26 ? 18.656 24.75 7.676 1 98.56 26 LEU B O 1
ATOM 3119 N N . LEU B 1 27 ? 17.25 24.031 6.059 1 98.62 27 LEU B N 1
ATOM 3120 C CA . LEU B 1 27 ? 18.312 23.594 5.164 1 98.62 27 LEU B CA 1
ATOM 3121 C C . LEU B 1 27 ? 19.125 24.781 4.668 1 98.62 27 LEU B C 1
ATOM 3123 O O . LEU B 1 27 ? 20.344 24.688 4.531 1 98.62 27 LEU B O 1
ATOM 3127 N N . LEU B 1 28 ? 18.469 25.922 4.383 1 98 28 LEU B N 1
ATOM 3128 C CA . LEU B 1 28 ? 19.203 27.125 3.99 1 98 28 LEU B CA 1
ATOM 3129 C C . LEU B 1 28 ? 20.125 27.594 5.109 1 98 28 LEU B C 1
ATOM 3131 O O . LEU B 1 28 ? 21.25 28.016 4.852 1 98 28 LEU B O 1
ATOM 3135 N N . GLU B 1 29 ? 19.578 27.562 6.316 1 97.5 29 GLU B N 1
ATOM 3136 C CA . GLU B 1 29 ? 20.391 27.922 7.477 1 97.5 29 GLU B CA 1
ATOM 3137 C C . GLU B 1 29 ? 21.609 27.031 7.598 1 97.5 29 GLU B C 1
ATOM 3139 O O . GLU B 1 29 ? 22.672 27.469 8.055 1 97.5 29 GLU B O 1
ATOM 3144 N N . LYS B 1 30 ? 21.531 25.812 7.16 1 97.31 30 LYS B N 1
ATOM 3145 C CA . LYS B 1 30 ? 22.625 24.844 7.258 1 97.31 30 LYS B CA 1
ATOM 3146 C C . LYS B 1 30 ? 23.531 24.922 6.043 1 97.31 30 LYS B C 1
ATOM 3148 O O . LYS B 1 30 ? 24.5 24.156 5.938 1 97.31 30 LYS B O 1
ATOM 3153 N N . GLY B 1 31 ? 23.203 25.75 5.078 1 96.38 31 GLY B N 1
ATOM 3154 C CA . GLY B 1 31 ? 24.125 26.047 3.99 1 96.38 31 GLY B CA 1
ATOM 3155 C C . GLY B 1 31 ? 23.828 25.25 2.732 1 96.38 31 GLY B C 1
ATOM 3156 O O . GLY B 1 31 ? 24.656 25.219 1.81 1 96.38 31 GLY B O 1
ATOM 3157 N N . TYR B 1 32 ? 22.656 24.641 2.641 1 98.25 32 TYR B N 1
ATOM 3158 C CA . TYR B 1 32 ? 22.297 23.859 1.469 1 98.25 32 TYR B CA 1
ATOM 3159 C C . TYR B 1 32 ? 21.922 24.766 0.3 1 98.25 32 TYR B C 1
ATOM 3161 O O . TYR B 1 32 ? 21.531 25.922 0.499 1 98.25 32 TYR B O 1
ATOM 3169 N N . ILE B 1 33 ? 22.109 24.25 -0.9 1 98.25 33 ILE B N 1
ATOM 3170 C CA . ILE B 1 33 ? 21.297 24.688 -2.033 1 98.25 33 ILE B CA 1
ATOM 3171 C C . ILE B 1 33 ? 19.984 23.906 -2.062 1 98.25 33 ILE B C 1
ATOM 3173 O O . ILE B 1 33 ? 20 22.672 -2.092 1 98.25 33 ILE B O 1
ATOM 3177 N N . VAL B 1 34 ? 18.891 24.641 -2.027 1 98.62 34 VAL B N 1
ATOM 3178 C CA . VAL B 1 34 ? 17.609 23.969 -1.867 1 98.62 34 VAL B CA 1
ATOM 3179 C C . VAL B 1 34 ? 16.766 24.156 -3.131 1 98.62 34 VAL B C 1
ATOM 3181 O O . VAL B 1 34 ? 16.516 25.297 -3.549 1 98.62 34 VAL B O 1
ATOM 3184 N N . HIS B 1 35 ? 16.453 23.031 -3.748 1 98.5 35 HIS B N 1
ATOM 3185 C CA . HIS B 1 35 ? 15.492 23.016 -4.852 1 98.5 35 HIS B CA 1
ATOM 3186 C C . HIS B 1 35 ? 14.109 22.562 -4.379 1 98.5 35 HIS B C 1
ATOM 3188 O O . HIS B 1 35 ? 14 21.594 -3.623 1 98.5 35 HIS B O 1
ATOM 3194 N N . GLY B 1 36 ? 13.062 23.328 -4.703 1 97.88 36 GLY B N 1
ATOM 3195 C CA . GLY B 1 36 ? 11.695 22.953 -4.371 1 97.88 36 GLY B CA 1
ATOM 3196 C C . GLY B 1 36 ? 10.844 22.656 -5.594 1 97.88 36 GLY B C 1
ATOM 3197 O O . GLY B 1 36 ? 10.977 23.312 -6.625 1 97.88 36 GLY B O 1
ATOM 3198 N N . LEU B 1 37 ? 10.016 21.609 -5.434 1 95.94 37 LEU B N 1
ATOM 3199 C CA . LEU B 1 37 ? 9.07 21.234 -6.473 1 95.94 37 LEU B CA 1
ATOM 3200 C C . LEU B 1 37 ? 7.688 21.828 -6.184 1 95.94 37 LEU B C 1
ATOM 3202 O O . LEU B 1 37 ? 7.164 21.672 -5.078 1 95.94 37 LEU B O 1
ATOM 3206 N N . LYS B 1 38 ? 7.152 22.516 -7.156 1 92.5 38 LYS B N 1
ATOM 3207 C CA . LYS B 1 38 ? 5.781 23.016 -7.043 1 92.5 38 LYS B CA 1
ATOM 3208 C C . LYS B 1 38 ? 4.945 22.594 -8.25 1 92.5 38 LYS B C 1
ATOM 3210 O O . LYS B 1 38 ? 5.473 22.453 -9.352 1 92.5 38 LYS B O 1
ATOM 3215 N N . ARG B 1 39 ? 3.643 22.328 -8.039 1 89.94 39 ARG B N 1
ATOM 3216 C CA . ARG B 1 39 ? 2.734 22.031 -9.141 1 89.94 39 ARG B CA 1
ATOM 3217 C C . ARG B 1 39 ? 2.293 23.297 -9.859 1 89.94 39 ARG B C 1
ATOM 3219 O O . ARG B 1 39 ? 2.195 24.359 -9.242 1 89.94 39 ARG B O 1
ATOM 3226 N N . ARG B 1 40 ? 2.082 23.156 -11.07 1 83.19 40 ARG B N 1
ATOM 3227 C CA . ARG B 1 40 ? 1.537 24.297 -11.812 1 83.19 40 ARG B CA 1
ATOM 3228 C C . ARG B 1 40 ? 0.112 24.609 -11.367 1 83.19 40 ARG B C 1
ATOM 3230 O O . ARG B 1 40 ? -0.672 23.688 -11.094 1 83.19 40 ARG B O 1
ATOM 3237 N N . SER B 1 41 ? -0.082 25.875 -11.078 1 80.69 41 SER B N 1
ATOM 3238 C CA . SER B 1 41 ? -1.408 26.359 -10.711 1 80.69 41 SER B CA 1
ATOM 3239 C C . SER B 1 41 ? -1.718 27.688 -11.414 1 80.69 41 SER B C 1
ATOM 3241 O O . SER B 1 41 ? -0.809 28.453 -11.727 1 80.69 41 SER B O 1
ATOM 3243 N N . SER B 1 42 ? -2.977 27.875 -11.703 1 72.38 42 SER B N 1
ATOM 3244 C CA . SER B 1 42 ? -3.377 29.141 -12.312 1 72.38 42 SER B CA 1
ATOM 3245 C C . SER B 1 42 ? -3.387 30.266 -11.281 1 72.38 42 SER B C 1
ATOM 3247 O O . SER B 1 42 ? -3.414 31.453 -11.648 1 72.38 42 SER B O 1
ATOM 3249 N N . SER B 1 43 ? -3.379 29.922 -10 1 68.25 43 SER B N 1
ATOM 3250 C CA . SER B 1 43 ? -3.391 30.891 -8.906 1 68.25 43 SER B CA 1
ATOM 3251 C C . SER B 1 43 ? -2.121 30.797 -8.062 1 68.25 43 SER B C 1
ATOM 3253 O O . SER B 1 43 ? -1.443 29.766 -8.07 1 68.25 43 SER B O 1
ATOM 3255 N N . PHE B 1 44 ? -1.885 31.938 -7.418 1 70.81 44 PHE B N 1
ATOM 3256 C CA . PHE B 1 44 ? -0.751 31.953 -6.5 1 70.81 44 PHE B CA 1
ATOM 3257 C C . PHE B 1 44 ? -0.881 30.844 -5.461 1 70.81 44 PHE B C 1
ATOM 3259 O O . PHE B 1 44 ? -1.929 30.703 -4.824 1 70.81 44 PHE B O 1
ATOM 3266 N N . ASN B 1 45 ? 0.236 29.953 -5.352 1 78.5 45 ASN B N 1
ATOM 3267 C CA . ASN B 1 45 ? 0.015 28.766 -4.543 1 78.5 45 ASN B CA 1
ATOM 3268 C C . ASN B 1 45 ? 1.199 28.484 -3.623 1 78.5 45 ASN B C 1
ATOM 3270 O O . ASN B 1 45 ? 1.429 27.328 -3.232 1 78.5 45 ASN B O 1
ATOM 3274 N N . HIS B 1 46 ? 1.954 29.516 -3.324 1 83.44 46 HIS B N 1
ATOM 3275 C CA . HIS B 1 46 ? 3.037 29.25 -2.385 1 83.44 46 HIS B CA 1
ATOM 3276 C C . HIS B 1 46 ? 3.215 30.406 -1.409 1 83.44 46 HIS B C 1
ATOM 3278 O O . HIS B 1 46 ? 4.32 30.938 -1.259 1 83.44 46 HIS B O 1
ATOM 3284 N N . PRO B 1 47 ? 2.146 30.766 -0.676 1 82.62 47 PRO B N 1
ATOM 3285 C CA . PRO B 1 47 ? 2.248 31.875 0.27 1 82.62 47 PRO B CA 1
ATOM 3286 C C . PRO B 1 47 ? 3.246 31.609 1.395 1 82.62 47 PRO B C 1
ATOM 3288 O O . PRO B 1 47 ? 3.855 32.562 1.92 1 82.62 47 PRO B O 1
ATOM 3291 N N . ARG B 1 48 ? 3.535 30.391 1.715 1 91.25 48 ARG B N 1
ATOM 3292 C CA . ARG B 1 48 ? 4.398 30.031 2.836 1 91.25 48 ARG B CA 1
ATOM 3293 C C . ARG B 1 48 ? 5.867 30.25 2.488 1 91.25 48 ARG B C 1
ATOM 3295 O O . ARG B 1 48 ? 6.73 30.188 3.365 1 91.25 48 ARG B O 1
ATOM 3302 N N . LEU B 1 49 ? 6.098 30.469 1.185 1 93.25 49 LEU B N 1
ATOM 3303 C CA . LEU B 1 49 ? 7.48 30.547 0.732 1 93.25 49 LEU B CA 1
ATOM 3304 C C . LEU B 1 49 ? 7.859 32 0.432 1 93.25 49 LEU B C 1
ATOM 3306 O O . LEU B 1 49 ? 9.023 32.281 0.136 1 93.25 49 LEU B O 1
ATOM 3310 N N . GLU B 1 50 ? 6.914 32.938 0.494 1 90.44 50 GLU B N 1
ATOM 3311 C CA . GLU B 1 50 ? 7.121 34.312 0.041 1 90.44 50 GLU B CA 1
ATOM 3312 C C . GLU B 1 50 ? 8.281 34.969 0.783 1 90.44 50 GLU B C 1
ATOM 3314 O O . GLU B 1 50 ? 9.125 35.625 0.171 1 90.44 50 GLU B O 1
ATOM 3319 N N . HIS B 1 51 ? 8.328 34.812 2.07 1 91.94 51 HIS B N 1
ATOM 3320 C CA . HIS B 1 51 ? 9.375 35.469 2.857 1 91.94 51 HIS B CA 1
ATOM 3321 C C . HIS B 1 51 ? 10.75 34.875 2.52 1 91.94 51 HIS B C 1
ATOM 3323 O O . HIS B 1 51 ? 11.758 35.594 2.594 1 91.94 51 HIS B O 1
ATOM 3329 N N . ILE B 1 52 ? 10.812 33.594 2.1 1 93.75 52 ILE B N 1
ATOM 3330 C CA . ILE B 1 52 ? 12.07 32.938 1.771 1 93.75 52 ILE B CA 1
ATOM 3331 C C . ILE B 1 52 ? 12.562 33.406 0.403 1 93.75 52 ILE B C 1
ATOM 3333 O O . ILE B 1 52 ? 13.766 33.531 0.166 1 93.75 52 ILE B O 1
ATOM 3337 N N . LEU B 1 53 ? 11.586 33.719 -0.489 1 92.31 53 LEU B N 1
ATOM 3338 C CA . LEU B 1 53 ? 11.906 34.094 -1.856 1 92.31 53 LEU B CA 1
ATOM 3339 C C . LEU B 1 53 ? 12.328 35.562 -1.916 1 92.31 53 LEU B C 1
ATOM 3341 O O . LEU B 1 53 ? 12.883 36 -2.92 1 92.31 53 LEU B O 1
ATOM 3345 N N . ASP B 1 54 ? 12.078 36.281 -0.814 1 91.75 54 ASP B N 1
ATOM 3346 C CA . ASP B 1 54 ? 12.523 37.656 -0.731 1 91.75 54 ASP B CA 1
ATOM 3347 C C . ASP B 1 54 ? 14.039 37.75 -0.82 1 91.75 54 ASP B C 1
ATOM 3349 O O . ASP B 1 54 ? 14.758 37 -0.174 1 91.75 54 ASP B O 1
ATOM 3353 N N . LYS B 1 55 ? 14.523 38.781 -1.529 1 91.69 55 LYS B N 1
ATOM 3354 C CA . LYS B 1 55 ? 15.953 38.969 -1.772 1 91.69 55 LYS B CA 1
ATOM 3355 C C . LYS B 1 55 ? 16.703 39.25 -0.475 1 91.69 55 LYS B C 1
ATOM 3357 O O . LYS B 1 55 ? 17.891 38.969 -0.365 1 91.69 55 LYS B O 1
ATOM 3362 N N . ASP B 1 56 ? 16.016 39.688 0.485 1 92.88 56 ASP B N 1
ATOM 3363 C CA . ASP B 1 56 ? 16.656 40.094 1.735 1 92.88 56 ASP B CA 1
ATOM 3364 C C . ASP B 1 56 ? 16.719 38.906 2.707 1 92.88 56 ASP B C 1
ATOM 3366 O O . ASP B 1 56 ? 17.406 38.969 3.732 1 92.88 56 ASP B O 1
ATOM 3370 N N . TYR B 1 57 ? 16.031 37.844 2.365 1 94 57 TYR B N 1
ATOM 3371 C CA . TYR B 1 57 ? 16.109 36.656 3.219 1 94 57 TYR B CA 1
ATOM 3372 C C . TYR B 1 57 ? 17.484 36 3.141 1 94 57 TYR B C 1
ATOM 3374 O O . TYR B 1 57 ? 18.062 35.906 2.059 1 94 57 TYR B O 1
ATOM 3382 N N . PRO B 1 58 ? 18 35.625 4.273 1 92.44 58 PRO B N 1
ATOM 3383 C CA . PRO B 1 58 ? 19.328 35.031 4.266 1 92.44 58 PRO B CA 1
ATOM 3384 C C . PRO B 1 58 ? 19.406 33.812 3.354 1 92.44 58 PRO B C 1
ATOM 3386 O O . PRO B 1 58 ? 18.625 32.875 3.492 1 92.44 58 PRO B O 1
ATOM 3389 N N . ASN B 1 59 ? 20.344 33.844 2.424 1 91.94 59 ASN B N 1
ATOM 3390 C CA . ASN B 1 59 ? 20.656 32.75 1.519 1 91.94 59 ASN B CA 1
ATOM 3391 C C . ASN B 1 59 ? 19.531 32.5 0.526 1 91.94 59 ASN B C 1
ATOM 3393 O O . ASN B 1 59 ? 19.391 31.391 -0.017 1 91.94 59 ASN B O 1
ATOM 3397 N N . SER B 1 60 ? 18.703 33.406 0.294 1 92.62 60 SER B N 1
ATOM 3398 C CA . SER B 1 60 ? 17.562 33.281 -0.594 1 92.62 60 SER B CA 1
ATOM 3399 C C . SER B 1 60 ? 17.984 32.875 -2 1 92.62 60 SER B C 1
ATOM 3401 O O . SER B 1 60 ? 17.25 32.188 -2.713 1 92.62 60 SER B O 1
ATOM 3403 N N . LYS B 1 61 ? 19.141 33.25 -2.412 1 94.12 61 LYS B N 1
ATOM 3404 C CA . LYS B 1 61 ? 19.656 32.938 -3.746 1 94.12 61 LYS B CA 1
ATOM 3405 C C . LYS B 1 61 ? 19.859 31.438 -3.922 1 94.12 61 LYS B C 1
ATOM 3407 O O . LYS B 1 61 ? 19.938 30.953 -5.051 1 94.12 61 LYS B O 1
ATOM 3412 N N . ASN B 1 62 ? 19.984 30.781 -2.779 1 96.69 62 ASN B N 1
ATOM 3413 C CA . ASN B 1 62 ? 20.203 29.328 -2.807 1 96.69 62 ASN B CA 1
ATOM 3414 C C . ASN B 1 62 ? 18.891 28.562 -2.854 1 96.69 62 ASN B C 1
ATOM 3416 O O . ASN B 1 62 ? 18.891 27.328 -2.781 1 96.69 62 ASN B O 1
ATOM 3420 N N . PHE B 1 63 ? 17.781 29.188 -2.955 1 97.56 63 PHE B N 1
ATOM 3421 C CA . PHE B 1 63 ? 16.484 28.547 -3.039 1 97.56 63 PHE B CA 1
ATOM 3422 C C . PHE B 1 63 ? 15.891 28.703 -4.438 1 97.56 63 PHE B C 1
ATOM 3424 O O . PHE B 1 63 ? 15.633 29.828 -4.887 1 97.56 63 PHE B O 1
ATOM 3431 N N . ILE B 1 64 ? 15.68 27.609 -5.141 1 97.12 64 ILE B N 1
ATOM 3432 C CA . ILE B 1 64 ? 15.211 27.609 -6.523 1 97.12 64 ILE B CA 1
ATOM 3433 C C . ILE B 1 64 ? 13.945 26.766 -6.641 1 97.12 64 ILE B C 1
ATOM 3435 O O . ILE B 1 64 ? 13.898 25.641 -6.137 1 97.12 64 ILE B O 1
ATOM 3439 N N . LEU B 1 65 ? 12.906 27.266 -7.285 1 96.31 65 LEU B N 1
ATOM 3440 C CA . LEU B 1 65 ? 11.656 26.547 -7.477 1 96.31 65 LEU B CA 1
ATOM 3441 C C . LEU B 1 65 ? 11.555 26 -8.898 1 96.31 65 LEU B C 1
ATOM 3443 O O . LEU B 1 65 ? 11.977 26.656 -9.852 1 96.31 65 LEU B O 1
ATOM 3447 N N . HIS B 1 66 ? 11.031 24.781 -8.969 1 96.38 66 HIS B N 1
ATOM 3448 C CA . HIS B 1 66 ? 10.828 24.094 -10.242 1 96.38 66 HIS B CA 1
ATOM 3449 C C . HIS B 1 66 ? 9.398 23.594 -10.375 1 96.38 66 HIS B C 1
ATOM 3451 O O . HIS B 1 66 ? 8.766 23.219 -9.383 1 96.38 66 HIS B O 1
ATOM 3457 N N . TYR B 1 67 ? 8.93 23.594 -11.625 1 94.5 67 TYR B N 1
ATOM 3458 C CA . TYR B 1 67 ? 7.648 22.953 -11.891 1 94.5 67 TYR B CA 1
ATOM 3459 C C . TYR B 1 67 ? 7.832 21.453 -12.125 1 94.5 67 TYR B C 1
ATOM 3461 O O . TYR B 1 67 ? 8.648 21.047 -12.953 1 94.5 67 TYR B O 1
ATOM 3469 N N . ALA B 1 68 ? 7.062 20.641 -11.398 1 95.31 68 ALA B N 1
ATOM 3470 C CA . ALA B 1 68 ? 6.965 19.203 -11.578 1 95.31 68 ALA B CA 1
ATOM 3471 C C . ALA B 1 68 ? 5.789 18.625 -10.797 1 95.31 68 ALA B C 1
ATOM 3473 O O . ALA B 1 68 ? 5.121 19.344 -10.055 1 95.31 68 ALA B O 1
ATOM 3474 N N . ASP B 1 69 ? 5.496 17.438 -11.062 1 95.25 69 ASP B N 1
ATOM 3475 C CA . ASP B 1 69 ? 4.371 16.766 -10.406 1 95.25 69 ASP B CA 1
ATOM 3476 C C . ASP B 1 69 ? 4.719 15.32 -10.055 1 95.25 69 ASP B C 1
ATOM 3478 O O . ASP B 1 69 ? 5.371 14.625 -10.836 1 95.25 69 ASP B O 1
ATOM 3482 N N . MET B 1 70 ? 4.27 14.898 -8.914 1 96.94 70 MET B N 1
ATOM 3483 C CA . MET B 1 70 ? 4.578 13.562 -8.422 1 96.94 70 MET B CA 1
ATOM 3484 C C . MET B 1 70 ? 4.004 12.492 -9.352 1 96.94 70 MET B C 1
ATOM 3486 O O . MET B 1 70 ? 4.512 11.375 -9.406 1 96.94 70 MET B O 1
ATOM 3490 N N . VAL B 1 71 ? 2.916 12.805 -10.078 1 96.12 71 VAL B N 1
ATOM 3491 C CA . VAL B 1 71 ? 2.242 11.82 -10.914 1 96.12 71 VAL B CA 1
ATOM 3492 C C . VAL B 1 71 ? 2.795 11.875 -12.336 1 96.12 71 VAL B C 1
ATOM 3494 O O . VAL B 1 71 ? 2.33 11.156 -13.219 1 96.12 71 VAL B O 1
ATOM 3497 N N . ASP B 1 72 ? 3.754 12.781 -12.586 1 95.12 72 ASP B N 1
ATOM 3498 C CA . ASP B 1 72 ? 4.406 12.93 -13.883 1 95.12 72 ASP B CA 1
ATOM 3499 C C . ASP B 1 72 ? 5.863 12.469 -13.82 1 95.12 72 ASP B C 1
ATOM 3501 O O . ASP B 1 72 ? 6.766 13.281 -13.609 1 95.12 72 ASP B O 1
ATOM 3505 N N . SER B 1 73 ? 6.102 11.234 -14.148 1 94.19 73 SER B N 1
ATOM 3506 C CA . SER B 1 73 ? 7.418 10.617 -14.016 1 94.19 73 SER B CA 1
ATOM 3507 C C . SER B 1 73 ? 8.453 11.336 -14.875 1 94.19 73 SER B C 1
ATOM 3509 O O . SER B 1 73 ? 9.617 11.445 -14.492 1 94.19 73 SER B O 1
ATOM 3511 N N . THR B 1 74 ? 8.047 11.797 -16 1 94.12 74 THR B N 1
ATOM 3512 C CA . THR B 1 74 ? 8.961 12.484 -16.922 1 94.12 74 THR B CA 1
ATOM 3513 C C . THR B 1 74 ? 9.469 13.781 -16.297 1 94.12 74 THR B C 1
ATOM 3515 O O . THR B 1 74 ? 10.664 14.086 -16.359 1 94.12 74 THR B O 1
ATOM 3518 N N . SER B 1 75 ? 8.578 14.523 -15.711 1 95.69 75 SER B N 1
ATOM 3519 C CA . SER B 1 75 ? 8.992 15.773 -15.086 1 95.69 75 SER B CA 1
ATOM 3520 C C . SER B 1 75 ? 9.93 15.531 -13.914 1 95.69 75 SER B C 1
ATOM 3522 O O . SER B 1 75 ? 10.852 16.312 -13.672 1 95.69 75 SER B O 1
ATOM 3524 N N . LEU B 1 76 ? 9.734 14.469 -13.156 1 97.38 76 LEU B N 1
ATOM 3525 C CA . LEU B 1 76 ? 10.594 14.125 -12.031 1 97.38 76 LEU B CA 1
ATOM 3526 C C . LEU B 1 76 ? 11.992 13.742 -12.508 1 97.38 76 LEU B C 1
ATOM 3528 O O . LEU B 1 76 ? 12.992 14.211 -11.953 1 97.38 76 LEU B O 1
ATOM 3532 N N . THR B 1 77 ? 12.039 12.938 -13.547 1 95.38 77 THR B N 1
ATOM 3533 C CA . THR B 1 77 ? 13.328 12.5 -14.086 1 95.38 77 THR B CA 1
ATOM 3534 C C . THR B 1 77 ? 14.133 13.695 -14.594 1 95.38 77 THR B C 1
ATOM 3536 O O . THR B 1 77 ? 15.328 13.805 -14.32 1 95.38 77 THR B O 1
ATOM 3539 N N . ASN B 1 78 ? 13.508 14.586 -15.328 1 95.69 78 ASN B N 1
ATOM 3540 C CA . ASN B 1 78 ? 14.172 15.773 -15.852 1 95.69 78 ASN B CA 1
ATOM 3541 C C . ASN B 1 78 ? 14.695 16.672 -14.727 1 95.69 78 ASN B C 1
ATOM 3543 O O . ASN B 1 78 ? 15.805 17.188 -14.805 1 95.69 78 ASN B O 1
ATOM 3547 N N . LEU B 1 79 ? 13.898 16.812 -13.727 1 96.81 79 LEU B N 1
ATOM 3548 C CA . LEU B 1 79 ? 14.281 17.641 -12.586 1 96.81 79 LEU B CA 1
ATOM 3549 C C . LEU B 1 79 ? 15.516 17.062 -11.891 1 96.81 79 LEU B C 1
ATOM 3551 O O . LEU B 1 79 ? 16.422 17.812 -11.523 1 96.81 79 LEU B O 1
ATOM 3555 N N . LEU B 1 80 ? 15.555 15.766 -11.711 1 97.62 80 LEU B N 1
ATOM 3556 C CA . LEU B 1 80 ? 16.656 15.117 -10.992 1 97.62 80 LEU B CA 1
ATOM 3557 C C . LEU B 1 80 ? 17.938 15.18 -11.805 1 97.62 80 LEU B C 1
ATOM 3559 O O . LEU B 1 80 ? 19.031 15.273 -11.242 1 97.62 80 LEU B O 1
ATOM 3563 N N . LYS B 1 81 ? 17.812 15.125 -13.141 1 95.19 81 LYS B N 1
ATOM 3564 C CA . LYS B 1 81 ? 18.984 15.234 -14.008 1 95.19 81 LYS B CA 1
ATOM 3565 C C . LYS B 1 81 ? 19.641 16.609 -13.875 1 95.19 81 LYS B C 1
ATOM 3567 O O . LYS B 1 81 ? 20.859 16.734 -13.969 1 95.19 81 LYS B O 1
ATOM 3572 N N . VAL B 1 82 ? 18.844 17.562 -13.617 1 95.19 82 VAL B N 1
ATOM 3573 C CA . VAL B 1 82 ? 19.312 18.938 -13.562 1 95.19 82 VAL B CA 1
ATOM 3574 C C . VAL B 1 82 ? 19.828 19.25 -12.164 1 95.19 82 VAL B C 1
ATOM 3576 O O . VAL B 1 82 ? 20.891 19.875 -12.008 1 95.19 82 VAL B O 1
ATOM 3579 N N . THR B 1 83 ? 19.156 18.797 -11.133 1 97.19 83 THR B N 1
ATOM 3580 C CA . THR B 1 83 ? 19.438 19.25 -9.773 1 97.19 83 THR B CA 1
ATOM 3581 C C . THR B 1 83 ? 20.5 18.359 -9.117 1 97.19 83 THR B C 1
ATOM 3583 O O . THR B 1 83 ? 21.219 18.797 -8.211 1 97.19 83 THR B O 1
ATOM 3586 N N . GLN B 1 84 ? 20.547 17.078 -9.445 1 97.38 84 GLN B N 1
ATOM 3587 C CA . GLN B 1 84 ? 21.516 16.125 -8.914 1 97.38 84 GLN B CA 1
ATOM 3588 C C . GLN B 1 84 ? 21.578 16.203 -7.395 1 97.38 84 GLN B C 1
ATOM 3590 O O . GLN B 1 84 ? 22.656 16.406 -6.828 1 97.38 84 GLN B O 1
ATOM 3595 N N . PRO B 1 85 ? 20.5 15.992 -6.75 1 98.56 85 PRO B N 1
ATOM 3596 C CA . PRO B 1 85 ? 20.453 16.234 -5.305 1 98.56 85 PRO B CA 1
ATOM 3597 C C . PRO B 1 85 ? 21.281 15.211 -4.516 1 98.56 85 PRO B C 1
ATOM 3599 O O . PRO B 1 85 ? 21.375 14.047 -4.914 1 98.56 85 PRO B O 1
ATOM 3602 N N . ASP B 1 86 ? 21.844 15.695 -3.389 1 98.62 86 ASP B N 1
ATOM 3603 C CA . ASP B 1 86 ? 22.438 14.828 -2.377 1 98.62 86 ASP B CA 1
ATOM 3604 C C . ASP B 1 86 ? 21.375 14.25 -1.449 1 98.62 86 ASP B C 1
ATOM 3606 O O . ASP B 1 86 ? 21.5 13.125 -0.962 1 98.62 86 ASP B O 1
ATOM 3610 N N . GLU B 1 87 ? 20.406 15.016 -1.168 1 98.88 87 GLU B N 1
ATOM 3611 C CA . GLU B 1 87 ? 19.281 14.648 -0.303 1 98.88 87 GLU B CA 1
ATOM 3612 C C . GLU B 1 87 ? 17.953 15 -0.944 1 98.88 87 GLU B C 1
ATOM 3614 O O . GLU B 1 87 ? 17.812 16.047 -1.585 1 98.88 87 GLU B O 1
ATOM 3619 N N . ILE B 1 88 ? 17.031 14.086 -0.89 1 98.94 88 ILE B N 1
ATOM 3620 C CA . ILE B 1 88 ? 15.656 14.352 -1.301 1 98.94 88 ILE B CA 1
ATOM 3621 C C . ILE B 1 88 ? 14.719 14.188 -0.106 1 98.94 88 ILE B C 1
ATOM 3623 O O . ILE B 1 88 ? 14.812 13.203 0.639 1 98.94 88 ILE B O 1
ATOM 3627 N N . TYR B 1 89 ? 13.914 15.156 0.121 1 98.94 89 TYR B N 1
ATOM 3628 C CA . TYR B 1 89 ? 12.82 15.07 1.082 1 98.94 89 TYR B CA 1
ATOM 3629 C C . TYR B 1 89 ? 11.469 15.031 0.373 1 98.94 89 TYR B C 1
ATOM 3631 O O . TYR B 1 89 ? 10.984 16.047 -0.118 1 98.94 89 TYR B O 1
ATOM 3639 N N . ASN B 1 90 ? 10.867 13.836 0.338 1 98.94 90 ASN B N 1
ATOM 3640 C CA . ASN B 1 90 ? 9.555 13.68 -0.285 1 98.94 90 ASN B CA 1
ATOM 3641 C C . ASN B 1 90 ? 8.43 13.984 0.696 1 98.94 90 ASN B C 1
ATOM 3643 O O . ASN B 1 90 ? 7.957 13.094 1.403 1 98.94 90 ASN B O 1
ATOM 3647 N N . LEU B 1 91 ? 7.934 15.18 0.629 1 98.75 91 LEU B N 1
ATOM 3648 C CA . LEU B 1 91 ? 6.891 15.625 1.545 1 98.75 91 LEU B CA 1
ATOM 3649 C C . LEU B 1 91 ? 5.562 15.797 0.814 1 98.75 91 LEU B C 1
ATOM 3651 O O . LEU B 1 91 ? 4.531 16.047 1.443 1 98.75 91 LEU B O 1
ATOM 3655 N N . ALA B 1 92 ? 5.543 15.648 -0.528 1 97.81 92 ALA B N 1
ATOM 3656 C CA . ALA B 1 92 ? 4.352 15.883 -1.34 1 97.81 92 ALA B CA 1
ATOM 3657 C C . ALA B 1 92 ? 3.291 14.82 -1.077 1 97.81 92 ALA B C 1
ATOM 3659 O O . ALA B 1 92 ? 3.609 13.641 -0.935 1 97.81 92 ALA B O 1
ATOM 3660 N N . ALA B 1 93 ? 2.074 15.266 -0.955 1 97.12 93 ALA B N 1
ATOM 3661 C CA . ALA B 1 93 ? 0.94 14.359 -0.794 1 97.12 93 ALA B CA 1
ATOM 3662 C C . ALA B 1 93 ? -0.383 15.102 -0.978 1 97.12 93 ALA B C 1
ATOM 3664 O O . ALA B 1 93 ? -0.447 16.328 -0.819 1 97.12 93 ALA B O 1
ATOM 3665 N N . GLN B 1 94 ? -1.403 14.391 -1.53 1 95.88 94 GLN B N 1
ATOM 3666 C CA . GLN B 1 94 ? -2.742 14.742 -1.07 1 95.88 94 GLN B CA 1
ATOM 3667 C C . GLN B 1 94 ? -2.912 14.438 0.415 1 95.88 94 GLN B C 1
ATOM 3669 O O . GLN B 1 94 ? -3.107 13.281 0.798 1 95.88 94 GLN B O 1
ATOM 3674 N N . SER B 1 95 ? -2.832 15.406 1.256 1 93.12 95 SER B N 1
ATOM 3675 C CA . SER B 1 95 ? -2.561 15.18 2.67 1 93.12 95 SER B CA 1
ATOM 3676 C C . SER B 1 95 ? -3.844 15.219 3.494 1 93.12 95 SER B C 1
ATOM 3678 O O . SER B 1 95 ? -3.822 14.969 4.699 1 93.12 95 SER B O 1
ATOM 3680 N N . HIS B 1 96 ? -4.945 15.586 2.898 1 93.88 96 HIS B N 1
ATOM 3681 C CA . HIS B 1 96 ? -6.188 15.695 3.658 1 93.88 96 HIS B CA 1
ATOM 3682 C C . HIS B 1 96 ? -6.938 14.367 3.691 1 93.88 96 HIS B C 1
ATOM 3684 O O . HIS B 1 96 ? -7.434 13.906 2.662 1 93.88 96 HIS B O 1
ATOM 3690 N N . VAL B 1 97 ? -7.113 13.828 4.867 1 95 97 VAL B N 1
ATOM 3691 C CA . VAL B 1 97 ? -7.699 12.508 5.051 1 95 97 VAL B CA 1
ATOM 3692 C C . VAL B 1 97 ? -9.141 12.5 4.555 1 95 97 VAL B C 1
ATOM 3694 O O . VAL B 1 97 ? -9.547 11.602 3.812 1 95 97 VAL B O 1
ATOM 3697 N N . LYS B 1 98 ? -9.906 13.461 4.898 1 92.81 98 LYS B N 1
ATOM 3698 C CA . LYS B 1 98 ? -11.305 13.523 4.488 1 92.81 98 LYS B CA 1
ATOM 3699 C C . LYS B 1 98 ? -11.43 13.555 2.967 1 92.81 98 LYS B C 1
ATOM 3701 O O . LYS B 1 98 ? -12.273 12.859 2.395 1 92.81 98 LYS B O 1
ATOM 3706 N N . VAL B 1 99 ? -10.539 14.328 2.297 1 93.44 99 VAL B N 1
ATOM 3707 C CA . VAL B 1 99 ? -10.555 14.477 0.844 1 93.44 99 VAL B CA 1
ATOM 3708 C C . VAL B 1 99 ? -10.195 13.141 0.191 1 93.44 99 VAL B C 1
ATOM 3710 O O . VAL B 1 99 ? -10.641 12.844 -0.918 1 93.44 99 VAL B O 1
ATOM 3713 N N . SER B 1 100 ? -9.484 12.312 0.894 1 96.88 100 SER B N 1
ATOM 3714 C CA . SER B 1 100 ? -9.047 11.047 0.318 1 96.88 100 SER B CA 1
ATOM 3715 C C . SER B 1 100 ? -10.219 10.094 0.102 1 96.88 100 SER B C 1
ATOM 3717 O O . SER B 1 100 ? -10.172 9.234 -0.774 1 96.88 100 SER B O 1
ATOM 3719 N N . PHE B 1 101 ? -11.281 10.211 0.883 1 95.75 101 PHE B N 1
ATOM 3720 C CA . PHE B 1 101 ? -12.484 9.406 0.676 1 95.75 101 PHE B CA 1
ATOM 3721 C C . PHE B 1 101 ? -13.219 9.852 -0.583 1 95.75 101 PHE B C 1
ATOM 3723 O O . PHE B 1 101 ? -13.844 9.039 -1.263 1 95.75 101 PHE B O 1
ATOM 3730 N N . GLU B 1 102 ? -13.078 11.148 -0.904 1 94.56 102 GLU B N 1
ATOM 3731 C CA . GLU B 1 102 ? -13.758 11.719 -2.064 1 94.56 102 GLU B CA 1
ATOM 3732 C C . GLU B 1 102 ? -12.938 11.508 -3.336 1 94.56 102 GLU B C 1
ATOM 3734 O O . GLU B 1 102 ? -13.5 11.344 -4.422 1 94.56 102 GLU B O 1
ATOM 3739 N N . LEU B 1 103 ? -11.633 11.547 -3.189 1 96.75 103 LEU B N 1
ATOM 3740 C CA . LEU B 1 103 ? -10.719 11.422 -4.32 1 96.75 103 LEU B CA 1
ATOM 3741 C C . LEU B 1 103 ? -9.695 10.32 -4.07 1 96.75 103 LEU B C 1
ATOM 3743 O O . LEU B 1 103 ? -8.492 10.578 -4.074 1 96.75 103 LEU B O 1
ATOM 3747 N N . PRO B 1 104 ? -10.203 9.094 -3.941 1 97.25 104 PRO B N 1
ATOM 3748 C CA . PRO B 1 104 ? -9.289 8.008 -3.564 1 97.25 104 PRO B CA 1
ATOM 3749 C C . PRO B 1 104 ? -8.281 7.68 -4.66 1 97.25 104 PRO B C 1
ATOM 3751 O O . PRO B 1 104 ? -7.125 7.363 -4.367 1 97.25 104 PRO B O 1
ATOM 3754 N N . GLU B 1 105 ? -8.648 7.734 -5.949 1 96.81 105 GLU B N 1
ATOM 3755 C CA . GLU B 1 105 ? -7.742 7.414 -7.051 1 96.81 105 GLU B CA 1
ATOM 3756 C C . GLU B 1 105 ? -6.594 8.414 -7.125 1 96.81 105 GLU B C 1
ATOM 3758 O O . GLU B 1 105 ? -5.43 8.023 -7.266 1 96.81 105 GLU B O 1
ATOM 3763 N N . TYR B 1 106 ? -6.926 9.688 -7.039 1 96.81 106 TYR B N 1
ATOM 3764 C CA . TYR B 1 106 ? -5.887 10.703 -7.051 1 96.81 106 TYR B CA 1
ATOM 3765 C C . TYR B 1 106 ? -4.98 10.578 -5.832 1 96.81 106 TYR B C 1
ATOM 3767 O O . TYR B 1 106 ? -3.764 10.75 -5.934 1 96.81 106 TYR B O 1
ATOM 3775 N N . THR B 1 107 ? -5.586 10.352 -4.66 1 98.31 107 THR B N 1
ATOM 3776 C CA . THR B 1 107 ? -4.816 10.164 -3.436 1 98.31 107 THR B CA 1
ATOM 3777 C C . THR B 1 107 ? -3.82 9.016 -3.59 1 98.31 107 THR B C 1
ATOM 3779 O O . THR B 1 107 ? -2.65 9.148 -3.225 1 98.31 107 THR B O 1
ATOM 3782 N N . ALA B 1 108 ? -4.281 7.914 -4.176 1 98.44 108 ALA B N 1
ATOM 3783 C CA . ALA B 1 108 ? -3.404 6.77 -4.406 1 98.44 108 ALA B CA 1
ATOM 3784 C C . ALA B 1 108 ? -2.287 7.125 -5.387 1 98.44 108 ALA B C 1
ATOM 3786 O O . ALA B 1 108 ? -1.134 6.738 -5.188 1 98.44 108 ALA B O 1
ATOM 3787 N N . ALA B 1 109 ? -2.59 7.844 -6.395 1 97.62 109 ALA B N 1
ATOM 3788 C CA . ALA B 1 109 ? -1.636 8.211 -7.441 1 97.62 109 ALA B CA 1
ATOM 3789 C C . ALA B 1 109 ? -0.566 9.156 -6.902 1 97.62 109 ALA B C 1
ATOM 3791 O O . ALA B 1 109 ? 0.627 8.945 -7.129 1 97.62 109 ALA B O 1
ATOM 3792 N N . ALA B 1 110 ? -0.999 10.164 -6.168 1 97.5 110 ALA B N 1
ATOM 3793 C CA . ALA B 1 110 ? -0.086 11.211 -5.719 1 97.5 110 ALA B CA 1
ATOM 3794 C C . ALA B 1 110 ? 0.667 10.781 -4.461 1 97.5 110 ALA B C 1
ATOM 3796 O O . ALA B 1 110 ? 1.89 10.914 -4.387 1 97.5 110 ALA B O 1
ATOM 3797 N N . SER B 1 111 ? -0.061 10.188 -3.48 1 98.38 111 SER B N 1
ATOM 3798 C CA . SER B 1 111 ? 0.515 9.922 -2.166 1 98.38 111 SER B CA 1
ATOM 3799 C C . SER B 1 111 ? 1.147 8.539 -2.107 1 98.38 111 SER B C 1
ATOM 3801 O O . SER B 1 111 ? 2.006 8.281 -1.261 1 98.38 111 SER B O 1
ATOM 3803 N N . GLY B 1 112 ? 0.685 7.625 -2.967 1 98.5 112 GLY B N 1
ATOM 3804 C CA . GLY B 1 112 ? 1.233 6.277 -3.025 1 98.5 112 GLY B CA 1
ATOM 3805 C C . GLY B 1 112 ? 2.219 6.086 -4.164 1 98.5 112 GLY B C 1
ATOM 3806 O O . GLY B 1 112 ? 3.432 6.184 -3.965 1 98.5 112 GLY B O 1
ATOM 3807 N N . MET B 1 113 ? 1.706 6.07 -5.383 1 97.94 113 MET B N 1
ATOM 3808 C CA . MET B 1 113 ? 2.51 5.793 -6.57 1 97.94 113 MET B CA 1
ATOM 3809 C C . MET B 1 113 ? 3.506 6.914 -6.828 1 97.94 113 MET B C 1
ATOM 3811 O O . MET B 1 113 ? 4.551 6.695 -7.445 1 97.94 113 MET B O 1
ATOM 3815 N N . GLY B 1 114 ? 3.162 8.125 -6.402 1 98.31 114 GLY B N 1
ATOM 3816 C CA . GLY B 1 114 ? 4.105 9.219 -6.523 1 98.31 114 GLY B CA 1
ATOM 3817 C C . GLY B 1 114 ? 5.453 8.93 -5.887 1 98.31 114 GLY B C 1
ATOM 3818 O O . GLY B 1 114 ? 6.492 9.32 -6.418 1 98.31 114 GLY B O 1
ATOM 3819 N N . ALA B 1 115 ? 5.445 8.242 -4.746 1 98.69 115 ALA B N 1
ATOM 3820 C CA . ALA B 1 115 ? 6.68 7.836 -4.078 1 98.69 115 ALA B CA 1
ATOM 3821 C C . ALA B 1 115 ? 7.488 6.883 -4.957 1 98.69 115 ALA B C 1
ATOM 3823 O O . ALA B 1 115 ? 8.711 7 -5.055 1 98.69 115 ALA B O 1
ATOM 3824 N N . LEU B 1 116 ? 6.793 5.922 -5.578 1 98.81 116 LEU B N 1
ATOM 3825 C CA . LEU B 1 116 ? 7.445 4.996 -6.5 1 98.81 116 LEU B CA 1
ATOM 3826 C C . LEU B 1 116 ? 8.047 5.738 -7.688 1 98.81 116 LEU B C 1
ATOM 3828 O O . LEU B 1 116 ? 9.18 5.465 -8.086 1 98.81 116 LEU B O 1
ATOM 3832 N N . ASN B 1 117 ? 7.258 6.656 -8.25 1 98.5 117 ASN B N 1
ATOM 3833 C CA . ASN B 1 117 ? 7.746 7.445 -9.375 1 98.5 117 ASN B CA 1
ATOM 3834 C C . ASN B 1 117 ? 9.047 8.164 -9.031 1 98.5 117 ASN B C 1
ATOM 3836 O O . ASN B 1 117 ? 9.969 8.219 -9.852 1 98.5 117 ASN B O 1
ATOM 3840 N N . LEU B 1 118 ? 9.055 8.719 -7.852 1 98.69 118 LEU B N 1
ATOM 3841 C CA . LEU B 1 118 ? 10.25 9.422 -7.398 1 98.69 118 LEU B CA 1
ATOM 3842 C C . LEU B 1 118 ? 11.438 8.469 -7.305 1 98.69 118 LEU B C 1
ATOM 3844 O O . LEU B 1 118 ? 12.531 8.789 -7.766 1 98.69 118 LEU B O 1
ATOM 3848 N N . LEU B 1 119 ? 11.25 7.297 -6.68 1 98.75 119 LEU B N 1
ATOM 3849 C CA . LEU B 1 119 ? 12.312 6.312 -6.52 1 98.75 119 LEU B CA 1
ATOM 3850 C C . LEU B 1 119 ? 12.844 5.859 -7.875 1 98.75 119 LEU B C 1
ATOM 3852 O O . LEU B 1 119 ? 14.055 5.75 -8.07 1 98.75 119 LEU B O 1
ATOM 3856 N N . GLU B 1 120 ? 11.93 5.602 -8.789 1 98.06 120 GLU B N 1
ATOM 3857 C CA . GLU B 1 120 ? 12.328 5.172 -10.125 1 98.06 120 GLU B CA 1
ATOM 3858 C C . GLU B 1 120 ? 13.07 6.285 -10.859 1 98.06 120 GLU B C 1
ATOM 3860 O O . GLU B 1 120 ? 14 6.016 -11.625 1 98.06 120 GLU B O 1
ATOM 3865 N N . ALA B 1 121 ? 12.602 7.504 -10.68 1 98 121 ALA B N 1
ATOM 3866 C CA . ALA B 1 121 ? 13.297 8.641 -11.281 1 98 121 ALA B CA 1
ATOM 3867 C C . ALA B 1 121 ? 14.734 8.734 -10.773 1 98 121 ALA B C 1
ATOM 3869 O O . ALA B 1 121 ? 15.648 9.031 -11.547 1 98 121 ALA B O 1
ATOM 3870 N N . VAL B 1 122 ? 14.977 8.539 -9.484 1 98.38 122 VAL B N 1
ATOM 3871 C CA . VAL B 1 122 ? 16.312 8.578 -8.883 1 98.38 122 VAL B CA 1
ATOM 3872 C C . VAL B 1 122 ? 17.188 7.504 -9.516 1 98.38 122 VAL B C 1
ATOM 3874 O O . VAL B 1 122 ? 18.328 7.777 -9.898 1 98.38 122 VAL B O 1
ATOM 3877 N N . ARG B 1 123 ? 16.656 6.273 -9.609 1 96.56 123 ARG B N 1
ATOM 3878 C CA . ARG B 1 123 ? 17.406 5.176 -10.219 1 96.56 123 ARG B CA 1
ATOM 3879 C C . ARG B 1 123 ? 17.703 5.469 -11.688 1 96.56 123 ARG B C 1
ATOM 3881 O O . ARG B 1 123 ? 18.812 5.25 -12.156 1 96.56 123 ARG B O 1
ATOM 3888 N N . GLY B 1 124 ? 16.703 6.016 -12.359 1 94.38 124 GLY B N 1
ATOM 3889 C CA . GLY B 1 124 ? 16.859 6.324 -13.773 1 94.38 124 GLY B CA 1
ATOM 3890 C C . GLY B 1 124 ? 17.891 7.406 -14.047 1 94.38 124 GLY B C 1
ATOM 3891 O O . GLY B 1 124 ? 18.531 7.41 -15.094 1 94.38 124 GLY B O 1
ATOM 3892 N N . ALA B 1 125 ? 18.031 8.273 -13.109 1 96 125 ALA B N 1
ATOM 3893 C CA . ALA B 1 125 ? 18.984 9.367 -13.242 1 96 125 ALA B CA 1
ATOM 3894 C C . ALA B 1 125 ? 20.391 8.945 -12.797 1 96 125 ALA B C 1
ATOM 3896 O O . ALA B 1 125 ? 21.328 9.742 -12.836 1 96 125 ALA B O 1
ATOM 3897 N N . GLY B 1 126 ? 20.547 7.668 -12.367 1 96.19 126 GLY B N 1
ATOM 3898 C CA . GLY B 1 126 ? 21.844 7.164 -11.93 1 96.19 126 GLY B CA 1
ATOM 3899 C C . GLY B 1 126 ? 22.25 7.688 -10.562 1 96.19 126 GLY B C 1
ATOM 3900 O O . GLY B 1 126 ? 23.453 7.812 -10.281 1 96.19 126 GLY B O 1
ATOM 3901 N N . LEU B 1 127 ? 21.281 8.008 -9.68 1 97.69 127 LEU B N 1
ATOM 3902 C CA . LEU B 1 127 ? 21.594 8.68 -8.422 1 97.69 127 LEU B CA 1
ATOM 3903 C C . LEU B 1 127 ? 21.359 7.742 -7.238 1 97.69 127 LEU B C 1
ATOM 3905 O O . LEU B 1 127 ? 21.422 8.164 -6.082 1 97.69 127 LEU B O 1
ATOM 3909 N N . ALA B 1 128 ? 21.094 6.477 -7.484 1 97.5 128 ALA B N 1
ATOM 3910 C CA . ALA B 1 128 ? 20.703 5.52 -6.449 1 97.5 128 ALA B CA 1
ATOM 3911 C C . ALA B 1 128 ? 21.781 5.418 -5.371 1 97.5 128 ALA B C 1
ATOM 3913 O O . ALA B 1 128 ? 21.469 5.234 -4.191 1 97.5 128 ALA B O 1
ATOM 3914 N N . ASP B 1 129 ? 23.031 5.594 -5.738 1 97.12 129 ASP B N 1
ATOM 3915 C CA . ASP B 1 129 ? 24.141 5.398 -4.805 1 97.12 129 ASP B CA 1
ATOM 3916 C C . ASP B 1 129 ? 24.531 6.715 -4.141 1 97.12 129 ASP B C 1
ATOM 3918 O O . ASP B 1 129 ? 25.281 6.723 -3.158 1 97.12 129 ASP B O 1
ATOM 3922 N N . LYS B 1 130 ? 23.984 7.758 -4.613 1 96.88 130 LYS B N 1
ATOM 3923 C CA . LYS B 1 130 ? 24.406 9.07 -4.141 1 96.88 130 LYS B CA 1
ATOM 3924 C C . LYS B 1 130 ? 23.359 9.68 -3.209 1 96.88 130 LYS B C 1
ATOM 3926 O O . LYS B 1 130 ? 23.703 10.188 -2.137 1 96.88 130 LYS B O 1
ATOM 3931 N N . THR B 1 131 ? 22.203 9.68 -3.662 1 98.62 131 THR B N 1
ATOM 3932 C CA . THR B 1 131 ? 21.141 10.477 -3.061 1 98.62 131 THR B CA 1
ATOM 3933 C C . THR B 1 131 ? 20.547 9.766 -1.846 1 98.62 131 THR B C 1
ATOM 3935 O O . THR B 1 131 ? 20.203 8.586 -1.915 1 98.62 131 THR B O 1
ATOM 3938 N N . ARG B 1 132 ? 20.438 10.414 -0.695 1 98.88 132 ARG B N 1
ATOM 3939 C CA . ARG B 1 132 ? 19.688 9.969 0.471 1 98.88 132 ARG B CA 1
ATOM 3940 C C . ARG B 1 132 ? 18.25 10.484 0.421 1 98.88 132 ARG B C 1
ATOM 3942 O O . ARG B 1 132 ? 18.016 11.664 0.153 1 98.88 132 ARG B O 1
ATOM 3949 N N . ILE B 1 133 ? 17.312 9.633 0.64 1 98.94 133 ILE B N 1
ATOM 3950 C CA . ILE B 1 133 ? 15.93 10.031 0.379 1 98.94 133 ILE B CA 1
ATOM 3951 C C . ILE B 1 133 ? 15.086 9.82 1.635 1 98.94 133 ILE B C 1
ATOM 3953 O O . ILE B 1 133 ? 15.109 8.742 2.232 1 98.94 133 ILE B O 1
ATOM 3957 N N . TYR B 1 134 ? 14.367 10.883 2.016 1 98.94 134 TYR B N 1
ATOM 3958 C CA . TYR B 1 134 ? 13.406 10.867 3.109 1 98.94 134 TYR B CA 1
ATOM 3959 C C . TYR B 1 134 ? 11.977 10.812 2.574 1 98.94 134 TYR B C 1
ATOM 3961 O O . TYR B 1 134 ? 11.602 11.609 1.709 1 98.94 134 TYR B O 1
ATOM 3969 N N . GLN B 1 135 ? 11.195 9.844 3.051 1 98.94 135 GLN B N 1
ATOM 3970 C CA . GLN B 1 135 ? 9.773 9.727 2.756 1 98.94 135 GLN B CA 1
ATOM 3971 C C . GLN B 1 135 ? 8.922 10.172 3.947 1 98.94 135 GLN B C 1
ATOM 3973 O O . GLN B 1 135 ? 9.062 9.633 5.047 1 98.94 135 GLN B O 1
ATOM 3978 N N . ALA B 1 136 ? 8.07 11.188 3.674 1 98.81 136 ALA B N 1
ATOM 3979 C CA . ALA B 1 136 ? 7.098 11.57 4.691 1 98.81 136 ALA B CA 1
ATOM 3980 C C . ALA B 1 136 ? 6.016 10.508 4.84 1 98.81 136 ALA B C 1
ATOM 3982 O O . ALA B 1 136 ? 5.02 10.516 4.117 1 98.81 136 ALA B O 1
ATOM 3983 N N . SER B 1 137 ? 6.238 9.602 5.773 1 98.69 137 SER B N 1
ATOM 3984 C CA . SER B 1 137 ? 5.168 8.711 6.203 1 98.69 137 SER B CA 1
ATOM 3985 C C . SER B 1 137 ? 4.312 9.359 7.289 1 98.69 137 SER B C 1
ATOM 3987 O O . SER B 1 137 ? 4.324 10.578 7.453 1 98.69 137 SER B O 1
ATOM 3989 N N . THR B 1 138 ? 3.42 8.609 7.906 1 98.62 138 THR B N 1
ATOM 3990 C CA . THR B 1 138 ? 2.457 9.242 8.805 1 98.62 138 THR B CA 1
ATOM 3991 C C . THR B 1 138 ? 1.936 8.242 9.828 1 98.62 138 THR B C 1
ATOM 3993 O O . THR B 1 138 ? 1.874 7.039 9.555 1 98.62 138 THR B O 1
ATOM 3996 N N . SER B 1 139 ? 1.554 8.75 10.969 1 98.31 139 SER B N 1
ATOM 3997 C CA . SER B 1 139 ? 0.916 7.93 11.992 1 98.31 139 SER B CA 1
ATOM 3998 C C . SER B 1 139 ? -0.433 7.402 11.516 1 98.31 139 SER B C 1
ATOM 4000 O O . SER B 1 139 ? -0.949 6.422 12.062 1 98.31 139 SER B O 1
ATOM 4002 N N . GLU B 1 140 ? -1.069 8.031 10.516 1 97.88 140 GLU B N 1
ATOM 4003 C CA . GLU B 1 140 ? -2.348 7.594 9.953 1 97.88 140 GLU B CA 1
ATOM 4004 C C . GLU B 1 140 ? -2.26 6.168 9.422 1 97.88 140 GLU B C 1
ATOM 4006 O O . GLU B 1 140 ? -3.285 5.516 9.211 1 97.88 140 GLU B O 1
ATOM 4011 N N . MET B 1 141 ? -1.034 5.637 9.188 1 98.75 141 MET B N 1
ATOM 4012 C CA . MET B 1 141 ? -0.851 4.266 8.719 1 98.75 141 MET B CA 1
ATOM 4013 C C . MET B 1 141 ? -1.257 3.266 9.797 1 98.75 141 MET B C 1
ATOM 4015 O O . MET B 1 141 ? -1.701 2.16 9.484 1 98.75 141 MET B O 1
ATOM 4019 N N . PHE B 1 142 ? -1.138 3.65 11.086 1 98.5 142 PHE B N 1
ATOM 4020 C CA . PHE B 1 142 ? -1.493 2.758 12.18 1 98.5 142 PHE B CA 1
ATOM 4021 C C . PHE B 1 142 ? -3.006 2.609 12.289 1 98.5 142 PHE B C 1
ATOM 4023 O O . PHE B 1 142 ? -3.508 1.535 12.625 1 98.5 142 PHE B O 1
ATOM 4030 N N . GLY B 1 143 ? -3.74 3.777 12.023 1 97.06 143 GLY B N 1
ATOM 4031 C CA . GLY B 1 143 ? -5.191 3.73 11.938 1 97.06 143 GLY B CA 1
ATOM 4032 C C . GLY B 1 143 ? -5.836 3.064 13.141 1 97.06 143 GLY B C 1
ATOM 4033 O O . GLY B 1 143 ? -5.832 3.621 14.242 1 97.06 143 GLY B O 1
ATOM 4034 N N . LYS B 1 144 ? -6.449 1.824 12.992 1 96.38 144 LYS B N 1
ATOM 4035 C CA . LYS B 1 144 ? -6.941 1.021 14.109 1 96.38 144 LYS B CA 1
ATOM 4036 C C . LYS B 1 144 ? -5.789 0.41 14.898 1 96.38 144 LYS B C 1
ATOM 4038 O O . LYS B 1 144 ? -5.344 -0.701 14.602 1 96.38 144 LYS B O 1
ATOM 4043 N N . VAL B 1 145 ? -5.434 1.012 15.969 1 94.69 145 VAL B N 1
ATOM 4044 C CA . VAL B 1 145 ? -4.156 0.771 16.641 1 94.69 145 VAL B CA 1
ATOM 4045 C C . VAL B 1 145 ? -4.188 -0.587 17.328 1 94.69 145 VAL B C 1
ATOM 4047 O O . VAL B 1 145 ? -5.152 -0.917 18.016 1 94.69 145 VAL B O 1
ATOM 4050 N N . HIS B 1 146 ? -3.096 -1.273 17.141 1 92.31 146 HIS B N 1
ATOM 4051 C CA . HIS B 1 146 ? -2.93 -2.588 17.75 1 92.31 146 HIS B CA 1
ATOM 4052 C C . HIS B 1 146 ? -2.172 -2.49 19.078 1 92.31 146 HIS B C 1
ATOM 4054 O O . HIS B 1 146 ? -2.275 -3.381 19.922 1 92.31 146 HIS B O 1
ATOM 4060 N N . GLU B 1 147 ? -1.315 -1.434 19.141 1 94.88 147 GLU B N 1
ATOM 4061 C CA . GLU B 1 147 ? -0.476 -1.196 20.312 1 94.88 147 GLU B CA 1
ATOM 4062 C C . GLU B 1 147 ? -0.48 0.279 20.703 1 94.88 147 GLU B C 1
ATOM 4064 O O . GLU B 1 147 ? -0.519 1.156 19.844 1 94.88 147 GLU B O 1
ATOM 4069 N N . VAL B 1 148 ? -0.436 0.532 21.984 1 96.75 148 VAL B N 1
ATOM 4070 C CA . VAL B 1 148 ? -0.335 1.89 22.516 1 96.75 148 VAL B CA 1
ATOM 4071 C C . VAL B 1 148 ? 0.774 1.957 23.562 1 96.75 148 VAL B C 1
ATOM 4073 O O . VAL B 1 148 ? 0.722 1.26 24.578 1 96.75 148 VAL B O 1
ATOM 4076 N N . PRO B 1 149 ? 1.754 2.793 23.328 1 98.25 149 PRO B N 1
ATOM 4077 C CA . PRO B 1 149 ? 1.976 3.641 22.156 1 98.25 149 PRO B CA 1
ATOM 4078 C C . PRO B 1 149 ? 2.438 2.85 20.938 1 98.25 149 PRO B C 1
ATOM 4080 O O . PRO B 1 149 ? 2.746 1.659 21.047 1 98.25 149 PRO B O 1
ATOM 4083 N N . GLN B 1 150 ? 2.34 3.494 19.781 1 98.62 150 GLN B N 1
ATOM 4084 C CA . GLN B 1 150 ? 2.82 2.877 18.547 1 98.62 150 GLN B CA 1
ATOM 4085 C C . GLN B 1 150 ? 4.309 3.141 18.344 1 98.62 150 GLN B C 1
ATOM 4087 O O . GLN B 1 150 ? 4.785 4.254 18.578 1 98.62 150 GLN B O 1
ATOM 4092 N N . SER B 1 151 ? 5.039 2.178 18 1 98.38 151 SER B N 1
ATOM 4093 C CA . SER B 1 151 ? 6.457 2.242 17.641 1 98.38 151 SER B CA 1
ATOM 4094 C C . SER B 1 151 ? 6.695 1.792 16.203 1 98.38 151 SER B C 1
ATOM 4096 O O . SER B 1 151 ? 5.746 1.577 15.453 1 98.38 151 SER B O 1
ATOM 4098 N N . GLU B 1 152 ? 7.965 1.709 15.766 1 98.19 152 GLU B N 1
ATOM 4099 C CA . GLU B 1 152 ? 8.328 1.333 14.406 1 98.19 152 GLU B CA 1
ATOM 4100 C C . GLU B 1 152 ? 7.91 -0.101 14.094 1 98.19 152 GLU B C 1
ATOM 4102 O O . GLU B 1 152 ? 7.82 -0.489 12.93 1 98.19 152 GLU B O 1
ATOM 4107 N N . THR B 1 153 ? 7.613 -0.902 15.133 1 96.25 153 THR B N 1
ATOM 4108 C CA . THR B 1 153 ? 7.301 -2.311 14.914 1 96.25 153 THR B CA 1
ATOM 4109 C C . THR B 1 153 ? 5.797 -2.551 15.008 1 96.25 153 THR B C 1
ATOM 4111 O O . THR B 1 153 ? 5.324 -3.662 14.758 1 96.25 153 THR B O 1
ATOM 4114 N N . THR B 1 154 ? 5.043 -1.505 15.445 1 97.62 154 THR B N 1
ATOM 4115 C CA . THR B 1 154 ? 3.596 -1.655 15.539 1 97.62 154 THR B CA 1
ATOM 4116 C C . THR B 1 154 ? 2.984 -1.922 14.172 1 97.62 154 THR B C 1
ATOM 4118 O O . THR B 1 154 ? 3.238 -1.184 13.219 1 97.62 154 THR B O 1
ATOM 4121 N N . PRO B 1 155 ? 2.186 -3.018 14.031 1 96.88 155 PRO B N 1
ATOM 4122 C CA . PRO B 1 155 ? 1.565 -3.303 12.734 1 96.88 155 PRO B CA 1
ATOM 4123 C C . PRO B 1 155 ? 0.621 -2.195 12.273 1 96.88 155 PRO B C 1
ATOM 4125 O O . PRO B 1 155 ? -0.068 -1.585 13.094 1 96.88 155 PRO B O 1
ATOM 4128 N N . PHE B 1 156 ? 0.541 -2.002 10.977 1 98.19 156 PHE B N 1
ATOM 4129 C CA . PHE B 1 156 ? -0.333 -0.993 10.391 1 98.19 156 PHE B CA 1
ATOM 4130 C C . PHE B 1 156 ? -1.747 -1.536 10.219 1 98.19 156 PHE B C 1
ATOM 4132 O O . PHE B 1 156 ? -1.936 -2.736 10.008 1 98.19 156 PHE B O 1
ATOM 4139 N N . HIS B 1 157 ? -2.736 -0.698 10.352 1 98.25 157 HIS B N 1
ATOM 4140 C CA . HIS B 1 157 ? -4.145 -0.916 10.055 1 98.25 157 HIS B CA 1
ATOM 4141 C C . HIS B 1 157 ? -4.82 0.379 9.617 1 98.25 157 HIS B C 1
ATOM 4143 O O . HIS B 1 157 ? -5.664 0.921 10.336 1 98.25 157 HIS B O 1
ATOM 4149 N N . PRO B 1 158 ? -4.445 0.847 8.398 1 98.56 158 PRO B N 1
ATOM 4150 C CA . PRO B 1 158 ? -4.938 2.152 7.949 1 98.56 158 PRO B CA 1
ATOM 4151 C C . PRO B 1 158 ? -6.457 2.197 7.828 1 98.56 158 PRO B C 1
ATOM 4153 O O . PRO B 1 158 ? -7.078 1.21 7.422 1 98.56 158 PRO B O 1
ATOM 4156 N N . ARG B 1 159 ? -7.066 3.371 8.094 1 98.25 159 ARG B N 1
ATOM 4157 C CA . ARG B 1 159 ? -8.516 3.49 8.164 1 98.25 159 ARG B CA 1
ATOM 4158 C C . ARG B 1 159 ? -9.031 4.516 7.156 1 98.25 159 ARG B C 1
ATOM 4160 O O . ARG B 1 159 ? -10.156 5.012 7.281 1 98.25 159 ARG B O 1
ATOM 4167 N N . SER B 1 160 ? -8.234 4.926 6.199 1 98.44 160 SER B N 1
ATOM 4168 C CA . SER B 1 160 ? -8.625 5.836 5.129 1 98.44 160 SER B CA 1
ATOM 4169 C C . SER B 1 160 ? -7.848 5.555 3.85 1 98.44 160 SER B C 1
ATOM 4171 O O . SER B 1 160 ? -6.754 4.98 3.896 1 98.44 160 SER B O 1
ATOM 4173 N N . PRO B 1 161 ? -8.414 5.98 2.658 1 98.69 161 PRO B N 1
ATOM 4174 C CA . PRO B 1 161 ? -7.633 5.852 1.429 1 98.69 161 PRO B CA 1
ATOM 4175 C C . PRO B 1 161 ? -6.285 6.566 1.512 1 98.69 161 PRO B C 1
ATOM 4177 O O . PRO B 1 161 ? -5.301 6.105 0.927 1 98.69 161 PRO B O 1
ATOM 4180 N N . TYR B 1 162 ? -6.219 7.695 2.25 1 98.5 162 TYR B N 1
ATOM 4181 C CA . TYR B 1 162 ? -4.953 8.367 2.518 1 98.5 162 TYR B CA 1
ATOM 4182 C C . TYR B 1 162 ? -3.99 7.449 3.258 1 98.5 162 TYR B C 1
ATOM 4184 O O . TYR B 1 162 ? -2.844 7.273 2.84 1 98.5 162 TYR B O 1
ATOM 4192 N N . GLY B 1 163 ? -4.469 6.855 4.383 1 98.75 163 GLY B N 1
ATOM 4193 C CA . GLY B 1 163 ? -3.643 5.93 5.137 1 98.75 163 GLY B CA 1
ATOM 4194 C C . GLY B 1 163 ? -3.158 4.754 4.312 1 98.75 163 GLY B C 1
ATOM 4195 O O . GLY B 1 163 ? -1.995 4.355 4.41 1 98.75 163 GLY B O 1
ATOM 4196 N N . VAL B 1 164 ? -4.027 4.199 3.477 1 98.88 164 VAL B N 1
ATOM 4197 C CA . VAL B 1 164 ? -3.686 3.055 2.639 1 98.88 164 VAL B CA 1
ATOM 4198 C C . VAL B 1 164 ? -2.609 3.453 1.632 1 98.88 164 VAL B C 1
ATOM 4200 O O . VAL B 1 164 ? -1.657 2.705 1.402 1 98.88 164 VAL B O 1
ATOM 4203 N N . ALA B 1 165 ? -2.768 4.637 0.999 1 98.88 165 ALA B N 1
ATOM 4204 C CA . ALA B 1 165 ? -1.777 5.133 0.049 1 98.88 165 ALA B CA 1
ATOM 4205 C C . ALA B 1 165 ? -0.415 5.305 0.716 1 98.88 165 ALA B C 1
ATOM 4207 O O . ALA B 1 165 ? 0.617 4.977 0.127 1 98.88 165 ALA B O 1
ATOM 4208 N N . LYS B 1 166 ? -0.399 5.793 1.911 1 98.94 166 LYS B N 1
ATOM 4209 C CA . LYS B 1 166 ? 0.851 6.035 2.627 1 98.94 166 LYS B CA 1
ATOM 4210 C C . LYS B 1 166 ? 1.499 4.719 3.055 1 98.94 166 LYS B C 1
ATOM 4212 O O . LYS B 1 166 ? 2.727 4.613 3.102 1 98.94 166 LYS B O 1
ATOM 4217 N N . VAL B 1 167 ? 0.688 3.688 3.359 1 98.94 167 VAL B N 1
ATOM 4218 C CA . VAL B 1 167 ? 1.239 2.365 3.631 1 98.94 167 VAL B CA 1
ATOM 4219 C C . VAL B 1 167 ? 1.995 1.856 2.406 1 98.94 167 VAL B C 1
ATOM 4221 O O . VAL B 1 167 ? 3.084 1.289 2.531 1 98.94 167 VAL B O 1
ATOM 4224 N N . TYR B 1 168 ? 1.416 2.055 1.238 1 98.94 168 TYR B N 1
ATOM 4225 C CA . TYR B 1 168 ? 2.123 1.684 0.018 1 98.94 168 TYR B CA 1
ATOM 4226 C C . TYR B 1 168 ? 3.465 2.404 -0.075 1 98.94 168 TYR B C 1
ATOM 4228 O O . TYR B 1 168 ? 4.496 1.778 -0.333 1 98.94 168 TYR B O 1
ATOM 4236 N N . ALA B 1 169 ? 3.42 3.734 0.07 1 98.94 169 ALA B N 1
ATOM 4237 C CA . ALA B 1 169 ? 4.637 4.539 -0.032 1 98.94 169 ALA B CA 1
ATOM 4238 C C . ALA B 1 169 ? 5.688 4.07 0.97 1 98.94 169 ALA B C 1
ATOM 4240 O O . ALA B 1 169 ? 6.867 3.957 0.632 1 98.94 169 ALA B O 1
ATOM 4241 N N . PHE B 1 170 ? 5.277 3.764 2.234 1 98.94 170 PHE B N 1
ATOM 4242 C CA . PHE B 1 170 ? 6.176 3.279 3.275 1 98.94 170 PHE B CA 1
ATOM 4243 C C . PHE B 1 170 ? 6.906 2.021 2.818 1 98.94 170 PHE B C 1
ATOM 4245 O O . PHE B 1 170 ? 8.133 1.961 2.857 1 98.94 170 PHE B O 1
ATOM 4252 N N . TRP B 1 171 ? 6.156 1.075 2.307 1 98.94 171 TRP B N 1
ATOM 4253 C CA . TRP B 1 171 ? 6.719 -0.241 2.021 1 98.94 171 TRP B CA 1
ATOM 4254 C C . TRP B 1 171 ? 7.566 -0.207 0.753 1 98.94 171 TRP B C 1
ATOM 4256 O O . TRP B 1 171 ? 8.562 -0.925 0.645 1 98.94 171 TRP B O 1
ATOM 4266 N N . ILE B 1 172 ? 7.176 0.642 -0.249 1 98.94 172 ILE B N 1
ATOM 4267 C CA . ILE B 1 172 ? 7.992 0.687 -1.458 1 98.94 172 ILE B CA 1
ATOM 4268 C C . ILE B 1 172 ? 9.359 1.282 -1.135 1 98.94 172 ILE B C 1
ATOM 4270 O O . ILE B 1 172 ? 10.367 0.888 -1.724 1 98.94 172 ILE B O 1
ATOM 4274 N N . PHE B 1 173 ? 9.43 2.232 -0.173 1 98.94 173 PHE B N 1
ATOM 4275 C CA . PHE B 1 173 ? 10.711 2.764 0.28 1 98.94 173 PHE B CA 1
ATOM 4276 C C . PHE B 1 173 ? 11.531 1.68 0.964 1 98.94 173 PHE B C 1
ATOM 4278 O O . PHE B 1 173 ? 12.734 1.543 0.702 1 98.94 173 PHE B O 1
ATOM 4285 N N . VAL B 1 174 ? 10.898 0.939 1.848 1 98.81 174 VAL B N 1
ATOM 4286 C CA . VAL B 1 174 ? 11.586 -0.161 2.518 1 98.81 174 VAL B CA 1
ATOM 4287 C C . VAL B 1 174 ? 12.117 -1.146 1.48 1 98.81 174 VAL B C 1
ATOM 4289 O O . VAL B 1 174 ? 13.266 -1.594 1.574 1 98.81 174 VAL B O 1
ATOM 4292 N N . ASN B 1 175 ? 11.281 -1.474 0.508 1 98.69 175 ASN B N 1
ATOM 4293 C CA . ASN B 1 175 ? 11.68 -2.445 -0.504 1 98.69 175 ASN B CA 1
ATOM 4294 C C . ASN B 1 175 ? 12.883 -1.955 -1.306 1 98.69 175 ASN B C 1
ATOM 4296 O O . ASN B 1 175 ? 13.781 -2.736 -1.625 1 98.69 175 ASN B O 1
ATOM 4300 N N . TYR B 1 176 ? 12.898 -0.703 -1.702 1 98.69 176 TYR B N 1
ATOM 4301 C CA . TYR B 1 176 ? 14 -0.181 -2.5 1 98.69 176 TYR B CA 1
ATOM 4302 C C . TYR B 1 176 ? 15.273 -0.093 -1.671 1 98.69 176 TYR B C 1
ATOM 4304 O O . TYR B 1 176 ? 16.375 -0.268 -2.197 1 98.69 176 TYR B O 1
ATOM 4312 N N . ARG B 1 177 ? 15.156 0.149 -0.373 1 98.69 177 ARG B N 1
ATOM 4313 C CA . ARG B 1 177 ? 16.297 0.048 0.539 1 98.69 177 ARG B CA 1
ATOM 4314 C C . ARG B 1 177 ? 16.844 -1.375 0.576 1 98.69 177 ARG B C 1
ATOM 4316 O O . ARG B 1 177 ? 18.047 -1.585 0.439 1 98.69 177 ARG B O 1
ATOM 4323 N N . GLU B 1 178 ? 15.961 -2.35 0.646 1 97.75 178 GLU B N 1
ATOM 4324 C CA . GLU B 1 178 ? 16.359 -3.742 0.822 1 97.75 178 GLU B CA 1
ATOM 4325 C C . GLU B 1 178 ? 16.812 -4.355 -0.496 1 97.75 178 GLU B C 1
ATOM 4327 O O . GLU B 1 178 ? 17.703 -5.211 -0.511 1 97.75 178 GLU B O 1
ATOM 4332 N N . SER B 1 179 ? 16.203 -3.898 -1.604 1 97.56 179 SER B N 1
ATOM 4333 C CA . SER B 1 179 ? 16.438 -4.543 -2.895 1 97.56 179 SER B CA 1
ATOM 4334 C C . SER B 1 179 ? 17.609 -3.912 -3.627 1 97.56 179 SER B C 1
ATOM 4336 O O . SER B 1 179 ? 18.328 -4.59 -4.371 1 97.56 179 SER B O 1
ATOM 4338 N N . TYR B 1 180 ? 17.828 -2.584 -3.447 1 97.38 180 TYR B N 1
ATOM 4339 C CA . TYR B 1 180 ? 18.812 -1.88 -4.266 1 97.38 180 TYR B CA 1
ATOM 4340 C C . TYR B 1 180 ? 19.844 -1.184 -3.396 1 97.38 180 TYR B C 1
ATOM 4342 O O . TYR B 1 180 ? 20.688 -0.44 -3.9 1 97.38 180 TYR B O 1
ATOM 4350 N N . ASN B 1 181 ? 19.766 -1.357 -2.057 1 97.44 181 ASN B N 1
ATOM 4351 C CA . ASN B 1 181 ? 20.672 -0.735 -1.1 1 97.44 181 ASN B CA 1
ATOM 4352 C C . ASN B 1 181 ? 20.609 0.788 -1.185 1 97.44 181 ASN B C 1
ATOM 4354 O O . ASN B 1 181 ? 21.609 1.463 -0.935 1 97.44 181 ASN B O 1
ATOM 4358 N N . MET B 1 182 ? 19.531 1.34 -1.684 1 98.69 182 MET B N 1
ATOM 4359 C CA . MET B 1 182 ? 19.328 2.785 -1.686 1 98.69 182 MET B CA 1
ATOM 4360 C C . MET B 1 182 ? 19.141 3.309 -0.266 1 98.69 182 MET B C 1
ATOM 4362 O O . MET B 1 182 ? 18.547 2.635 0.578 1 98.69 182 MET B O 1
ATOM 4366 N N . PHE B 1 183 ? 19.688 4.504 0.025 1 98.81 183 PHE B N 1
ATOM 4367 C CA . PHE B 1 183 ? 19.484 5.133 1.325 1 98.81 183 PHE B CA 1
ATOM 4368 C C . PHE B 1 183 ? 18.094 5.742 1.416 1 98.81 183 PHE B C 1
ATOM 4370 O O . PHE B 1 183 ? 17.922 6.938 1.172 1 98.81 183 PHE B O 1
ATOM 4377 N N . CYS B 1 184 ? 17.094 4.949 1.679 1 98.88 184 CYS B N 1
ATOM 4378 C CA . CYS B 1 184 ? 15.688 5.336 1.775 1 98.88 184 CYS B CA 1
ATOM 4379 C C . CYS B 1 184 ? 15.188 5.219 3.211 1 98.88 184 CYS B C 1
ATOM 4381 O O . CYS B 1 184 ? 15.281 4.152 3.82 1 98.88 184 CYS B O 1
ATOM 4383 N N . CYS B 1 185 ? 14.633 6.305 3.732 1 98.88 185 CYS B N 1
ATOM 4384 C CA . CYS B 1 185 ? 14.148 6.332 5.105 1 98.88 185 CYS B CA 1
ATOM 4385 C C . CYS B 1 185 ? 12.703 6.801 5.164 1 98.88 185 CYS B C 1
ATOM 4387 O O . CYS B 1 185 ? 12.289 7.648 4.367 1 98.88 185 CYS B O 1
ATOM 4389 N N . ASN B 1 186 ? 11.992 6.156 6.062 1 98.94 186 ASN B N 1
ATOM 4390 C CA . ASN B 1 186 ? 10.672 6.672 6.398 1 98.94 186 ASN B CA 1
ATOM 4391 C C . ASN B 1 186 ? 10.688 7.426 7.727 1 98.94 186 ASN B C 1
ATOM 4393 O O . ASN B 1 186 ? 11.227 6.93 8.719 1 98.94 186 ASN B O 1
ATOM 4397 N N . GLY B 1 187 ? 10.227 8.641 7.707 1 98.88 187 GLY B N 1
ATOM 4398 C CA . GLY B 1 187 ? 9.781 9.266 8.945 1 98.88 187 GLY B CA 1
ATOM 4399 C C . GLY B 1 187 ? 8.312 9.047 9.234 1 98.88 187 GLY B C 1
ATOM 4400 O O . GLY B 1 187 ? 7.449 9.539 8.508 1 98.88 187 GLY B O 1
ATOM 4401 N N . ILE B 1 188 ? 7.992 8.25 10.219 1 98.88 188 ILE B N 1
ATOM 4402 C CA . ILE B 1 188 ? 6.609 8.047 10.641 1 98.88 188 ILE B CA 1
ATOM 4403 C C . ILE B 1 188 ? 6.199 9.141 11.625 1 98.88 188 ILE B C 1
ATOM 4405 O O . ILE B 1 188 ? 6.227 8.93 12.844 1 98.88 188 ILE B O 1
ATOM 4409 N N . LEU B 1 189 ? 5.781 10.227 11.055 1 98.69 189 LEU B N 1
ATOM 4410 C CA . LEU B 1 189 ? 5.508 11.398 11.883 1 98.69 189 LEU B CA 1
ATOM 4411 C C . LEU B 1 189 ? 4.094 11.352 12.445 1 98.69 189 LEU B C 1
ATOM 4413 O O . LEU B 1 189 ? 3.143 11.047 11.719 1 98.69 189 LEU B O 1
ATOM 4417 N N . PHE B 1 190 ? 3.98 11.578 13.672 1 98.44 190 PHE B N 1
ATOM 4418 C CA . PHE B 1 190 ? 2.684 11.828 14.289 1 98.44 190 PHE B CA 1
ATOM 4419 C C . PHE B 1 190 ? 2.246 13.266 14.07 1 98.44 190 PHE B C 1
ATOM 4421 O O . PHE B 1 190 ? 2.92 14.031 13.375 1 98.44 190 PHE B O 1
ATOM 4428 N N . ASN B 1 191 ? 1.034 13.625 14.461 1 98.19 191 ASN B N 1
ATOM 4429 C CA . ASN B 1 191 ? 0.465 14.93 14.148 1 98.19 191 ASN B CA 1
ATOM 4430 C C . ASN B 1 191 ? 1.401 16.062 14.57 1 98.19 191 ASN B C 1
ATOM 4432 O O . ASN B 1 191 ? 1.922 16.062 15.688 1 98.19 191 ASN B O 1
ATOM 4436 N N . HIS B 1 192 ? 1.663 16.922 13.648 1 98.31 192 HIS B N 1
ATOM 4437 C CA . HIS B 1 192 ? 2.455 18.109 13.938 1 98.31 192 HIS B CA 1
ATOM 4438 C C . HIS B 1 192 ? 1.874 19.344 13.242 1 98.31 192 HIS B C 1
ATOM 4440 O O . HIS B 1 192 ? 1.41 19.266 12.102 1 98.31 192 HIS B O 1
ATOM 4446 N N . GLU B 1 193 ? 1.871 20.453 13.992 1 98.5 193 GLU B N 1
ATOM 4447 C CA . GLU B 1 193 ? 1.108 21.641 13.664 1 98.5 193 GLU B CA 1
ATOM 4448 C C . GLU B 1 193 ? 1.964 22.906 13.805 1 98.5 193 GLU B C 1
ATOM 4450 O O . GLU B 1 193 ? 3.096 22.844 14.289 1 98.5 193 GLU B O 1
ATOM 4455 N N . SER B 1 194 ? 1.493 23.984 13.312 1 98.56 194 SER B N 1
ATOM 4456 C CA . SER B 1 194 ? 2.123 25.297 13.414 1 98.56 194 SER B CA 1
ATOM 4457 C C . SER B 1 194 ? 1.196 26.406 12.906 1 98.56 194 SER B C 1
ATOM 4459 O O . SER B 1 194 ? 0.132 26.109 12.352 1 98.56 194 SER B O 1
ATOM 4461 N N . PRO B 1 195 ? 1.585 27.641 13.062 1 97.94 195 PRO B N 1
ATOM 4462 C CA . PRO B 1 195 ? 0.808 28.734 12.492 1 97.94 195 PRO B CA 1
ATOM 4463 C C . PRO B 1 195 ? 0.713 28.672 10.969 1 97.94 195 PRO B C 1
ATOM 4465 O O . PRO B 1 195 ? -0.101 29.359 10.367 1 97.94 195 PRO B O 1
ATOM 4468 N N . ARG B 1 196 ? 1.521 27.781 10.312 1 97.31 196 ARG B N 1
ATOM 4469 C CA . ARG B 1 196 ? 1.524 27.656 8.859 1 97.31 196 ARG B CA 1
ATOM 4470 C C . ARG B 1 196 ? 0.642 26.5 8.398 1 97.31 196 ARG B C 1
ATOM 4472 O O . ARG B 1 196 ? 0.572 26.203 7.207 1 97.31 196 ARG B O 1
ATOM 4479 N N . ARG B 1 197 ? 0.017 25.844 9.352 1 97.88 197 ARG B N 1
ATOM 4480 C CA . ARG B 1 197 ? -0.807 24.672 9.039 1 97.88 197 ARG B CA 1
ATOM 4481 C C . ARG B 1 197 ? -1.97 25.062 8.125 1 97.88 197 ARG B C 1
ATOM 4483 O O . ARG B 1 197 ? -2.504 26.172 8.227 1 97.88 197 ARG B O 1
ATOM 4490 N N . GLY B 1 198 ? -2.334 24.141 7.188 1 94.69 198 GLY B N 1
ATOM 4491 C CA . GLY B 1 198 ? -3.496 24.375 6.344 1 94.69 198 GLY B CA 1
ATOM 4492 C C . GLY B 1 198 ? -4.766 24.625 7.133 1 94.69 198 GLY B C 1
ATOM 4493 O O . GLY B 1 198 ? -4.988 23.984 8.172 1 94.69 198 GLY B O 1
ATOM 4494 N N . GLU B 1 199 ? -5.617 25.391 6.621 1 94.25 199 GLU B N 1
ATOM 4495 C CA . GLU B 1 199 ? -6.758 25.922 7.355 1 94.25 199 GLU B CA 1
ATOM 4496 C C . GLU B 1 199 ? -7.816 24.844 7.586 1 94.25 199 GLU B C 1
ATOM 4498 O O . GLU B 1 199 ? -8.664 24.984 8.469 1 94.25 199 GLU B O 1
ATOM 4503 N N . THR B 1 200 ? -7.711 23.766 6.824 1 92.62 200 THR B N 1
ATOM 4504 C CA . THR B 1 200 ? -8.758 22.766 6.898 1 92.62 200 THR B CA 1
ATOM 4505 C C . THR B 1 200 ? -8.406 21.688 7.922 1 92.62 200 THR B C 1
ATOM 4507 O O . THR B 1 200 ? -9.242 20.844 8.258 1 92.62 200 THR B O 1
ATOM 4510 N N . PHE B 1 201 ? -7.246 21.75 8.422 1 96 201 PHE B N 1
ATOM 4511 C CA . PHE B 1 201 ? -6.867 20.812 9.469 1 96 201 PHE B CA 1
ATOM 4512 C C . PHE B 1 201 ? -7.461 21.219 10.812 1 96 201 PHE B C 1
ATOM 4514 O O . PHE B 1 201 ? -7.52 22.406 11.125 1 96 201 PHE B O 1
ATOM 4521 N N . VAL B 1 202 ? -7.797 20.312 11.625 1 96.94 202 VAL B N 1
ATOM 4522 C CA . VAL B 1 202 ? -8.656 20.516 12.789 1 96.94 202 VAL B CA 1
ATOM 4523 C C . VAL B 1 202 ? -8.016 21.531 13.742 1 96.94 202 VAL B C 1
ATOM 4525 O O . VAL B 1 202 ? -8.695 22.406 14.273 1 96.94 202 VAL B O 1
ATOM 4528 N N . THR B 1 203 ? -6.719 21.453 13.961 1 98.12 203 THR B N 1
ATOM 4529 C CA . THR B 1 203 ? -6.062 22.359 14.898 1 98.12 203 THR B CA 1
ATOM 4530 C C . THR B 1 203 ? -6.105 23.797 14.391 1 98.12 203 THR B C 1
ATOM 4532 O O . THR B 1 203 ? -6.414 24.719 15.148 1 98.12 203 THR B O 1
ATOM 4535 N N . ARG B 1 204 ? -5.797 23.938 13.117 1 98.12 204 ARG B N 1
ATOM 4536 C CA . ARG B 1 204 ? -5.824 25.266 12.523 1 98.12 204 ARG B CA 1
ATOM 4537 C C . ARG B 1 204 ? -7.246 25.812 12.484 1 98.12 204 ARG B C 1
ATOM 4539 O O . ARG B 1 204 ? -7.465 27.016 12.711 1 98.12 204 ARG B O 1
ATOM 4546 N N . LYS B 1 205 ? -8.172 24.969 12.148 1 97.69 205 LYS B N 1
ATOM 4547 C CA . LYS B 1 205 ? -9.578 25.359 12.172 1 97.69 205 LYS B CA 1
ATOM 4548 C C . LYS B 1 205 ? -9.977 25.906 13.547 1 97.69 205 LYS B C 1
ATOM 4550 O O . LYS B 1 205 ? -10.672 26.922 13.641 1 97.69 205 LYS B O 1
ATOM 4555 N N . ILE B 1 206 ? -9.539 25.25 14.539 1 98.56 206 ILE B N 1
ATOM 4556 C CA . ILE B 1 206 ? -9.883 25.609 15.914 1 98.56 206 ILE B CA 1
ATOM 4557 C C . ILE B 1 206 ? -9.258 26.953 16.266 1 98.56 206 ILE B C 1
ATOM 4559 O O . ILE B 1 206 ? -9.945 27.859 16.75 1 98.56 206 ILE B O 1
ATOM 4563 N N . THR B 1 207 ? -7.973 27.156 16.031 1 98.81 207 THR B N 1
ATOM 4564 C CA . THR B 1 207 ? -7.289 28.359 16.469 1 98.81 207 THR B CA 1
ATOM 4565 C C . THR B 1 207 ? -7.77 29.562 15.656 1 98.81 207 THR B C 1
ATOM 4567 O O . THR B 1 207 ? -7.914 30.672 16.203 1 98.81 207 THR B O 1
ATOM 4570 N N . MET B 1 208 ? -8.008 29.359 14.367 1 98.56 208 MET B N 1
ATOM 4571 C CA . MET B 1 208 ? -8.562 30.422 13.539 1 98.56 208 MET B CA 1
ATOM 4572 C C . MET B 1 208 ? -9.945 30.828 14.047 1 98.56 208 MET B C 1
ATOM 4574 O O . MET B 1 208 ? -10.242 32.031 14.141 1 98.56 208 MET B O 1
ATOM 4578 N N . ALA B 1 209 ? -10.766 29.891 14.375 1 98.44 209 ALA B N 1
ATOM 4579 C CA . ALA B 1 209 ? -12.109 30.156 14.867 1 98.44 209 ALA B CA 1
ATOM 4580 C C . ALA B 1 209 ? -12.062 30.922 16.203 1 98.44 209 ALA B C 1
ATOM 4582 O O . ALA B 1 209 ? -12.828 31.859 16.406 1 98.44 209 ALA B O 1
ATOM 4583 N N . ALA B 1 210 ? -11.219 30.484 17.094 1 98.44 210 ALA B N 1
ATOM 4584 C CA . ALA B 1 210 ? -11.086 31.156 18.391 1 98.44 210 ALA B CA 1
ATOM 4585 C C . ALA B 1 210 ? -10.773 32.656 18.203 1 98.44 210 ALA B C 1
ATOM 4587 O O . ALA B 1 210 ? -11.398 33.5 18.828 1 98.44 210 ALA B O 1
ATOM 4588 N N . ALA B 1 211 ? -9.789 32.906 17.375 1 98.38 211 ALA B N 1
ATOM 4589 C CA . ALA B 1 211 ? -9.367 34.281 17.094 1 98.38 211 ALA B CA 1
ATOM 4590 C C . ALA B 1 211 ? -10.5 35.094 16.453 1 98.38 211 ALA B C 1
ATOM 4592 O O . ALA B 1 211 ? -10.797 36.219 16.891 1 98.38 211 ALA B O 1
ATOM 4593 N N . ARG B 1 212 ? -11.117 34.5 15.453 1 97.94 212 ARG B N 1
ATOM 4594 C CA . ARG B 1 212 ? -12.148 35.219 14.688 1 97.94 212 ARG B CA 1
ATOM 4595 C C . ARG B 1 212 ? -13.391 35.469 15.539 1 97.94 212 ARG B C 1
ATOM 4597 O O . ARG B 1 212 ? -14.039 36.5 15.414 1 97.94 212 ARG B O 1
ATOM 4604 N N . ILE B 1 213 ? -13.734 34.5 16.359 1 97.69 213 ILE B N 1
ATOM 4605 C CA . ILE B 1 213 ? -14.891 34.656 17.234 1 97.69 213 ILE B CA 1
ATOM 4606 C C . ILE B 1 213 ? -14.617 35.75 18.266 1 97.69 213 ILE B C 1
ATOM 4608 O O . ILE B 1 213 ? -15.484 36.594 18.516 1 97.69 213 ILE B O 1
ATOM 4612 N N . LYS B 1 214 ? -13.438 35.75 18.859 1 97.44 214 LYS B N 1
ATOM 4613 C CA . LYS B 1 214 ? -13.039 36.781 19.812 1 97.44 214 LYS B CA 1
ATOM 4614 C C . LYS B 1 214 ? -13.203 38.188 19.219 1 97.44 214 LYS B C 1
ATOM 4616 O O . LYS B 1 214 ? -13.617 39.094 19.922 1 97.44 214 LYS B O 1
ATOM 4621 N N . LEU B 1 215 ? -12.953 38.281 17.953 1 96.5 215 LEU B N 1
ATOM 4622 C CA . LEU B 1 215 ? -12.93 39.594 17.312 1 96.5 215 LEU B CA 1
ATOM 4623 C C . LEU B 1 215 ? -14.234 39.875 16.562 1 96.5 215 LEU B C 1
ATOM 4625 O O . LEU B 1 215 ? -14.344 40.844 15.836 1 96.5 215 LEU B O 1
ATOM 4629 N N . GLY B 1 216 ? -15.172 38.969 16.641 1 95.19 216 GLY B N 1
ATOM 4630 C CA . GLY B 1 216 ? -16.516 39.219 16.125 1 95.19 216 GLY B CA 1
ATOM 4631 C C . GLY B 1 216 ? -16.656 38.875 14.648 1 95.19 216 GLY B C 1
ATOM 4632 O O . GLY B 1 216 ? -17.609 39.312 14 1 95.19 216 GLY B O 1
ATOM 4633 N N . LEU B 1 217 ? -15.742 38.125 14.055 1 96.38 217 LEU B N 1
ATOM 4634 C CA . LEU B 1 217 ? -15.742 37.812 12.633 1 96.38 217 LEU B CA 1
ATOM 4635 C C . LEU B 1 217 ? -16.438 36.469 12.367 1 96.38 217 LEU B C 1
ATOM 4637 O O . LEU B 1 217 ? -16.781 36.156 11.219 1 96.38 217 LEU B O 1
ATOM 4641 N N . GLN B 1 218 ? -16.641 35.688 13.344 1 96.94 218 GLN B N 1
ATOM 4642 C CA . GLN B 1 218 ? -17.219 34.375 13.273 1 96.94 218 GLN B CA 1
ATOM 4643 C C . GLN B 1 218 ? -18.031 34.031 14.531 1 96.94 218 GLN B C 1
ATOM 4645 O O . GLN B 1 218 ? -17.688 34.5 15.625 1 96.94 218 GLN B O 1
ATOM 4650 N N . ASP B 1 219 ? -19.094 33.312 14.398 1 97.19 219 ASP B N 1
ATOM 4651 C CA . ASP B 1 219 ? -19.969 33.062 15.547 1 97.19 219 ASP B CA 1
ATOM 4652 C C . ASP B 1 219 ? -19.609 31.734 16.219 1 97.19 219 ASP B C 1
ATOM 4654 O O . ASP B 1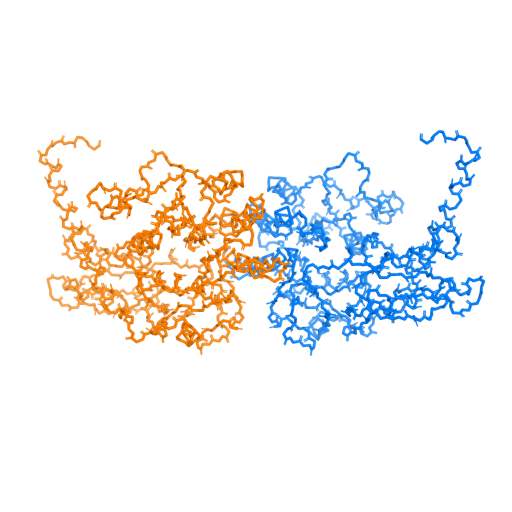 219 ? -19.625 31.641 17.438 1 97.19 219 ASP B O 1
ATOM 4658 N N . CYS B 1 220 ? -19.375 30.719 15.375 1 97.81 220 CYS B N 1
ATOM 4659 C CA . CYS B 1 220 ? -19.188 29.359 15.898 1 97.81 220 CYS B CA 1
ATOM 4660 C C . CYS B 1 220 ? -18.312 28.531 14.969 1 97.81 220 CYS B C 1
ATOM 4662 O O . CYS B 1 220 ? -18.172 28.859 13.789 1 97.81 220 CYS B O 1
ATOM 4664 N N . VAL B 1 221 ? -17.688 27.531 15.547 1 98.19 221 VAL B N 1
ATOM 4665 C CA . VAL B 1 221 ? -16.953 26.562 14.742 1 98.19 221 VAL B CA 1
ATOM 4666 C C . VAL B 1 221 ? -17.578 25.172 14.922 1 98.19 221 VAL B C 1
ATOM 4668 O O . VAL B 1 221 ? -17.984 24.812 16.031 1 98.19 221 VAL B O 1
ATOM 4671 N N . SER B 1 222 ? -17.75 24.469 13.781 1 97.88 222 SER B N 1
ATOM 4672 C CA . SER B 1 222 ? -18.266 23.109 13.805 1 97.88 222 SER B CA 1
ATOM 4673 C C . SER B 1 222 ? -17.141 22.094 13.664 1 97.88 222 SER B C 1
ATOM 4675 O O . SER B 1 222 ? -16.297 22.203 12.766 1 97.88 222 SER B O 1
ATOM 4677 N N . LEU B 1 223 ? -17.078 21.125 14.531 1 97.69 223 LEU B N 1
ATOM 4678 C CA . LEU B 1 223 ? -16.016 20.125 14.555 1 97.69 223 LEU B CA 1
ATOM 4679 C C . LEU B 1 223 ? -16.609 18.719 14.562 1 97.69 223 LEU B C 1
ATOM 4681 O O . LEU B 1 223 ? -17.828 18.547 14.664 1 97.69 223 LEU B O 1
ATOM 4685 N N . GLY B 1 224 ? -15.742 17.734 14.367 1 95.19 224 GLY B N 1
ATOM 4686 C CA . GLY B 1 224 ? -16.156 16.344 14.461 1 95.19 224 GLY B CA 1
ATOM 4687 C C . GLY B 1 224 ? -16 15.773 15.852 1 95.19 224 GLY B C 1
ATOM 4688 O O . GLY B 1 224 ? -16.469 16.359 16.828 1 95.19 224 GLY B O 1
ATOM 4689 N N . ASN B 1 225 ? -15.289 14.641 15.984 1 94.56 225 ASN B N 1
ATOM 4690 C CA . ASN B 1 225 ? -15.117 13.914 17.234 1 94.56 225 ASN B CA 1
ATOM 4691 C C . ASN B 1 225 ? -14.219 14.68 18.203 1 94.56 225 ASN B C 1
ATOM 4693 O O . ASN B 1 225 ? -13 14.68 18.062 1 94.56 225 ASN B O 1
ATOM 4697 N N . LEU B 1 226 ? -14.789 15.164 19.266 1 97.19 226 LEU B N 1
ATOM 4698 C CA . LEU B 1 226 ? -14.055 15.977 20.234 1 97.19 226 LEU B CA 1
ATOM 4699 C C . LEU B 1 226 ? -13.203 15.094 21.141 1 97.19 226 LEU B C 1
ATOM 4701 O O . LEU B 1 226 ? -12.297 15.586 21.812 1 97.19 226 LEU B O 1
ATOM 4705 N N . ASP B 1 227 ? -13.562 13.836 21.109 1 95.69 227 ASP B N 1
ATOM 4706 C CA . ASP B 1 227 ? -12.875 12.922 22.016 1 95.69 227 ASP B CA 1
ATOM 4707 C C . ASP B 1 227 ? -11.68 12.258 21.344 1 95.69 227 ASP B C 1
ATOM 4709 O O . ASP B 1 227 ? -10.914 11.547 21.984 1 95.69 227 ASP B O 1
ATOM 4713 N N . ALA B 1 228 ? -11.516 12.484 20.016 1 95.81 228 ALA B N 1
ATOM 4714 C CA . ALA B 1 228 ? -10.344 11.953 19.328 1 95.81 228 ALA B CA 1
ATOM 4715 C C . ALA B 1 228 ? -9.055 12.445 19.984 1 95.81 228 ALA B C 1
ATOM 4717 O O . ALA B 1 228 ? -8.961 13.602 20.406 1 95.81 228 ALA B O 1
ATOM 4718 N N . LYS B 1 229 ? -8.039 11.555 20.156 1 97.56 229 LYS B N 1
ATOM 4719 C CA . LYS B 1 229 ? -6.766 11.875 20.797 1 97.56 229 LYS B CA 1
ATOM 4720 C C . LYS B 1 229 ? -5.621 11.805 19.781 1 97.56 229 LYS B C 1
ATOM 4722 O O . LYS B 1 229 ? -5.543 10.859 19 1 97.56 229 LYS B O 1
ATOM 4727 N N . ARG B 1 230 ? -4.82 12.789 19.766 1 98.19 230 ARG B N 1
ATOM 4728 C CA . ARG B 1 230 ? -3.666 12.844 18.875 1 98.19 230 ARG B CA 1
ATOM 4729 C C . ARG B 1 230 ? -2.404 13.234 19.641 1 98.19 230 ARG B C 1
ATOM 4731 O O . ARG B 1 230 ? -2.475 13.922 20.656 1 98.19 230 ARG B O 1
ATOM 4738 N N . ASP B 1 231 ? -1.295 12.75 19.25 1 98.25 231 ASP B N 1
ATOM 4739 C CA . ASP B 1 231 ? 0.042 13.172 19.656 1 98.25 231 ASP B CA 1
ATOM 4740 C C . ASP B 1 231 ? 0.527 14.352 18.812 1 98.25 231 ASP B C 1
ATOM 4742 O O . ASP B 1 231 ? 1.167 14.156 17.781 1 98.25 231 ASP B O 1
ATOM 4746 N N . TRP B 1 232 ? 0.211 15.594 19.25 1 98.31 232 TRP B N 1
ATOM 4747 C CA . TRP B 1 232 ? 0.508 16.812 18.5 1 98.31 232 TRP B CA 1
ATOM 4748 C C . TRP B 1 232 ? 1.874 17.375 18.875 1 98.31 232 TRP B C 1
ATOM 4750 O O . TRP B 1 232 ? 2.174 17.531 20.062 1 98.31 232 TRP B O 1
ATOM 4760 N N . GLY B 1 233 ? 2.693 17.609 17.938 1 98.06 233 GLY B N 1
ATOM 4761 C CA . GLY B 1 233 ? 3.943 18.328 18.109 1 98.06 233 GLY B CA 1
ATOM 4762 C C . GLY B 1 233 ? 4.07 19.531 17.188 1 98.06 233 GLY B C 1
ATOM 4763 O O . GLY B 1 233 ? 3.135 19.859 16.453 1 98.06 233 GLY B O 1
ATOM 4764 N N . HIS B 1 234 ? 5.137 20.328 17.312 1 98.56 234 HIS B N 1
ATOM 4765 C CA . HIS B 1 234 ? 5.387 21.5 16.5 1 98.56 234 HIS B CA 1
ATOM 4766 C C . HIS B 1 234 ? 6.137 21.141 15.219 1 98.56 234 HIS B C 1
ATOM 4768 O O . HIS B 1 234 ? 7.188 20.484 15.273 1 98.56 234 HIS B O 1
ATOM 4774 N N . ALA B 1 235 ? 5.656 21.609 14.07 1 98.5 235 ALA B N 1
ATOM 4775 C CA . ALA B 1 235 ? 6.215 21.281 12.758 1 98.5 235 ALA B CA 1
ATOM 4776 C C . ALA B 1 235 ? 7.695 21.641 12.688 1 98.5 235 ALA B C 1
ATOM 4778 O O . ALA B 1 235 ? 8.484 20.922 12.062 1 98.5 235 ALA B O 1
ATOM 4779 N N . LYS B 1 236 ? 8.109 22.781 13.289 1 97.44 236 LYS B N 1
ATOM 4780 C CA . LYS B 1 236 ? 9.5 23.219 13.273 1 97.44 236 LYS B CA 1
ATOM 4781 C C . LYS B 1 236 ? 10.406 22.172 13.93 1 97.44 236 LYS B C 1
ATOM 4783 O O . LYS B 1 236 ? 11.539 21.969 13.477 1 97.44 236 LYS B O 1
ATOM 4788 N N . ASP B 1 237 ? 9.922 21.562 15.023 1 98.19 237 ASP B N 1
ATOM 4789 C CA . ASP B 1 237 ? 10.672 20.5 15.68 1 98.19 237 ASP B CA 1
ATOM 4790 C C . ASP B 1 237 ? 10.758 19.266 14.805 1 98.19 237 ASP B C 1
ATOM 4792 O O . ASP B 1 237 ? 11.789 18.594 14.758 1 98.19 237 ASP B O 1
ATOM 4796 N N . TYR B 1 238 ? 9.719 18.969 14.125 1 98.62 238 TYR B N 1
ATOM 4797 C CA . TYR B 1 238 ? 9.609 17.734 13.367 1 98.62 238 TYR B CA 1
ATOM 4798 C C . TYR B 1 238 ? 10.5 17.766 12.133 1 98.62 238 TYR B C 1
ATOM 4800 O O . TYR B 1 238 ? 11.062 16.75 11.734 1 98.62 238 TYR B O 1
ATOM 4808 N N . VAL B 1 239 ? 10.633 18.969 11.453 1 98.69 239 VAL B N 1
ATOM 4809 C CA . VAL B 1 239 ? 11.477 19.031 10.258 1 98.69 239 VAL B CA 1
ATOM 4810 C C . VAL B 1 239 ? 12.938 18.812 10.648 1 98.69 239 VAL B C 1
ATOM 4812 O O . VAL B 1 239 ? 13.727 18.297 9.859 1 98.69 239 VAL B O 1
ATOM 4815 N N . GLU B 1 240 ? 13.328 19.188 11.883 1 98.5 240 GLU B N 1
ATOM 4816 C CA . GLU B 1 240 ? 14.68 18.875 12.352 1 98.5 240 GLU B CA 1
ATOM 4817 C C . GLU B 1 240 ? 14.906 17.359 12.406 1 98.5 240 GLU B C 1
ATOM 4819 O O . GLU B 1 240 ? 15.984 16.891 12.062 1 98.5 240 GLU B O 1
ATOM 4824 N N . ALA B 1 241 ? 13.898 16.625 12.883 1 98.69 241 ALA B N 1
ATOM 4825 C CA . ALA B 1 241 ? 13.992 15.164 12.898 1 98.69 241 ALA B CA 1
ATOM 4826 C C . ALA B 1 241 ? 14.156 14.609 11.484 1 98.69 241 ALA B C 1
ATOM 4828 O O . ALA B 1 241 ? 14.938 13.68 11.258 1 98.69 241 ALA B O 1
ATOM 4829 N N . MET B 1 242 ? 13.398 15.172 10.508 1 98.81 242 MET B N 1
ATOM 4830 C CA . MET B 1 242 ? 13.531 14.75 9.117 1 98.81 242 MET B CA 1
ATOM 4831 C C . MET B 1 242 ? 14.984 14.852 8.656 1 98.81 242 MET B C 1
ATOM 4833 O O . MET B 1 242 ? 15.516 13.922 8.047 1 98.81 242 MET B O 1
ATOM 4837 N N . TRP B 1 243 ? 15.586 16.016 8.938 1 98.88 243 TRP B N 1
ATOM 4838 C CA . TRP B 1 243 ? 16.969 16.266 8.539 1 98.88 243 TRP B CA 1
ATOM 4839 C C . TRP B 1 243 ? 17.906 15.289 9.227 1 98.88 243 TRP B C 1
ATOM 4841 O O . TRP B 1 243 ? 18.781 14.703 8.586 1 98.88 243 TRP B O 1
ATOM 4851 N N . ARG B 1 244 ? 17.734 15.055 10.547 1 98.81 244 ARG B N 1
ATOM 4852 C CA . ARG B 1 244 ? 18.609 14.18 11.312 1 98.81 244 ARG B CA 1
ATOM 4853 C C . ARG B 1 244 ? 18.562 12.75 10.773 1 98.81 244 ARG B C 1
ATOM 4855 O O . ARG B 1 244 ? 19.562 12.039 10.781 1 98.81 244 ARG B O 1
ATOM 4862 N N . ILE B 1 245 ? 17.438 12.328 10.344 1 98.88 245 ILE B N 1
ATOM 4863 C CA . ILE B 1 245 ? 17.234 10.977 9.828 1 98.88 245 ILE B CA 1
ATOM 4864 C C . ILE B 1 245 ? 18.188 10.734 8.648 1 98.88 245 ILE B C 1
ATOM 4866 O O . ILE B 1 245 ? 18.797 9.672 8.531 1 98.88 245 ILE B O 1
ATOM 4870 N N . LEU B 1 246 ? 18.359 11.727 7.762 1 98.81 246 LEU B N 1
ATOM 4871 C CA . LEU B 1 246 ? 19.172 11.547 6.562 1 98.81 246 LEU B CA 1
ATOM 4872 C C . LEU B 1 246 ? 20.641 11.711 6.883 1 98.81 246 LEU B C 1
ATOM 4874 O O . LEU B 1 246 ? 21.5 11.484 6.02 1 98.81 246 LEU B O 1
ATOM 4878 N N . GLN B 1 247 ? 20.984 12.125 8.164 1 98.5 247 GLN B N 1
ATOM 4879 C CA . GLN B 1 247 ? 22.375 12.344 8.523 1 98.5 247 GLN B CA 1
ATOM 4880 C C . GLN B 1 247 ? 23 11.094 9.133 1 98.5 247 GLN B C 1
ATOM 4882 O O . GLN B 1 247 ? 24.172 11.086 9.492 1 98.5 247 GLN B O 1
ATOM 4887 N N . GLN B 1 248 ? 22.266 10 9.258 1 98.44 248 GLN B N 1
ATOM 4888 C CA . GLN B 1 248 ? 22.766 8.773 9.875 1 98.44 248 GLN B CA 1
ATOM 4889 C C . GLN B 1 248 ? 23.625 7.977 8.898 1 98.44 248 GLN B C 1
ATOM 4891 O O . GLN B 1 248 ? 23.594 8.211 7.691 1 98.44 248 GLN B O 1
ATOM 4896 N N . ASP B 1 249 ? 24.328 6.961 9.398 1 97.81 249 ASP B N 1
ATOM 4897 C CA . ASP B 1 249 ? 25.188 6.121 8.578 1 97.81 249 ASP B CA 1
ATOM 4898 C C . ASP B 1 249 ? 24.375 5.078 7.816 1 97.81 249 ASP B C 1
ATOM 4900 O O . ASP B 1 249 ? 24.719 4.723 6.684 1 97.81 249 ASP B O 1
ATOM 4904 N N . LYS B 1 250 ? 23.344 4.625 8.492 1 97.94 250 LYS B N 1
ATOM 4905 C CA . LYS B 1 250 ? 22.5 3.598 7.898 1 97.94 250 LYS B CA 1
ATOM 4906 C C . LYS B 1 250 ? 21.062 4.086 7.773 1 97.94 250 LYS B C 1
ATOM 4908 O O . LYS B 1 250 ? 20.531 4.727 8.688 1 97.94 250 LYS B O 1
ATOM 4913 N N . ALA B 1 251 ? 20.5 3.811 6.574 1 98.69 251 ALA B N 1
ATOM 4914 C CA . ALA B 1 251 ? 19.109 4.176 6.375 1 98.69 251 ALA B CA 1
ATOM 4915 C C . ALA B 1 251 ? 18.188 3.338 7.266 1 98.69 251 ALA B C 1
ATOM 4917 O O . ALA B 1 251 ? 18.406 2.139 7.445 1 98.69 251 ALA B O 1
ATOM 4918 N N . ASP B 1 252 ? 17.203 3.947 7.875 1 98.56 252 ASP B N 1
ATOM 4919 C CA . ASP B 1 252 ? 16.219 3.279 8.734 1 98.56 252 ASP B CA 1
ATOM 4920 C C . ASP B 1 252 ? 14.945 4.102 8.859 1 98.56 252 ASP B C 1
ATOM 4922 O O . ASP B 1 252 ? 14.844 5.188 8.289 1 98.56 252 ASP B O 1
ATOM 4926 N N . ASP B 1 253 ? 13.969 3.543 9.492 1 98.81 253 ASP B N 1
ATOM 4927 C CA . ASP B 1 253 ? 12.68 4.199 9.695 1 98.81 253 ASP B CA 1
ATOM 4928 C C . ASP B 1 253 ? 12.516 4.625 11.156 1 98.81 253 ASP B C 1
ATOM 4930 O O . ASP B 1 253 ? 12.953 3.922 12.07 1 98.81 253 ASP B O 1
ATOM 4934 N N . PHE B 1 254 ? 11.82 5.777 11.383 1 98.88 254 PHE B N 1
ATOM 4935 C CA . PHE B 1 254 ? 11.734 6.312 12.734 1 98.88 254 PHE B CA 1
ATOM 4936 C C . PHE B 1 254 ? 10.344 6.875 13 1 98.88 254 PHE B C 1
ATOM 4938 O O . PHE B 1 254 ? 9.781 7.586 12.164 1 98.88 254 PHE B O 1
ATOM 4945 N N . VAL B 1 255 ? 9.82 6.535 14.133 1 98.75 255 VAL B N 1
ATOM 4946 C CA . VAL B 1 255 ? 8.672 7.246 14.672 1 98.75 255 VAL B CA 1
ATOM 4947 C C . VAL B 1 255 ? 9.109 8.602 15.227 1 98.75 255 VAL B C 1
ATOM 4949 O O . VAL B 1 255 ? 10.078 8.68 15.992 1 98.75 255 VAL B O 1
ATOM 4952 N N . VAL B 1 256 ? 8.461 9.648 14.773 1 98.5 256 VAL B N 1
ATOM 4953 C CA . VAL B 1 256 ? 8.688 11 15.273 1 98.5 256 VAL B CA 1
ATOM 4954 C C . VAL B 1 256 ? 7.434 11.508 15.969 1 98.5 256 VAL B C 1
ATOM 4956 O O . VAL B 1 256 ? 6.449 11.852 15.32 1 98.5 256 VAL B O 1
ATOM 4959 N N . ALA B 1 257 ? 7.469 11.562 17.266 1 98.31 257 ALA B N 1
ATOM 4960 C CA . ALA B 1 257 ? 6.32 11.883 18.109 1 98.31 257 ALA B CA 1
ATOM 4961 C C . ALA B 1 257 ? 6.766 12.523 19.406 1 98.31 257 ALA B C 1
ATOM 4963 O O . ALA B 1 257 ? 7.949 12.484 19.766 1 98.31 257 ALA B O 1
ATOM 4964 N N . THR B 1 258 ? 5.863 13.148 20.109 1 97.75 258 THR B N 1
ATOM 4965 C CA . THR B 1 258 ? 6.168 13.75 21.406 1 97.75 258 THR B CA 1
ATOM 4966 C C . THR B 1 258 ? 6.047 12.719 22.516 1 97.75 258 THR B C 1
ATOM 4968 O O . THR B 1 258 ? 6.699 12.844 23.562 1 97.75 258 THR B O 1
ATOM 4971 N N . GLY B 1 259 ? 5.141 11.711 22.344 1 97.31 259 GLY B N 1
ATOM 4972 C CA . GLY B 1 259 ? 4.844 10.75 23.391 1 97.31 259 GLY B CA 1
ATOM 4973 C C . GLY B 1 259 ? 3.752 11.211 24.328 1 97.31 259 GLY B C 1
ATOM 4974 O O . GLY B 1 259 ? 3.551 10.617 25.391 1 97.31 259 GLY B O 1
ATOM 4975 N N . ILE B 1 260 ? 3.105 12.289 23.953 1 96.25 260 ILE B N 1
ATOM 4976 C CA . ILE B 1 260 ? 2.002 12.836 24.734 1 96.25 260 ILE B CA 1
ATOM 4977 C C . ILE B 1 260 ? 0.755 12.938 23.859 1 96.25 260 ILE B C 1
ATOM 4979 O O . ILE B 1 260 ? 0.825 13.414 22.719 1 96.25 260 ILE B O 1
ATOM 4983 N N . THR B 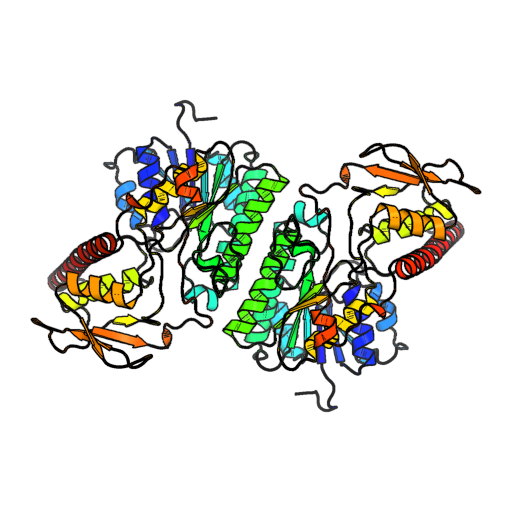1 261 ? -0.329 12.43 24.344 1 95.75 261 THR B N 1
ATOM 4984 C C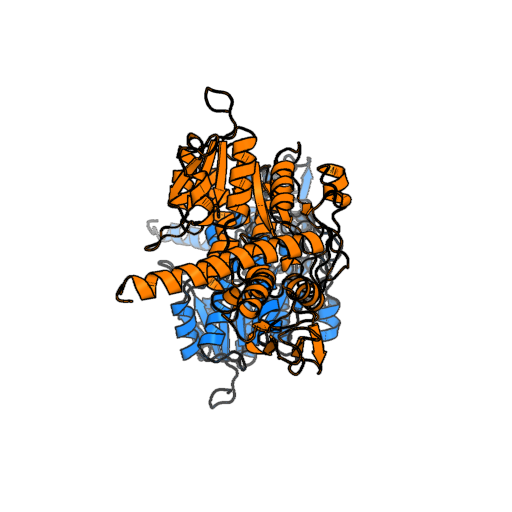A . THR B 1 261 ? -1.562 12.5 23.562 1 95.75 261 THR B CA 1
ATOM 4985 C C . THR B 1 261 ? -2.533 13.508 24.188 1 95.75 261 THR B C 1
ATOM 4987 O O . THR B 1 261 ? -2.506 13.734 25.406 1 95.75 261 THR B O 1
ATOM 4990 N N . THR B 1 262 ? -3.254 14.164 23.391 1 97.5 262 THR B N 1
ATOM 4991 C CA . THR B 1 262 ? -4.199 15.203 23.781 1 97.5 262 THR B CA 1
ATOM 4992 C C . THR B 1 262 ? -5.5 15.07 22.984 1 97.5 262 THR B C 1
ATOM 4994 O O . THR B 1 262 ? -5.484 14.711 21.812 1 97.5 262 THR B O 1
ATOM 4997 N N . THR B 1 263 ? -6.629 15.359 23.594 1 98 263 THR B N 1
ATOM 4998 C CA . THR B 1 263 ? -7.914 15.297 22.906 1 98 263 THR B CA 1
ATOM 4999 C C . THR B 1 263 ? -8.148 16.562 22.094 1 98 263 THR B C 1
ATOM 5001 O O . THR B 1 263 ? -7.57 17.609 22.375 1 98 263 THR B O 1
ATOM 5004 N N . VAL B 1 264 ? -9.039 16.422 21.125 1 97.94 264 VAL B N 1
ATOM 5005 C CA . VAL B 1 264 ? -9.477 17.594 20.375 1 97.94 264 VAL B CA 1
ATOM 5006 C C . VAL B 1 264 ? -10.156 18.594 21.312 1 97.94 264 VAL B C 1
ATOM 5008 O O . VAL B 1 264 ? -9.961 19.797 21.188 1 97.94 264 VAL B O 1
ATOM 5011 N N . ARG B 1 265 ? -10.883 18.109 22.281 1 98 265 ARG B N 1
ATOM 5012 C CA . ARG B 1 265 ? -11.57 18.922 23.297 1 98 265 ARG B CA 1
ATOM 5013 C C . ARG B 1 265 ? -10.57 19.797 24.062 1 98 265 ARG B C 1
ATOM 5015 O O . ARG B 1 265 ? -10.789 21 24.219 1 98 265 ARG B O 1
ATOM 5022 N N . ALA B 1 266 ? -9.523 19.188 24.531 1 98.19 266 ALA B N 1
ATOM 5023 C CA . ALA B 1 266 ? -8.508 19.922 25.281 1 98.19 266 ALA B CA 1
ATOM 5024 C C . ALA B 1 266 ? -7.863 21 24.422 1 98.19 266 ALA B C 1
ATOM 5026 O O . ALA B 1 266 ? -7.59 22.094 24.891 1 98.19 266 ALA B O 1
ATOM 5027 N N . PHE B 1 267 ? -7.605 20.656 23.172 1 98.62 267 PHE B N 1
ATOM 5028 C CA . PHE B 1 267 ? -7.027 21.625 22.25 1 98.62 267 PHE B CA 1
ATOM 5029 C C . PHE B 1 267 ? -7.953 22.828 22.062 1 98.62 267 PHE B C 1
ATOM 5031 O O . PHE B 1 267 ? -7.496 23.969 22 1 98.62 267 PHE B O 1
ATOM 5038 N N . CYS B 1 268 ? -9.258 22.562 22.016 1 98.56 268 CYS B N 1
ATOM 5039 C CA . CYS B 1 268 ? -10.25 23.641 21.969 1 98.56 268 CYS B CA 1
ATOM 5040 C C . CYS B 1 268 ? -10.172 24.5 23.219 1 98.56 268 CYS B C 1
ATOM 5042 O O . CYS B 1 268 ? -10.133 25.734 23.125 1 98.56 268 CYS B O 1
ATOM 5044 N N . GLU B 1 269 ? -10.141 23.844 24.328 1 98.5 269 GLU B N 1
ATOM 5045 C CA . GLU B 1 269 ? -10.125 24.578 25.594 1 98.5 269 GLU B CA 1
ATOM 5046 C C . GLU B 1 269 ? -8.914 25.5 25.672 1 98.5 269 GLU B C 1
ATOM 5048 O O . GLU B 1 269 ? -9.055 26.672 26.031 1 98.5 269 GLU B O 1
ATOM 5053 N N . TRP B 1 270 ? -7.73 24.984 25.328 1 98.44 270 TRP B N 1
ATOM 5054 C CA . TRP B 1 270 ? -6.516 25.797 25.359 1 98.44 270 TRP B CA 1
ATOM 5055 C C . TRP B 1 270 ? -6.605 26.953 24.391 1 98.44 270 TRP B C 1
ATOM 5057 O O . TRP B 1 270 ? -6.234 28.078 24.719 1 98.44 270 TRP B O 1
ATOM 5067 N N . SER B 1 271 ? -7.133 26.703 23.203 1 98.62 271 SER B N 1
ATOM 5068 C CA . SER B 1 271 ? -7.188 27.719 22.141 1 98.62 271 SER B CA 1
ATOM 5069 C C . SER B 1 271 ? -8.148 28.844 22.516 1 98.62 271 SER B C 1
ATOM 5071 O O . SER B 1 271 ? -7.797 30.016 22.406 1 98.62 271 SER B O 1
ATOM 5073 N N . PHE B 1 272 ? -9.328 28.484 22.953 1 98.56 272 PHE B N 1
ATOM 5074 C CA . PHE B 1 272 ? -10.336 29.484 23.266 1 98.56 272 PHE B CA 1
ATOM 5075 C C . PHE B 1 272 ? -9.961 30.266 24.531 1 98.56 272 PHE B C 1
ATOM 5077 O O . PHE B 1 272 ? -10.195 31.469 24.609 1 98.56 272 PHE B O 1
ATOM 5084 N N . ASN B 1 273 ? -9.383 29.531 25.469 1 98.25 273 ASN B N 1
ATOM 5085 C CA . ASN B 1 273 ? -8.906 30.219 26.656 1 98.25 273 ASN B CA 1
ATOM 5086 C C . ASN B 1 273 ? -7.852 31.266 26.312 1 98.25 273 ASN B C 1
ATOM 5088 O O . ASN B 1 273 ? -7.887 32.375 26.828 1 98.25 273 ASN B O 1
ATOM 5092 N N . ARG B 1 274 ? -6.902 30.922 25.5 1 98.31 274 ARG B N 1
ATOM 5093 C CA . ARG B 1 274 ? -5.855 31.844 25.062 1 98.31 274 ARG B CA 1
ATOM 5094 C C . ARG B 1 274 ? -6.449 33.062 24.359 1 98.31 274 ARG B C 1
ATOM 5096 O O . ARG B 1 274 ? -5.914 34.156 24.469 1 98.31 274 ARG B O 1
ATOM 5103 N N . ALA B 1 275 ? -7.559 32.906 23.688 1 97.94 275 ALA B N 1
ATOM 5104 C CA . ALA B 1 275 ? -8.227 33.969 22.969 1 97.94 275 ALA B CA 1
ATOM 5105 C C . ALA B 1 275 ? -9.102 34.812 23.922 1 97.94 275 ALA B C 1
ATOM 5107 O O . ALA B 1 275 ? -9.711 35.812 23.5 1 97.94 275 ALA B O 1
ATOM 5108 N N . GLY B 1 276 ? -9.188 34.406 25.188 1 97.5 276 GLY B N 1
ATOM 5109 C CA . GLY B 1 276 ? -9.992 35.094 26.172 1 97.5 276 GLY B CA 1
ATOM 5110 C C . GLY B 1 276 ? -11.43 34.625 26.219 1 97.5 276 GLY B C 1
ATOM 5111 O O . GLY B 1 276 ? -12.32 35.375 26.641 1 97.5 276 GLY B O 1
ATOM 5112 N N . LEU B 1 277 ? -11.664 33.469 25.719 1 97.88 277 LEU B N 1
ATOM 5113 C CA . LEU B 1 277 ? -12.992 32.875 25.688 1 97.88 277 LEU B CA 1
ATOM 5114 C C . LEU B 1 277 ? -13 31.5 26.375 1 97.88 277 LEU B C 1
ATOM 5116 O O . LEU B 1 277 ? -13.234 30.469 25.734 1 97.88 277 LEU B O 1
ATOM 5120 N N . PRO B 1 278 ? -12.836 31.484 27.672 1 98 278 PRO B N 1
ATOM 5121 C CA . PRO B 1 278 ? -12.844 30.188 28.344 1 98 278 PRO B CA 1
ATOM 5122 C C . PRO B 1 278 ? -14.117 29.391 28.094 1 98 278 PRO B C 1
ATOM 5124 O O . PRO B 1 278 ? -15.211 29.969 28.062 1 98 278 PRO B O 1
ATOM 5127 N N . LEU B 1 279 ? -13.992 28.047 27.953 1 98.25 279 LEU B N 1
ATOM 5128 C CA . LEU B 1 279 ? -15.117 27.219 27.516 1 98.25 279 LEU B CA 1
ATOM 5129 C C . LEU B 1 279 ? -15.664 26.375 28.672 1 98.25 279 LEU B C 1
ATOM 5131 O O . LEU B 1 279 ? -14.906 25.969 29.547 1 98.25 279 LEU B O 1
ATOM 5135 N N . ARG B 1 280 ? -16.875 26.141 28.719 1 98.25 280 ARG B N 1
ATOM 5136 C CA . ARG B 1 280 ? -17.562 25.047 29.391 1 98.25 280 ARG B CA 1
ATOM 5137 C C . ARG B 1 280 ? -18.344 24.188 28.391 1 98.25 280 ARG B C 1
ATOM 5139 O O . ARG B 1 280 ? -18.734 24.672 27.328 1 98.25 280 ARG B O 1
ATOM 5146 N N . TRP B 1 281 ? -18.531 22.922 28.719 1 98.19 281 TRP B N 1
ATOM 5147 C CA . TRP B 1 281 ? -19.156 22 27.766 1 98.19 281 TRP B CA 1
ATOM 5148 C C . TRP B 1 281 ? -20.531 21.594 28.25 1 98.19 281 TRP B C 1
ATOM 5150 O O . TRP B 1 281 ? -20.75 21.406 29.453 1 98.19 281 TRP B O 1
ATOM 5160 N N . GLU B 1 282 ? -21.453 21.453 27.375 1 97.94 282 GLU B N 1
ATOM 5161 C CA . GLU B 1 282 ? -22.797 20.938 27.625 1 97.94 282 GLU B CA 1
ATOM 5162 C C . GLU B 1 282 ? -23.219 19.922 26.562 1 97.94 282 GLU B C 1
ATOM 5164 O O . GLU B 1 282 ? -22.828 20.047 25.406 1 97.94 282 GLU B O 1
ATOM 5169 N N . GLY B 1 283 ? -23.891 18.953 27.016 1 96.38 283 GLY B N 1
ATOM 5170 C CA . GLY B 1 283 ? -24.391 17.953 26.078 1 96.38 283 GLY B CA 1
ATOM 5171 C C . GLY B 1 283 ? -23.406 16.812 25.875 1 96.38 283 GLY B C 1
ATOM 5172 O O . GLY B 1 283 ? -22.375 16.734 26.547 1 96.38 283 GLY B O 1
ATOM 5173 N N . GLU B 1 284 ? -23.859 15.82 24.938 1 94 284 GLU B N 1
ATOM 5174 C CA . GLU B 1 284 ? -23.031 14.648 24.641 1 94 284 GLU B CA 1
ATOM 5175 C C . GLU B 1 284 ? -23.062 14.312 23.156 1 94 284 GLU B C 1
ATOM 5177 O O . GLU B 1 284 ? -24.031 14.625 22.469 1 94 284 GLU B O 1
ATOM 5182 N N . GLY B 1 285 ? -21.953 13.711 22.766 1 90.94 285 GLY B N 1
ATOM 5183 C CA . GLY B 1 285 ? -21.906 13.281 21.391 1 90.94 285 GLY B CA 1
ATOM 5184 C C . GLY B 1 285 ? -22.141 14.414 20.406 1 90.94 285 GLY B C 1
ATOM 5185 O O . GLY B 1 285 ? -21.5 15.469 20.484 1 90.94 285 GLY B O 1
ATOM 5186 N N . VAL B 1 286 ? -23.062 14.195 19.453 1 93.75 286 VAL B N 1
ATOM 5187 C CA . VAL B 1 286 ? -23.328 15.156 18.391 1 93.75 286 VAL B CA 1
ATOM 5188 C C . VAL B 1 286 ? -24.031 16.391 18.969 1 93.75 286 VAL B C 1
ATOM 5190 O O . VAL B 1 286 ? -24.062 17.453 18.328 1 93.75 286 VAL B O 1
ATOM 5193 N N . ASN B 1 287 ? -24.562 16.312 20.234 1 95.38 287 ASN B N 1
ATOM 5194 C CA . ASN B 1 287 ? -25.25 17.406 20.875 1 95.38 287 ASN B CA 1
ATOM 5195 C C . ASN B 1 287 ? -24.328 18.203 21.797 1 95.38 287 ASN B C 1
ATOM 5197 O O . ASN B 1 287 ? -24.75 19.172 22.438 1 95.38 287 ASN B O 1
ATOM 5201 N N . GLU B 1 288 ? -23.109 17.812 21.844 1 96.69 288 GLU B N 1
ATOM 5202 C CA . GLU B 1 288 ? -22.156 18.516 22.688 1 96.69 288 GLU B CA 1
ATOM 5203 C C . GLU B 1 288 ? -21.828 19.891 22.125 1 96.69 288 GLU B C 1
ATOM 5205 O O . GLU B 1 288 ? -21.688 20.047 20.906 1 96.69 288 GLU B O 1
ATOM 5210 N N . ARG B 1 289 ? -21.781 20.875 22.953 1 97.81 289 ARG B N 1
ATOM 5211 C CA . ARG B 1 289 ? -21.484 22.25 22.547 1 97.81 289 ARG B CA 1
ATOM 5212 C C . ARG B 1 289 ? -20.5 22.906 23.5 1 97.81 289 ARG B C 1
ATOM 5214 O O . ARG B 1 289 ? -20.5 22.641 24.703 1 97.81 289 ARG B O 1
ATOM 5221 N N . GLY B 1 290 ? -19.609 23.688 22.969 1 98.38 290 GLY B N 1
ATOM 5222 C CA . GLY B 1 290 ? -18.734 24.547 23.75 1 98.38 290 GLY B CA 1
ATOM 5223 C C . GLY B 1 290 ? -19.297 25.953 23.938 1 98.38 290 GLY B C 1
ATOM 5224 O O . GLY B 1 290 ? -19.594 26.641 22.953 1 98.38 290 GLY B O 1
ATOM 5225 N N . ILE B 1 291 ? -19.438 26.344 25.172 1 98.56 291 ILE B N 1
ATOM 5226 C CA . ILE B 1 291 ? -20.047 27.625 25.531 1 98.56 291 ILE B CA 1
ATOM 5227 C C . ILE B 1 291 ? -19.031 28.484 26.281 1 98.56 291 ILE B C 1
ATOM 5229 O O . ILE B 1 291 ? -18.297 27.984 27.141 1 98.56 291 ILE B O 1
ATOM 5233 N N . VAL B 1 292 ? -19.031 29.734 25.953 1 98.31 292 VAL B N 1
ATOM 5234 C CA . VAL B 1 292 ? -18.141 30.641 26.672 1 98.31 292 VAL B CA 1
ATOM 5235 C C . VAL B 1 292 ? -18.547 30.734 28.141 1 98.31 292 VAL B C 1
ATOM 5237 O O . VAL B 1 292 ? -19.688 31.109 28.453 1 98.31 292 VAL B O 1
ATOM 5240 N N . ALA B 1 293 ? -17.641 30.453 28.984 1 97.94 293 ALA B N 1
ATOM 5241 C CA . ALA B 1 293 ? -17.953 30.25 30.406 1 97.94 293 ALA B CA 1
ATOM 5242 C C . ALA B 1 293 ? -18.016 31.578 31.141 1 97.94 293 ALA B C 1
ATOM 5244 O O . ALA B 1 293 ? -18.734 31.703 32.125 1 97.94 293 ALA B O 1
ATOM 5245 N N . SER B 1 294 ? -17.219 32.531 30.734 1 96.62 294 SER B N 1
ATOM 5246 C CA . SER B 1 294 ? -17.141 33.812 31.422 1 96.62 294 SER B CA 1
ATOM 5247 C C . SER B 1 294 ? -16.609 34.906 30.5 1 96.62 294 SER B C 1
ATOM 5249 O O . SER B 1 294 ? -16.047 34.625 29.438 1 96.62 294 SER B O 1
ATOM 5251 N N . GLY B 1 295 ? -16.828 36.188 30.922 1 90.62 295 GLY B N 1
ATOM 5252 C CA . GLY B 1 295 ? -16.312 37.312 30.156 1 90.62 295 GLY B CA 1
ATOM 5253 C C . GLY B 1 295 ? -17.328 37.906 29.203 1 90.62 295 GLY B C 1
ATOM 5254 O O . GLY B 1 295 ? -18.531 37.781 29.422 1 90.62 295 GLY B O 1
ATOM 5255 N N . GLU B 1 296 ? -16.891 38.656 28.219 1 87.31 296 GLU B N 1
ATOM 5256 C CA . GLU B 1 296 ? -17.719 39.469 27.328 1 87.31 296 GLU B CA 1
ATOM 5257 C C . GLU B 1 296 ? -18.656 38.594 26.5 1 87.31 296 GLU B C 1
ATOM 5259 O O . GLU B 1 296 ? -19.781 39 26.172 1 87.31 296 GLU B O 1
ATOM 5264 N N . HIS B 1 297 ? -18.328 37.375 26.25 1 91.69 297 HIS B N 1
ATOM 5265 C CA . HIS B 1 297 ? -19.125 36.5 25.406 1 91.69 297 HIS B CA 1
ATOM 5266 C C . HIS B 1 297 ? -19.703 35.344 26.203 1 91.69 297 HIS B C 1
ATOM 5268 O O . HIS B 1 297 ? -20.016 34.281 25.641 1 91.69 297 HIS B O 1
ATOM 5274 N N . GLU B 1 298 ? -19.891 35.531 27.453 1 95.62 298 GLU B N 1
ATOM 5275 C CA . GLU B 1 298 ? -20.391 34.5 28.328 1 95.62 298 GLU B CA 1
ATOM 5276 C C . GLU B 1 298 ? -21.734 33.969 27.844 1 95.62 298 GLU B C 1
ATOM 5278 O O . GLU B 1 298 ? -22.625 34.719 27.484 1 95.62 298 GLU B O 1
ATOM 5283 N N . GLY B 1 299 ? -21.828 32.625 27.766 1 96.94 299 GLY B N 1
ATOM 5284 C CA . GLY B 1 299 ? -23.094 32 27.406 1 96.94 299 GLY B CA 1
ATOM 5285 C C . GLY B 1 299 ? -23.219 31.719 25.922 1 96.94 299 GLY B C 1
ATOM 5286 O O . GLY B 1 299 ? -24.094 30.953 25.5 1 96.94 299 GLY B O 1
ATOM 5287 N N . LYS B 1 300 ? -22.375 32.25 25.156 1 97.38 300 LYS B N 1
ATOM 5288 C CA . LYS B 1 300 ? -22.406 32.062 23.703 1 97.38 300 LYS B CA 1
ATOM 5289 C C . LYS B 1 300 ? -21.875 30.688 23.328 1 97.38 300 LYS B C 1
ATOM 5291 O O . LYS B 1 300 ? -20.844 30.25 23.828 1 97.38 300 LYS B O 1
ATOM 5296 N N . VAL B 1 301 ? -22.656 30 22.484 1 98.31 301 VAL B N 1
ATOM 5297 C CA . VAL B 1 301 ? -22.172 28.75 21.906 1 98.31 301 VAL B CA 1
ATOM 5298 C C . VAL B 1 301 ? -21.156 29.031 20.812 1 98.31 301 VAL B C 1
ATOM 5300 O O . VAL B 1 301 ? -21.469 29.703 19.828 1 98.31 301 VAL B O 1
ATOM 5303 N N . VAL B 1 302 ? -19.922 28.531 21.047 1 98.62 302 VAL B N 1
ATOM 5304 C CA . VAL B 1 302 ? -18.875 28.891 20.094 1 98.62 302 VAL B CA 1
ATOM 5305 C C . VAL B 1 302 ? -18.312 27.641 19.438 1 98.62 302 VAL B C 1
ATOM 5307 O O . VAL B 1 302 ? -17.594 27.719 18.438 1 98.62 302 VAL B O 1
ATOM 5310 N N . VAL B 1 303 ? -18.531 26.438 19.938 1 98.62 303 VAL B N 1
ATOM 5311 C CA . VAL B 1 303 ? -18.125 25.156 19.344 1 98.62 303 VAL B CA 1
ATOM 5312 C C . VAL B 1 303 ? -19.344 24.234 19.234 1 98.62 303 VAL B C 1
ATOM 5314 O O . VAL B 1 303 ? -20.109 24.094 20.188 1 98.62 303 VAL B O 1
ATOM 5317 N N . LYS B 1 304 ? -19.531 23.688 18.094 1 98.38 304 LYS B N 1
ATOM 5318 C CA . LYS B 1 304 ? -20.578 22.703 17.859 1 98.38 304 LYS B CA 1
ATOM 5319 C C . LYS B 1 304 ? -20 21.438 17.203 1 98.38 304 LYS B C 1
ATOM 5321 O O . LYS B 1 304 ? -18.938 21.484 16.594 1 98.38 304 LYS B O 1
ATOM 5326 N N . VAL B 1 305 ? -20.688 20.344 17.453 1 97.5 305 VAL B N 1
ATOM 5327 C CA . VAL B 1 305 ? -20.312 19.094 16.797 1 97.5 305 VAL B CA 1
ATOM 5328 C C . VAL B 1 305 ? -21.234 18.828 15.617 1 97.5 305 VAL B C 1
ATOM 5330 O O . VAL B 1 305 ? -22.453 19.047 15.703 1 97.5 305 VAL B O 1
ATOM 5333 N N . SER B 1 306 ? -20.625 18.516 14.523 1 95.94 306 SER B N 1
ATOM 5334 C CA . SER B 1 306 ? -21.406 18.203 13.328 1 95.94 306 SER B CA 1
ATOM 5335 C C . SER B 1 306 ? -21 16.859 12.734 1 95.94 306 SER B C 1
ATOM 5337 O O . SER B 1 306 ? -19.797 16.594 12.57 1 95.94 306 SER B O 1
ATOM 5339 N N . GLU B 1 307 ? -21.906 16.047 12.336 1 92.69 307 GLU B N 1
ATOM 5340 C CA . GLU B 1 307 ? -21.703 14.727 11.758 1 92.69 307 GLU B CA 1
ATOM 5341 C C . GLU B 1 307 ? -20.953 14.812 10.43 1 92.69 307 GLU B C 1
ATOM 5343 O O . GLU B 1 307 ? -20.281 13.867 10.031 1 92.69 307 GLU B O 1
ATOM 5348 N N . ARG B 1 308 ? -21.094 15.93 9.844 1 91.75 308 ARG B N 1
ATOM 5349 C CA . ARG B 1 308 ? -20.469 16.109 8.531 1 91.75 308 ARG B CA 1
ATOM 5350 C C . ARG B 1 308 ? -18.953 15.992 8.617 1 91.75 308 ARG B C 1
ATOM 5352 O O . ARG B 1 308 ? -18.281 15.75 7.609 1 91.75 308 ARG B O 1
ATOM 5359 N N . PHE B 1 309 ? -18.422 16.156 9.789 1 92.12 309 PHE B N 1
ATOM 5360 C CA . PHE B 1 309 ? -16.984 16.141 9.945 1 92.12 309 PHE B CA 1
ATOM 5361 C C . PHE B 1 309 ? -16.5 14.789 10.461 1 92.12 309 PHE B C 1
ATOM 5363 O O . PHE B 1 309 ? -15.305 14.609 10.703 1 92.12 309 PHE B O 1
ATOM 5370 N N . PHE B 1 310 ? -17.422 13.898 10.609 1 92.31 310 PHE B N 1
ATOM 5371 C CA . PHE B 1 310 ? -17.016 12.547 10.969 1 92.31 310 PHE B CA 1
ATOM 5372 C C . PHE B 1 310 ? -16.453 11.805 9.758 1 92.31 310 PHE B C 1
ATOM 5374 O O . PHE B 1 310 ? -16.891 12.023 8.633 1 92.31 310 PHE B O 1
ATOM 5381 N N . ARG B 1 311 ? -15.445 11.023 9.977 1 91.31 311 ARG B N 1
ATOM 5382 C CA . ARG B 1 311 ? -14.898 10.148 8.945 1 91.31 311 ARG B CA 1
ATOM 5383 C C . ARG B 1 311 ? -15.664 8.836 8.883 1 91.31 311 ARG B C 1
ATOM 5385 O O . ARG B 1 311 ? -16.203 8.375 9.891 1 91.31 311 ARG B O 1
ATOM 5392 N N . PRO B 1 312 ? -15.672 8.211 7.633 1 91.81 312 PRO B N 1
ATOM 5393 C CA . PRO B 1 312 ? -16.328 6.91 7.531 1 91.81 312 PRO B CA 1
ATOM 5394 C C . PRO B 1 312 ? -15.734 5.867 8.469 1 91.81 312 PRO B C 1
ATOM 5396 O O . PRO B 1 312 ? -16.469 5.059 9.047 1 91.81 312 PRO B O 1
ATOM 5399 N N . ALA B 1 313 ? -14.477 5.898 8.562 1 93.12 313 ALA B N 1
ATOM 5400 C CA . ALA B 1 313 ? -13.734 5.105 9.539 1 93.12 313 ALA B CA 1
ATOM 5401 C C . ALA B 1 313 ? -12.828 5.988 10.383 1 93.12 313 ALA B C 1
ATOM 5403 O O . ALA B 1 313 ? -11.836 6.527 9.883 1 93.12 313 ALA B O 1
ATOM 5404 N N . GLU B 1 314 ? -13.102 6.016 11.664 1 91 314 GLU B N 1
ATOM 5405 C CA . GLU B 1 314 ? -12.43 6.984 12.531 1 91 314 GLU B CA 1
ATOM 5406 C C . GLU B 1 314 ? -11.141 6.406 13.109 1 91 314 GLU B C 1
ATOM 5408 O O . GLU B 1 314 ? -11.031 5.195 13.312 1 91 314 GLU B O 1
ATOM 5413 N N . VAL B 1 315 ? -10.203 7.219 13.281 1 93.12 315 VAL B N 1
ATOM 5414 C CA . VAL B 1 315 ? -9.016 6.949 14.086 1 93.12 315 VAL B CA 1
ATOM 5415 C C . VAL B 1 315 ? -9.172 7.582 15.461 1 93.12 315 VAL B C 1
ATOM 5417 O O . VAL B 1 315 ? -9.125 8.805 15.594 1 93.12 315 VAL B O 1
ATOM 5420 N N . GLU B 1 316 ? -9.227 6.816 16.484 1 93.25 316 GLU B N 1
ATOM 5421 C CA . GLU B 1 316 ? -9.602 7.32 17.797 1 93.25 316 GLU B CA 1
ATOM 5422 C C . GLU B 1 316 ? -8.383 7.801 18.578 1 93.25 316 GLU B C 1
ATOM 5424 O O . GLU B 1 316 ? -8.453 8.805 19.281 1 93.25 316 GLU B O 1
ATOM 5429 N N . LEU B 1 317 ? -7.324 7.078 18.391 1 96.75 317 LEU B N 1
ATOM 5430 C CA . LEU B 1 317 ? -6.152 7.387 19.203 1 96.75 317 LEU B CA 1
ATOM 5431 C C . LEU B 1 317 ? -4.867 7.172 18.422 1 96.75 317 LEU B C 1
ATOM 5433 O O . LEU B 1 317 ? -4.688 6.125 17.797 1 96.75 317 LEU B O 1
ATOM 5437 N N . LEU B 1 318 ? -4.008 8.117 18.453 1 97.44 318 LEU B N 1
ATOM 5438 C CA . LEU B 1 318 ? -2.635 8.016 17.969 1 97.44 318 LEU B CA 1
ATOM 5439 C C . LEU B 1 318 ? -1.655 8.531 19.016 1 97.44 318 LEU B C 1
ATOM 5441 O O . LEU B 1 318 ? -1.742 9.688 19.438 1 97.44 318 LEU B O 1
ATOM 5445 N N . LEU B 1 319 ? -0.827 7.719 19.516 1 98.62 319 LEU B N 1
ATOM 5446 C CA . LEU B 1 319 ? 0.217 8.016 20.5 1 98.62 319 LEU B CA 1
ATOM 5447 C C . LEU B 1 319 ? 1.521 7.316 20.125 1 98.62 319 LEU B C 1
ATOM 5449 O O . LEU B 1 319 ? 1.587 6.086 20.094 1 98.62 319 LEU B O 1
ATOM 5453 N N . GLY B 1 320 ? 2.523 8.109 19.812 1 98.31 320 GLY B N 1
ATOM 5454 C CA . GLY B 1 320 ? 3.766 7.531 19.312 1 98.31 320 GLY B CA 1
ATOM 5455 C C . GLY B 1 320 ? 4.781 7.285 20.422 1 98.31 320 GLY B C 1
ATOM 5456 O O . GLY B 1 320 ? 4.758 7.953 21.453 1 98.31 320 GLY B O 1
ATOM 5457 N N . ASP B 1 321 ? 5.648 6.309 20.25 1 98.38 321 ASP B N 1
ATOM 5458 C CA . ASP B 1 321 ? 6.828 6.043 21.062 1 98.38 321 ASP B CA 1
ATOM 5459 C C . ASP B 1 321 ? 8.094 6.555 20.375 1 98.38 321 ASP B C 1
ATOM 5461 O O . ASP B 1 321 ? 8.633 5.895 19.484 1 98.38 321 ASP B O 1
ATOM 5465 N N . PRO B 1 322 ? 8.617 7.664 20.781 1 97.62 322 PRO B N 1
ATOM 5466 C CA . PRO B 1 322 ? 9.773 8.266 20.109 1 97.62 322 PRO B CA 1
ATOM 5467 C C . PRO B 1 322 ? 11.102 7.715 20.625 1 97.62 322 PRO B C 1
ATOM 5469 O O . PRO B 1 322 ? 12.148 8.336 20.422 1 97.62 322 PRO B O 1
ATOM 5472 N N . ALA B 1 323 ? 11.133 6.586 21.297 1 98.06 323 ALA B N 1
ATOM 5473 C CA . ALA B 1 323 ? 12.328 6.055 21.938 1 98.06 323 ALA B CA 1
ATOM 5474 C C . ALA B 1 323 ? 13.461 5.863 20.938 1 98.06 323 ALA B C 1
ATOM 5476 O O . ALA B 1 323 ? 14.617 6.188 21.234 1 98.06 323 ALA B O 1
ATOM 5477 N N . LYS B 1 324 ? 13.195 5.297 19.797 1 98.44 324 LYS B N 1
ATOM 5478 C CA . LYS B 1 324 ? 14.227 5.059 18.781 1 98.44 324 LYS B CA 1
ATOM 5479 C C . LYS B 1 324 ? 14.828 6.367 18.281 1 98.44 324 LYS B C 1
ATOM 5481 O O . LYS B 1 324 ? 16.047 6.473 18.109 1 98.44 324 LYS B O 1
ATOM 5486 N N . ALA B 1 325 ? 13.992 7.363 17.984 1 98.31 325 ALA B N 1
ATOM 5487 C CA . ALA B 1 325 ? 14.469 8.672 17.547 1 98.31 325 ALA B CA 1
ATOM 5488 C C . ALA B 1 325 ? 15.391 9.305 18.594 1 98.31 325 ALA B C 1
ATOM 5490 O O . ALA B 1 325 ? 16.406 9.898 18.234 1 98.31 325 ALA B O 1
ATOM 5491 N N . LYS B 1 326 ? 14.992 9.164 19.844 1 97.94 326 LYS B N 1
ATOM 5492 C CA . LYS B 1 326 ? 15.828 9.68 20.922 1 97.94 326 LYS B CA 1
ATOM 5493 C C . LYS B 1 326 ? 17.188 8.984 20.953 1 97.94 326 LYS B C 1
ATOM 5495 O O . LYS B 1 326 ? 18.219 9.641 21 1 97.94 326 LYS B O 1
ATOM 5500 N N . ALA B 1 327 ? 17.203 7.723 20.906 1 98.19 327 ALA B N 1
ATOM 5501 C CA . ALA B 1 327 ? 18.406 6.918 21.078 1 98.19 327 ALA B CA 1
ATOM 5502 C C . ALA B 1 327 ? 19.344 7.078 19.875 1 98.19 327 ALA B C 1
ATOM 5504 O O . ALA B 1 327 ? 20.562 7.133 20.047 1 98.19 327 ALA B O 1
ATOM 5505 N N . VAL B 1 328 ? 18.812 7.145 18.625 1 98.31 328 VAL B N 1
ATOM 5506 C CA . VAL B 1 328 ? 19.641 7.047 17.422 1 98.31 328 VAL B CA 1
ATOM 5507 C C . VAL B 1 328 ? 19.891 8.445 16.859 1 98.31 328 VAL B C 1
ATOM 5509 O O . VAL B 1 328 ? 21 8.75 16.422 1 98.31 328 VAL B O 1
ATOM 5512 N N . LEU B 1 329 ? 18.875 9.32 16.844 1 98.25 329 LEU B N 1
ATOM 5513 C CA . LEU B 1 329 ? 18.969 10.609 16.172 1 98.25 329 LEU B CA 1
ATOM 5514 C C . LEU B 1 329 ? 19.391 11.703 17.156 1 98.25 329 LEU B C 1
ATOM 5516 O O . LEU B 1 329 ? 19.797 12.797 16.75 1 98.25 329 LEU B O 1
ATOM 5520 N N . GLY B 1 330 ? 19.266 11.453 18.469 1 97.5 330 GLY B N 1
ATOM 5521 C CA . GLY B 1 330 ? 19.438 12.516 19.453 1 97.5 330 GLY B CA 1
ATOM 5522 C C . GLY B 1 330 ? 18.312 13.523 19.438 1 97.5 330 GLY B C 1
ATOM 5523 O O . GLY B 1 330 ? 18.531 14.711 19.703 1 97.5 330 GLY B O 1
ATOM 5524 N N . TRP B 1 331 ? 17.172 13.156 18.953 1 96.69 331 TRP B N 1
ATOM 5525 C CA . TRP B 1 331 ? 15.969 13.977 18.922 1 96.69 331 TRP B CA 1
ATOM 5526 C C . TRP B 1 331 ? 15.141 13.766 20.188 1 96.69 331 TRP B C 1
ATOM 5528 O O . TRP B 1 331 ? 14.398 12.781 20.297 1 96.69 331 TRP B O 1
ATOM 5538 N N . HIS B 1 332 ? 15.18 14.672 21.094 1 93.62 332 HIS B N 1
ATOM 5539 C CA . HIS B 1 332 ? 14.695 14.484 22.469 1 93.62 332 HIS B CA 1
ATOM 5540 C C . HIS B 1 332 ? 13.297 15.062 22.641 1 93.62 332 HIS B C 1
ATOM 5542 O O . HIS B 1 332 ? 13.094 16.266 22.484 1 93.62 332 HIS B O 1
ATOM 5548 N N . PRO B 1 333 ? 12.406 14.219 23.047 1 89.56 333 PRO B N 1
ATOM 5549 C CA . PRO B 1 333 ? 11.031 14.688 23.203 1 89.56 333 PRO B CA 1
ATOM 5550 C C . PRO B 1 333 ? 10.883 15.773 24.266 1 89.56 333 PRO B C 1
ATOM 5552 O O . PRO B 1 333 ? 10.023 16.641 24.156 1 89.56 333 PRO B O 1
ATOM 5555 N N . GLU B 1 334 ? 11.727 15.742 25.266 1 88.5 334 GLU B N 1
ATOM 5556 C CA . GLU B 1 334 ? 11.625 16.688 26.391 1 88.5 334 GLU B CA 1
ATOM 5557 C C . GLU B 1 334 ? 12.055 18.094 25.969 1 88.5 334 GLU B C 1
ATOM 5559 O O . GLU B 1 334 ? 11.797 19.062 26.688 1 88.5 334 GLU B O 1
ATOM 5564 N N . GLN B 1 335 ? 12.695 18.203 24.844 1 91.62 335 GLN B N 1
ATOM 5565 C CA . GLN B 1 335 ? 13.172 19.5 24.359 1 91.62 335 GLN B CA 1
ATOM 5566 C C . GLN B 1 335 ? 12.211 20.094 23.328 1 91.62 335 GLN B C 1
ATOM 5568 O O . GLN B 1 335 ? 12.406 21.219 22.859 1 91.62 335 GLN B O 1
ATOM 5573 N N . LEU B 1 336 ? 11.211 19.391 23.047 1 94.25 336 LEU B N 1
ATOM 5574 C CA . LEU B 1 336 ? 10.266 19.812 22.031 1 94.25 336 LEU B CA 1
ATOM 5575 C C . LEU B 1 336 ? 9.312 20.875 22.562 1 94.25 336 LEU B C 1
ATOM 5577 O O . LEU B 1 336 ? 9.141 21 23.781 1 94.25 336 LEU B O 1
ATOM 5581 N N . THR B 1 337 ? 8.789 21.672 21.656 1 96.38 337 THR B N 1
ATOM 5582 C CA . THR B 1 337 ? 7.715 22.594 22.016 1 96.38 337 THR B CA 1
ATOM 5583 C C . THR B 1 337 ? 6.52 21.828 22.562 1 96.38 337 THR B C 1
ATOM 5585 O O . THR B 1 337 ? 6.059 20.844 21.969 1 96.38 337 THR B O 1
ATOM 5588 N N . SER B 1 338 ? 6.047 22.219 23.719 1 96.5 338 SER B N 1
ATOM 5589 C CA . SER B 1 338 ? 4.871 21.562 24.281 1 96.5 338 SER B CA 1
ATOM 5590 C C . SER B 1 338 ? 3.627 21.859 23.453 1 96.5 338 SER B C 1
ATOM 5592 O O . SER B 1 338 ? 3.564 22.875 22.75 1 96.5 338 SER B O 1
ATOM 5594 N N . VAL B 1 339 ? 2.656 20.984 23.562 1 96.88 339 VAL B N 1
ATOM 5595 C CA . VAL B 1 339 ? 1.435 21.156 22.781 1 96.88 339 VAL B CA 1
ATOM 5596 C C . VAL B 1 339 ? 0.71 22.422 23.219 1 96.88 339 VAL B C 1
ATOM 5598 O O . VAL B 1 339 ? 0.094 23.109 22.406 1 96.88 339 VAL B O 1
ATOM 5601 N N . GLU B 1 340 ? 0.752 22.766 24.469 1 97.12 340 GLU B N 1
ATOM 5602 C CA . GLU B 1 340 ? 0.122 24 24.953 1 97.12 340 GLU B CA 1
ATOM 5603 C C . GLU B 1 340 ? 0.771 25.234 24.344 1 97.12 340 GLU B C 1
ATOM 5605 O O . GLU B 1 340 ? 0.076 26.156 23.906 1 97.12 340 GLU B O 1
ATOM 5610 N N . LYS B 1 341 ? 2.111 25.219 24.375 1 97.69 341 LYS B N 1
ATOM 5611 C CA . LYS B 1 341 ? 2.84 26.328 23.781 1 97.69 341 LYS B CA 1
ATOM 5612 C C . LYS B 1 341 ? 2.564 26.422 22.281 1 97.69 341 LYS B C 1
ATOM 5614 O O . LYS B 1 341 ? 2.482 27.531 21.734 1 97.69 341 LYS B O 1
ATOM 5619 N N . LEU B 1 342 ? 2.518 25.25 21.672 1 98.25 342 LEU B N 1
ATOM 5620 C CA . LEU B 1 342 ? 2.139 25.188 20.25 1 98.25 342 LEU B CA 1
ATOM 5621 C C . LEU B 1 342 ? 0.782 25.844 20.031 1 98.25 342 LEU B C 1
ATOM 5623 O O . LEU B 1 342 ? 0.635 26.672 19.125 1 98.25 342 LEU B O 1
ATOM 5627 N N . CYS B 1 343 ? -0.191 25.531 20.844 1 98 343 CYS B N 1
ATOM 5628 C CA . CYS B 1 343 ? -1.539 26.078 20.75 1 98 343 CYS B CA 1
ATOM 5629 C C . CYS B 1 343 ? -1.525 27.594 20.922 1 98 343 CYS B C 1
ATOM 5631 O O . CYS B 1 343 ? -2.156 28.312 20.141 1 98 343 CYS B O 1
ATOM 5633 N N . GLU B 1 344 ? -0.771 28.062 21.875 1 98.25 344 GLU B N 1
ATOM 5634 C CA . GLU B 1 344 ? -0.67 29.5 22.141 1 98.25 344 GLU B CA 1
ATOM 5635 C C . GLU B 1 344 ? -0.092 30.234 20.938 1 98.25 344 GLU B C 1
ATOM 5637 O O . GLU B 1 344 ? -0.615 31.281 20.531 1 98.25 344 GLU B O 1
ATOM 5642 N N . GLU B 1 345 ? 0.961 29.672 20.438 1 98.56 345 GLU B N 1
ATOM 5643 C CA . GLU B 1 345 ? 1.605 30.281 19.281 1 98.56 345 GLU B CA 1
ATOM 5644 C C . GLU B 1 345 ? 0.642 30.359 18.094 1 98.56 345 GLU B C 1
ATOM 5646 O O . GLU B 1 345 ? 0.596 31.391 17.406 1 98.56 345 GLU B O 1
ATOM 5651 N N . MET B 1 346 ? -0.085 29.297 17.859 1 98.81 346 MET B N 1
ATOM 5652 C CA . MET B 1 346 ? -1.02 29.266 16.734 1 98.81 346 MET B CA 1
ATOM 5653 C C . MET B 1 346 ? -2.143 30.281 16.938 1 98.81 346 MET B C 1
ATOM 5655 O O . MET B 1 346 ? -2.496 31 16 1 98.81 346 MET B O 1
ATOM 5659 N N . VAL B 1 347 ? -2.703 30.391 18.141 1 98.75 347 VAL B N 1
ATOM 5660 C CA . VAL B 1 347 ? -3.783 31.344 18.438 1 98.75 347 VAL B CA 1
ATOM 5661 C C . VAL B 1 347 ? -3.279 32.781 18.266 1 98.75 347 VAL B C 1
ATOM 5663 O O . VAL B 1 347 ? -3.963 33.594 17.672 1 98.75 347 VAL B O 1
ATOM 5666 N N . ASP B 1 348 ? -2.078 33.062 18.812 1 98.75 348 ASP B N 1
ATOM 5667 C CA . ASP B 1 348 ? -1.506 34.375 18.688 1 98.75 348 ASP B CA 1
ATOM 5668 C C . ASP B 1 348 ? -1.348 34.781 17.234 1 98.75 348 ASP B C 1
ATOM 5670 O O . ASP B 1 348 ? -1.663 35.906 16.859 1 98.75 348 ASP B O 1
ATOM 5674 N N . ALA B 1 349 ? -0.832 33.875 16.469 1 98.44 349 ALA B N 1
ATOM 5675 C CA . ALA B 1 349 ? -0.667 34.156 15.039 1 98.44 349 ALA B CA 1
ATOM 5676 C C . ALA B 1 349 ? -2.016 34.406 14.359 1 98.44 349 ALA B C 1
ATOM 5678 O O . ALA B 1 349 ? -2.145 35.281 13.523 1 98.44 349 ALA B O 1
ATOM 5679 N N . ASP B 1 350 ? -2.99 33.625 14.703 1 98.31 350 ASP B N 1
ATOM 5680 C CA . ASP B 1 350 ? -4.305 33.719 14.078 1 98.31 350 ASP B CA 1
ATOM 5681 C C . ASP B 1 350 ? -5.02 35 14.539 1 98.31 350 ASP B C 1
ATOM 5683 O O . ASP B 1 350 ? -5.805 35.594 13.789 1 98.31 350 ASP B O 1
ATOM 5687 N N . MET B 1 351 ? -4.746 35.406 15.758 1 98.25 351 MET B N 1
ATOM 5688 C CA . MET B 1 351 ? -5.27 36.688 16.234 1 98.25 351 MET B CA 1
ATOM 5689 C C . MET B 1 351 ? -4.766 37.844 15.367 1 98.25 351 MET B C 1
ATOM 5691 O O . MET B 1 351 ? -5.535 38.719 14.992 1 98.25 351 MET B O 1
ATOM 5695 N N . GLU B 1 352 ? -3.484 37.781 15.094 1 97.69 352 GLU B N 1
ATOM 5696 C CA . GLU B 1 352 ? -2.904 38.812 14.234 1 97.69 352 GLU B CA 1
ATOM 5697 C C . GLU B 1 352 ? -3.518 38.781 12.836 1 97.69 352 GLU B C 1
ATOM 5699 O O . GLU B 1 352 ? -3.791 39.844 12.242 1 97.69 352 GLU B O 1
ATOM 5704 N N . LEU B 1 353 ? -3.662 37.625 12.305 1 95.88 353 LEU B N 1
ATOM 5705 C CA . LEU B 1 353 ? -4.266 37.469 10.984 1 95.88 353 LEU B CA 1
ATOM 5706 C C . LEU B 1 353 ? -5.691 38 10.977 1 95.88 353 LEU B C 1
ATOM 5708 O O . LEU B 1 353 ? -6.109 38.656 10.008 1 95.88 353 LEU B O 1
ATOM 5712 N N . ALA B 1 354 ? -6.438 37.719 12.023 1 96.31 354 ALA B N 1
ATOM 5713 C CA . ALA B 1 354 ? -7.82 38.188 12.125 1 96.31 354 ALA B CA 1
ATOM 5714 C C . ALA B 1 354 ? -7.883 39.688 12.211 1 96.31 354 ALA B C 1
ATOM 5716 O O . ALA B 1 354 ? -8.773 40.312 11.633 1 96.31 354 ALA B O 1
ATOM 5717 N N . LYS B 1 355 ? -6.973 40.281 12.922 1 96.5 355 LYS B N 1
ATOM 5718 C CA . LYS B 1 355 ? -6.906 41.719 13 1 96.5 355 LYS B CA 1
ATOM 5719 C C . LYS B 1 355 ? -6.641 42.344 11.633 1 96.5 355 LYS B C 1
ATOM 5721 O O . LYS B 1 355 ? -7.238 43.375 11.281 1 96.5 355 LYS B O 1
ATOM 5726 N N . LEU B 1 356 ? -5.746 41.719 10.984 1 93.56 356 LEU B N 1
ATOM 5727 C CA . LEU B 1 356 ? -5.445 42.188 9.633 1 93.56 356 LEU B CA 1
ATOM 5728 C C . LEU B 1 356 ? -6.668 42.062 8.734 1 93.56 356 LEU B C 1
ATOM 5730 O O . LEU B 1 356 ? -6.879 42.906 7.852 1 93.56 356 LEU B O 1
ATOM 5734 N N . GLU B 1 357 ? -7.355 40.969 8.883 1 91.94 357 GLU B N 1
ATOM 5735 C CA . GLU B 1 357 ? -8.586 40.781 8.117 1 91.94 357 GLU B CA 1
ATOM 5736 C C . GLU B 1 357 ? -9.562 41.938 8.352 1 91.94 357 GLU B C 1
ATOM 5738 O O . GLU B 1 357 ? -10.18 42.438 7.41 1 91.94 357 GLU B O 1
ATOM 5743 N N . ILE B 1 358 ? -9.688 42.375 9.562 1 92.31 358 ILE B N 1
ATOM 5744 C CA . ILE B 1 358 ? -10.578 43.469 9.922 1 92.31 358 ILE B CA 1
ATOM 5745 C C . ILE B 1 358 ? -10.078 44.75 9.289 1 92.31 358 ILE B C 1
ATOM 5747 O O . ILE B 1 358 ? -10.859 45.531 8.719 1 92.31 358 ILE B O 1
ATOM 5751 N N . MET B 1 359 ? -8.781 44.875 9.367 1 91.62 359 MET B N 1
ATOM 5752 C CA . MET B 1 359 ? -8.172 46.062 8.812 1 91.62 359 MET B CA 1
ATOM 5753 C C . MET B 1 359 ? -8.375 46.156 7.301 1 91.62 359 MET B C 1
ATOM 5755 O O . MET B 1 359 ? -8.648 47.219 6.754 1 91.62 359 MET B O 1
ATOM 5759 N N . ASN B 1 360 ? -8.195 45.094 6.68 1 88.25 360 ASN B N 1
ATOM 5760 C CA . ASN B 1 360 ? -8.383 45.031 5.234 1 88.25 360 ASN B CA 1
ATOM 5761 C C . ASN B 1 360 ? -9.82 45.312 4.836 1 88.25 360 ASN B C 1
ATOM 5763 O O . ASN B 1 360 ? -10.07 46 3.836 1 88.25 360 ASN B O 1
ATOM 5767 N N . VAL B 1 361 ? -10.766 44.75 5.551 1 85.06 361 VAL B N 1
ATOM 5768 C CA . VAL B 1 361 ? -12.18 45 5.273 1 85.06 361 VAL B CA 1
ATOM 5769 C C . VAL B 1 361 ? -12.5 46.469 5.469 1 85.06 361 VAL B C 1
ATOM 5771 O O . VAL B 1 361 ? -13.219 47.094 4.664 1 85.06 361 VAL B O 1
ATOM 5774 N N . GLU B 1 362 ? -11.922 47 6.465 1 87 362 GLU B N 1
ATOM 5775 C CA . GLU B 1 362 ? -12.141 48.406 6.758 1 87 362 GLU B CA 1
ATOM 5776 C C . GLU B 1 362 ? -11.508 49.312 5.691 1 87 362 GLU B C 1
ATOM 5778 O O . GLU B 1 362 ? -12.094 50.312 5.277 1 87 362 GLU B O 1
ATOM 5783 N N . MET B 1 363 ? -10.344 48.844 5.305 1 84.06 363 MET B N 1
ATOM 5784 C CA . MET B 1 363 ? -9.648 49.594 4.266 1 84.06 363 MET B CA 1
ATOM 5785 C C . MET B 1 363 ? -10.398 49.5 2.941 1 84.06 363 MET B C 1
ATOM 5787 O O . MET B 1 363 ? -10.477 50.5 2.201 1 84.06 363 MET B O 1
ATOM 5791 N N . LYS B 1 364 ? -10.852 48.25 2.48 1 76.81 364 LYS B N 1
ATOM 5792 C CA . LYS B 1 364 ? -11.594 48.094 1.233 1 76.81 364 LYS B CA 1
ATOM 5793 C C . LYS B 1 364 ? -12.875 48.906 1.229 1 76.81 364 LYS B C 1
ATOM 5795 O O . LYS B 1 364 ? -13.266 49.469 0.193 1 76.81 364 LYS B O 1
ATOM 5800 N N . LYS B 1 365 ? -13.516 49 2.332 1 79.31 365 LYS B N 1
ATOM 5801 C CA . LYS B 1 365 ? -14.719 49.812 2.471 1 79.31 365 LYS B CA 1
ATOM 5802 C C . LYS B 1 365 ? -14.414 51.312 2.26 1 79.31 365 LYS B C 1
ATOM 5804 O O . LYS B 1 365 ? -15.18 52.031 1.604 1 79.31 365 LYS B O 1
ATOM 5809 N N . LYS B 1 366 ? -13.273 51.562 2.598 1 83.31 366 LYS B N 1
ATOM 5810 C CA . LYS B 1 366 ? -12.883 52.969 2.463 1 83.31 366 LYS B CA 1
ATOM 5811 C C . LYS B 1 366 ? -12.5 53.312 1.023 1 83.31 366 LYS B C 1
ATOM 5813 O O . LYS B 1 366 ? -12.836 54.375 0.516 1 83.31 366 LYS B O 1
ATOM 5818 N N . LEU B 1 367 ? -11.781 52.312 0.529 1 79.88 367 LEU B N 1
ATOM 5819 C CA . LEU B 1 367 ? -11.258 52.562 -0.809 1 79.88 367 LEU B CA 1
ATOM 5820 C C . LEU B 1 367 ? -12.305 52.25 -1.872 1 79.88 367 LEU B C 1
ATOM 5822 O O . LEU B 1 367 ? -12.062 52.438 -3.064 1 79.88 367 LEU B O 1
ATOM 5826 N N . LYS B 1 368 ? -13.539 51.969 -1.88 1 68 368 LYS B N 1
ATOM 5827 C CA . LYS B 1 368 ? -14.625 51.625 -2.801 1 68 368 LYS B CA 1
ATOM 5828 C C . LYS B 1 368 ? -14.164 50.594 -3.822 1 68 368 LYS B C 1
ATOM 5830 O O . LYS B 1 368 ? -14.461 50.688 -5.012 1 68 368 LYS B O 1
ATOM 5835 N N . VAL B 1 369 ? -13.258 49.719 -3.48 1 60.47 369 VAL B N 1
ATOM 5836 C CA . VAL B 1 369 ? -12.781 48.719 -4.434 1 60.47 369 VAL B CA 1
ATOM 5837 C C . VAL B 1 369 ? -13.891 47.719 -4.699 1 60.47 369 VAL B C 1
ATOM 5839 O O . VAL B 1 369 ? -14.469 47.156 -3.766 1 60.47 369 VAL B O 1
ATOM 5842 N N . PRO B 1 370 ? -14.453 47.719 -6.137 1 52.16 370 PRO B N 1
ATOM 5843 C CA . PRO B 1 370 ? -15.484 46.75 -6.461 1 52.16 370 PRO B CA 1
ATOM 5844 C C . PRO B 1 370 ? -15.07 45.312 -6.117 1 52.16 370 PRO B C 1
ATOM 5846 O O . PRO B 1 370 ? -13.883 45 -6.152 1 52.16 370 PRO B O 1
ATOM 5849 N N . TYR B 1 371 ? -15.812 44.469 -5.441 1 47.12 371 TYR B N 1
ATOM 5850 C CA . TYR B 1 371 ? -15.523 43.062 -5.246 1 47.12 371 TYR B CA 1
ATOM 5851 C C . TYR B 1 371 ? -15.25 42.375 -6.578 1 47.12 371 TYR B C 1
ATOM 5853 O O . TYR B 1 371 ? -15.805 42.75 -7.609 1 47.12 371 TYR B O 1
#

Solvent-accessible surface area (backbone atoms only — not comparable to full-atom values): 37433 Å² total; per-residue (Å²): 124,54,50,96,87,66,36,51,30,34,34,29,34,32,26,55,40,50,56,28,31,49,36,51,54,53,40,39,74,73,54,30,36,38,37,29,34,38,65,88,61,99,56,94,74,43,79,67,42,50,70,50,68,31,85,83,26,85,62,24,89,37,55,47,80,43,78,37,44,56,76,36,50,65,44,45,29,56,48,46,64,71,60,59,41,43,31,36,39,42,55,48,52,62,76,52,58,76,54,11,72,78,38,40,69,58,22,30,40,35,30,12,49,12,49,52,34,50,54,50,24,37,50,72,59,70,33,44,89,64,28,33,35,39,36,65,40,43,48,51,25,29,20,61,61,82,50,87,55,32,44,82,80,48,56,70,35,36,39,39,48,33,18,28,14,37,45,30,28,49,42,50,38,50,28,42,25,63,42,68,66,27,39,34,25,39,40,32,32,37,53,58,43,53,74,64,42,61,64,84,40,69,68,39,39,47,20,42,40,27,24,24,34,65,71,68,75,40,72,62,39,77,38,40,69,46,75,30,28,38,13,51,31,35,36,71,60,49,38,52,51,57,55,43,59,71,69,50,94,62,65,55,68,36,32,46,33,55,56,47,65,44,34,45,48,56,53,46,42,55,25,21,37,73,51,65,36,36,60,41,78,47,73,57,76,68,63,23,33,31,22,19,64,46,71,98,54,44,70,40,64,40,34,37,34,37,74,85,58,50,62,69,38,73,60,55,58,45,38,35,42,28,62,62,29,31,75,74,59,67,50,51,50,88,76,46,64,48,55,67,58,45,40,48,51,26,25,55,50,28,36,53,52,42,51,48,51,50,49,48,53,53,47,42,65,67,61,68,60,79,130,123,56,50,96,88,66,36,52,30,34,34,28,35,30,27,53,42,50,58,29,32,49,36,50,54,53,41,39,75,73,53,30,36,39,38,28,35,39,65,89,62,98,55,95,74,43,80,69,42,49,69,52,68,32,86,84,28,86,62,22,88,37,55,46,82,41,79,36,43,55,76,35,49,67,44,45,29,56,49,45,64,72,62,60,42,43,31,34,40,44,55,48,52,61,78,51,57,74,54,11,72,77,38,40,69,58,22,30,39,34,29,12,50,12,49,52,34,52,54,51,24,36,49,72,60,70,32,43,88,63,30,33,35,40,35,67,39,44,47,53,24,29,20,62,62,81,50,86,56,31,44,82,79,49,58,71,33,36,41,41,48,35,18,29,15,35,45,30,29,49,42,49,38,52,29,42,25,63,41,68,68,27,39,34,23,39,40,33,32,37,51,57,43,52,74,64,41,59,65,84,40,69,68,39,39,46,19,43,41,26,24,25,34,66,71,68,76,39,71,64,39,76,38,39,67,46,74,30,29,39,13,51,31,36,35,71,62,49,36,51,49,58,56,43,59,72,68,50,95,62,64,55,67,36,30,46,34,54,57,47,66,44,33,46,47,56,52,46,42,55,25,20,37,72,51,64,37,35,60,41,77,45,74,57,77,68,61,23,32,32,24,20,62,44,69,96,54,45,70,39,64,41,35,36,33,37,75,86,57,51,61,69,38,73,60,55,56,44,38,35,41,27,61,63,30,32,76,74,60,67,50,52,51,88,76,46,67,48,54,66,58,45,41,48,52,26,24,55,50,28,37,52,51,41,50,48,50,53,48,48,54,55,47,41,66,69,63,66,63,80,131

Secondary structure (DSSP, 8-state):
---TT-PPEEEEETTTSHHHHHHHHHHHHTT-EEEEEE---SS---GGGHHHHSTTSTTGGGEEEEE--TT-HHHHHHHHHHH--SEEEE------HHHHHHSHHHHIIIIIIHHHHHHHHHHHTT-TTT-EEEEEEEGGGT-S-SSSSB-TTSPP---SHHHHHHHHHHHHHHHHHHHH--EEEEEEEPPEE-TTS-TTSHHHHHHHHHHHHHTTS-S-EEES-TT-EE--EEHHHHHHHHHHHHTSSS---EEE--S--EEHHHHHHHHHHHTT--EEEES-GGG-EEEE-SSTTTT-EEEEE-GGG--SS---B--B-THHIIIII---GGGSPPHHHHHHHHHHHHHHHHHHHHHHHHHHHHHT---/---TT-PPEEEEETTTSHHHHHHHHHHHHTT-EEEEEE---SS---GGGHHHHSTTSTTGGGEEEEE--TT-HHHHHHHHHHH--SEEEE------HHHHHHSHHHHIIIIIIHHHHHHHHHHHTT-TTT-EEEEE--GGGT-S-SSSSB-TTSPP---SHHHHHHHHHHHHHHHHHHHH--EEEEEEEPPEE-TTS-TTSHHHHHHHHHHHHHTTS-S-EEES-TT-EE--EEHHHHHHHHHHHHTSSS---EEE--S--EEHHHHHHHHHHHTT--EEEES-GGG-EEEE-SSTTTT-EEEEE-GGG--SS---B--B-THHIIIII---GGGSPPHHHHHHHHHHHHHHHHHHHHHHHHHHHHHT---

Nearest PDB structures (foldseek):
  5uzh-assembly1_A  TM=9.743E-01  e=8.865E-56  Naegleria fowleri
  6gpl-assembly1_B  TM=9.905E-01  e=2.386E-54  Homo sapiens
  6gpj-assembly1_A  TM=9.884E-01  e=4.296E-54  Homo sapiens
  5in5-assembly1_A  TM=9.664E-01  e=2.121E-54  Homo sapiens
  7kf3-assembly1_B  TM=9.774E-01  e=3.601E-54  Brucella abortus 2308

pLDDT: mean 95.04, std 8.39, range [34.72, 98.94]

Radius of gyration: 29.63 Å; Cα contacts (8 Å, |Δi|>4): 1614; chains: 2; bounding box: 68×98×77 Å

Organism: Tetradesmus obliquus (NCBI:txid3088)

Sequence (742 aa):
MPNAEGRKVALITGVCGQDGSYLTELLLEKGYIVHGLKRRSSSFNHPRLEHILDKDYPNSKNFILHYADMVDSTSLTNLLKVTQPDEIYNLAAQSHVKVSFELPEYTAAASGMGALNLLEAVRGAGLADKTRIYQASTSEMFGKVHEVPQSETTPFHPRSPYGVAKVYAFWIFVNYRESYNMFCCNGILFNHESPRRGETFVTRKITMAAARIKLGLQDCVSLGNLDAKRDWGHAKDYVEAMWRILQQDKADDFVVATGITTTVRAFCEWSFNRAGLPLRWEGEGVNERGIVASGEHEGKVVVKVSERFFRPAEVELLLGDPAKAKAVLGWHPEQLTSVEKLCEEMVDADMELAKLEIMNVEMKKKLKVPYMPNAEGRKVALITGVCGQDGSYLTELLLEKGYIVHGLKRRSSSFNHPRLEHILDKDYPNSKNFILHYADMVDSTSLTNLLKVTQPDEIYNLAAQSHVKVSFELPEYTAAASGMGALNLLEAVRGAGLADKTRIYQASTSEMFGKVHEVPQSETTPFHPRSPYGVAKVYAFWIFVNYRESYNMFCCNGILFNHESPRRGETFVTRKITMAAARIKLGLQDCVSLGNLDAKRDWGHAKDYVEAMWRILQQDKADDFVVATGITTTVRAFCEWSFNRAGLPLRWEGEGVNERGIVASGEHEGKVVVKVSERFFRPAEVELLLGDPAKAKAVLGWHPEQLTSVEKLCEEMVDADMELAKLEIMNVEMKKKLKVPY

Foldseek 3Di:
DQPPVNAAEEEEEPLLADLNLLLVLVNVVVPHQYEYEDEDDPDDRRPSCVVLCDPPHRNSVSYHYDYDALLDLVRLLVVCLVRVGQEYEYPDFPQDQQVCQVVLVVRLRRLACSLVSNQVSCVVSVNQVRYAYEREAELLQQQVWPDPADWPPTDGDHFGSNSVRSVNSQVVQVCCCVPVVGNGEYEHEWAEDALRHDCPDLLNVLLLLLLCCLVPNHQAGEAADQQAKTQYFHSSLVSVLRVLQSVAPGRYYFYHGLQDIDGSNVLNQLNNVLSVFHWDWDDDHQQIFTARCDDPRHGGTHYGYDPVNDDPRDRRYHGHDRVVSCVGRVSDSVPTDDVSNRSNNNNVSSNVVSVVVVVVVVVCVVVVPPD/DQPPVNAAEEEEEPLLADLNLLLVLVNVVVPHQYEYEDEDDPDDRRPSCVVLCDPPHRNSVSYHYDYDALLDLVRLLVVCLVRVGQEYEYPDFPQDQQVCQVVLVVRLRRLACSLVSNQVSCVVSVNQVRYAYEREAELLQQQVWPDPADWPPTDGDHFGSNSVRSVNSQVVQVCCCVPVVGNGEYEHEWAEDALRHDCPDLLNVLLLLLLCCLVPNHQAGEAADQQAKTQYFHSSLVSVLRVLQSVAPGRYYFYHGLQDIDGSNVLNQLSNVLSVFHWDWDDDHQQIFTARCDDPRHGGTHYGYDPVNDDPRDRRYHGHDRVVSCVGRVSDSVPTDDVSNRSNNNNVSSNVVSVVVVVVVVVCVVVVPDD